Protein AF-A0A7L2RVW2-F1 (afdb_monomer_lite)

Structure (mmCIF, N/CA/C/O backbone):
data_AF-A0A7L2RVW2-F1
#
_entry.id   AF-A0A7L2RVW2-F1
#
loop_
_atom_site.group_PDB
_atom_site.id
_atom_site.type_symbol
_atom_site.label_atom_id
_atom_site.label_alt_id
_atom_site.label_comp_id
_atom_site.label_asym_id
_atom_site.label_entity_id
_atom_site.label_seq_id
_atom_site.pdbx_PDB_ins_code
_atom_site.Cartn_x
_atom_site.Cartn_y
_atom_site.Cartn_z
_atom_site.occupancy
_atom_site.B_iso_or_equiv
_atom_site.auth_seq_id
_atom_site.auth_comp_id
_atom_site.auth_asym_id
_atom_site.auth_atom_id
_atom_site.pdbx_PDB_model_num
ATOM 1 N N . ARG A 1 1 ? -61.746 4.902 66.515 1.00 64.12 1 ARG A N 1
ATOM 2 C CA . ARG A 1 1 ? -60.357 5.327 66.184 1.00 64.12 1 ARG A CA 1
ATOM 3 C C . ARG A 1 1 ? -59.707 4.367 65.180 1.00 64.12 1 ARG A C 1
ATOM 5 O O . ARG A 1 1 ? -58.988 4.841 64.300 1.00 64.12 1 ARG A O 1
ATOM 12 N N . THR A 1 2 ? -59.975 3.059 65.271 1.00 83.25 2 THR A N 1
ATOM 13 C CA . THR A 1 2 ? -59.562 2.037 64.283 1.00 83.25 2 THR A CA 1
ATOM 14 C C . THR A 1 2 ? -60.171 2.263 62.886 1.00 83.25 2 THR A C 1
ATOM 16 O O . THR A 1 2 ? -61.023 3.135 62.701 1.00 83.25 2 THR A O 1
ATOM 19 N N . ALA A 1 3 ? -59.771 1.459 61.892 1.00 78.94 3 ALA A N 1
ATOM 20 C CA . ALA A 1 3 ? -60.447 1.412 60.590 1.00 78.94 3 ALA A CA 1
ATOM 21 C C . ALA A 1 3 ? -61.901 0.904 60.697 1.00 78.94 3 ALA A C 1
ATOM 23 O O . ALA A 1 3 ? -62.787 1.470 60.061 1.00 78.94 3 ALA A O 1
ATOM 24 N N . VAL A 1 4 ? -62.162 -0.086 61.561 1.00 80.25 4 VAL A N 1
ATOM 25 C CA . VAL A 1 4 ? -63.505 -0.650 61.800 1.00 80.25 4 VAL A CA 1
ATOM 26 C C . VAL A 1 4 ? -64.449 0.409 62.373 1.00 80.25 4 VAL A C 1
ATOM 28 O O . VAL A 1 4 ? -65.538 0.619 61.840 1.00 80.25 4 VAL A O 1
ATOM 31 N N . GLY A 1 5 ? -64.008 1.154 63.390 1.00 82.25 5 GLY A N 1
ATOM 32 C CA . GLY A 1 5 ? -64.782 2.258 63.962 1.00 82.25 5 GLY A CA 1
ATOM 33 C C . GLY A 1 5 ? -65.029 3.405 62.974 1.00 82.25 5 GLY A C 1
ATOM 34 O O . GLY A 1 5 ? -66.088 4.025 63.024 1.00 82.25 5 GLY A O 1
ATOM 35 N N . ARG A 1 6 ? -64.108 3.664 62.027 1.00 84.06 6 ARG A N 1
ATOM 36 C CA . ARG A 1 6 ? -64.352 4.616 60.921 1.00 84.06 6 ARG A CA 1
ATOM 37 C C . ARG A 1 6 ? -65.442 4.113 59.969 1.00 84.06 6 ARG A C 1
ATOM 39 O O . ARG A 1 6 ? -66.328 4.890 59.628 1.00 84.06 6 ARG A O 1
ATOM 46 N N . GLY A 1 7 ? -65.415 2.833 59.591 1.00 85.00 7 GLY A N 1
ATOM 47 C CA . GLY A 1 7 ? -66.454 2.219 58.754 1.00 85.00 7 GLY A CA 1
ATOM 48 C C . GLY A 1 7 ? -67.837 2.237 59.416 1.00 85.00 7 GLY A C 1
ATOM 49 O O . GLY A 1 7 ? -68.817 2.631 58.790 1.00 85.00 7 GLY A O 1
ATOM 50 N N . ARG A 1 8 ? -67.911 1.907 60.712 1.00 84.94 8 ARG A N 1
ATOM 51 C CA . ARG A 1 8 ? -69.149 1.979 61.510 1.00 84.94 8 ARG A CA 1
ATOM 52 C C . ARG A 1 8 ? -69.694 3.405 61.623 1.00 84.94 8 ARG A C 1
ATOM 54 O O . ARG A 1 8 ? -70.875 3.617 61.371 1.00 84.94 8 ARG A O 1
ATOM 61 N N . ALA A 1 9 ? -68.838 4.384 61.931 1.00 84.44 9 ALA A N 1
ATOM 62 C CA . ALA A 1 9 ? -69.230 5.795 61.989 1.00 84.44 9 ALA A CA 1
ATOM 63 C C . ALA A 1 9 ? -69.764 6.303 60.638 1.00 84.44 9 ALA A C 1
ATOM 65 O O . ALA A 1 9 ? -70.773 7.004 60.597 1.00 84.44 9 ALA A O 1
ATOM 66 N N . TRP A 1 10 ? -69.119 5.917 59.531 1.00 89.19 10 TRP A N 1
ATOM 67 C CA . TRP A 1 10 ? -69.588 6.234 58.182 1.00 89.19 10 TRP A CA 1
ATOM 68 C C . TRP A 1 10 ? -70.951 5.598 57.881 1.00 89.19 10 TRP A C 1
ATOM 70 O O . TRP A 1 10 ? -71.837 6.284 57.382 1.00 89.19 10 TRP A O 1
ATOM 80 N N . LEU A 1 11 ? -71.158 4.327 58.242 1.00 86.69 11 LEU A N 1
ATOM 81 C CA . LEU A 1 11 ? -72.423 3.627 58.007 1.00 86.69 11 LEU A CA 1
ATOM 82 C C . LEU A 1 11 ? -73.577 4.216 58.838 1.00 86.69 11 LEU A C 1
ATOM 84 O O . LEU A 1 11 ? -74.667 4.411 58.304 1.00 86.69 11 LEU A O 1
ATOM 88 N N . TYR A 1 12 ? -73.334 4.587 60.100 1.00 86.12 12 TYR A N 1
ATOM 89 C CA . TYR A 1 12 ? -74.302 5.335 60.915 1.00 86.12 12 TYR A CA 1
ATOM 90 C C . TYR A 1 12 ? -74.660 6.682 60.263 1.00 86.12 12 TYR A C 1
ATOM 92 O O . TYR A 1 12 ? -75.841 6.984 60.099 1.00 86.12 12 TYR A O 1
ATOM 100 N N . LEU A 1 13 ? -73.669 7.464 59.815 1.00 84.94 13 LEU A N 1
ATOM 101 C CA . LEU A 1 13 ? -73.908 8.730 59.108 1.00 84.94 13 LEU A CA 1
ATOM 102 C C . LEU A 1 13 ? -74.688 8.535 57.796 1.00 84.94 13 LEU A C 1
ATOM 104 O O . LEU A 1 13 ? -75.601 9.308 57.512 1.00 84.94 13 LEU A O 1
ATOM 108 N N . ALA A 1 14 ? -74.374 7.501 57.014 1.00 88.38 14 ALA A N 1
ATOM 109 C CA . ALA A 1 14 ? -75.044 7.196 55.751 1.00 88.38 14 ALA A CA 1
ATOM 110 C C . ALA A 1 14 ? -76.509 6.749 55.937 1.00 88.38 14 ALA A C 1
ATOM 112 O O . ALA A 1 14 ? -77.355 7.058 55.091 1.00 88.38 14 ALA A O 1
ATOM 113 N N . LEU A 1 15 ? -76.821 6.075 57.053 1.00 87.00 15 LEU A N 1
ATOM 114 C CA . LEU A 1 15 ? -78.192 5.756 57.469 1.00 87.00 15 LEU A CA 1
ATOM 115 C C . LEU A 1 15 ? -78.949 7.006 57.938 1.00 87.00 15 LEU A C 1
ATOM 117 O O . LEU A 1 15 ? -80.047 7.251 57.448 1.00 87.00 15 LEU A O 1
ATOM 121 N N . MET A 1 16 ? -78.354 7.843 58.800 1.00 86.00 16 MET A N 1
ATOM 122 C CA . MET A 1 16 ? -78.957 9.125 59.217 1.00 86.00 16 MET A CA 1
ATOM 123 C C . MET A 1 16 ? -79.269 10.033 58.018 1.00 86.00 16 MET A C 1
ATOM 125 O O . MET A 1 16 ? -80.305 10.691 57.977 1.00 86.00 16 MET A O 1
ATOM 129 N N . GLN A 1 17 ? -78.380 10.053 57.022 1.00 87.19 17 GLN A N 1
ATOM 130 C CA . GLN A 1 17 ? -78.541 10.829 55.791 1.00 87.19 17 GLN A CA 1
ATOM 131 C C . GLN A 1 17 ? -79.502 10.189 54.777 1.00 87.19 17 GLN A C 1
ATOM 133 O O . GLN A 1 17 ? -79.814 10.839 53.781 1.00 87.19 17 GLN A O 1
ATOM 138 N N . LYS A 1 18 ? -79.961 8.947 55.010 1.00 89.44 18 LYS A N 1
ATOM 139 C CA . LYS A 1 18 ? -80.842 8.169 54.115 1.00 89.44 18 LYS A CA 1
ATOM 140 C C . LYS A 1 18 ? -80.267 8.040 52.696 1.00 89.44 18 LYS A C 1
ATOM 142 O O . LYS A 1 18 ? -80.968 8.205 51.701 1.00 89.44 18 LYS A O 1
ATOM 147 N N . LYS A 1 19 ? -78.950 7.792 52.633 1.00 88.81 19 LYS A N 1
ATOM 148 C CA . LYS A 1 19 ? -78.130 7.731 51.404 1.00 88.81 19 LYS A CA 1
ATOM 149 C C . LYS A 1 19 ? -77.191 6.527 51.326 1.00 88.81 19 LYS A C 1
ATOM 151 O O . LYS A 1 19 ? -76.395 6.436 50.395 1.00 88.81 19 LYS A O 1
ATOM 156 N N . LEU A 1 20 ? -77.275 5.579 52.263 1.00 89.44 20 LEU A N 1
ATOM 157 C CA . LEU A 1 20 ? -76.443 4.367 52.250 1.00 89.44 20 LEU A CA 1
ATOM 158 C C . LEU A 1 20 ? -76.551 3.598 50.918 1.00 89.44 20 LEU A C 1
ATOM 160 O O . LEU A 1 20 ? -75.528 3.188 50.372 1.00 89.44 20 LEU A O 1
ATOM 164 N N . ALA A 1 21 ? -77.765 3.469 50.371 1.00 90.62 21 ALA A N 1
ATOM 165 C CA . ALA A 1 21 ? -77.993 2.848 49.067 1.00 90.62 21 ALA A CA 1
ATOM 166 C C . ALA A 1 21 ? -77.344 3.641 47.915 1.00 90.62 21 ALA A C 1
ATOM 168 O O . ALA A 1 21 ? -76.687 3.042 47.070 1.00 90.62 21 ALA A O 1
ATOM 169 N N . ASP A 1 22 ? -77.459 4.975 47.908 1.00 91.31 22 ASP A N 1
ATOM 170 C CA . ASP A 1 22 ? -76.866 5.835 46.873 1.00 91.31 22 ASP A CA 1
ATOM 171 C C . ASP A 1 22 ? -75.332 5.764 46.884 1.00 91.31 22 ASP A C 1
ATOM 173 O O . ASP A 1 22 ? -74.705 5.647 45.832 1.00 91.31 22 ASP A O 1
ATOM 177 N N . TYR A 1 23 ? -74.713 5.797 48.069 1.00 92.25 23 TYR A N 1
ATOM 178 C CA . TYR A 1 23 ? -73.259 5.692 48.195 1.00 92.25 23 TYR A CA 1
ATOM 179 C C . TYR A 1 23 ? -72.737 4.320 47.760 1.00 92.25 23 TYR A C 1
ATOM 181 O O . TYR A 1 23 ? -71.725 4.249 47.062 1.00 92.25 23 TYR A O 1
ATOM 189 N N . LEU A 1 24 ? -73.427 3.236 48.132 1.00 88.62 24 LEU A N 1
ATOM 190 C CA . LEU A 1 24 ? -73.041 1.892 47.703 1.00 88.62 24 LEU A CA 1
ATOM 191 C C . LEU A 1 24 ? -73.292 1.687 46.201 1.00 88.62 24 LEU A C 1
ATOM 193 O O . LEU A 1 24 ? -72.487 1.038 45.538 1.00 88.62 24 LEU A O 1
ATOM 197 N N . LYS A 1 25 ? -74.336 2.310 45.635 1.00 90.19 25 LYS A N 1
ATOM 198 C CA . LYS A 1 25 ? -74.560 2.338 44.187 1.00 90.19 25 LYS A CA 1
ATOM 199 C C . LYS A 1 25 ? -73.401 3.009 43.452 1.00 90.19 25 LYS A C 1
ATOM 201 O O . LYS A 1 25 ? -72.847 2.403 42.547 1.00 90.19 25 LYS A O 1
ATOM 206 N N . VAL A 1 26 ? -72.996 4.212 43.866 1.00 90.62 26 VAL A N 1
ATOM 207 C CA . VAL A 1 26 ? -71.869 4.926 43.238 1.00 90.62 26 VAL A CA 1
ATOM 208 C C . VAL A 1 26 ? -70.580 4.100 43.304 1.00 90.62 26 VAL A C 1
ATOM 210 O O . VAL A 1 26 ? -69.806 4.121 42.350 1.00 90.62 26 VAL A O 1
ATOM 213 N N . LEU A 1 27 ? -70.364 3.332 44.377 1.00 87.94 27 LEU A N 1
ATOM 214 C CA . LEU A 1 27 ? -69.233 2.407 44.478 1.00 87.94 27 LEU A CA 1
ATOM 215 C C . LEU A 1 27 ? -69.324 1.262 43.446 1.00 87.94 27 LEU A C 1
ATOM 217 O O . LEU A 1 27 ? -68.341 0.986 42.762 1.00 87.94 27 LEU A O 1
ATOM 221 N N . LEU A 1 28 ? -70.498 0.639 43.290 1.00 88.12 28 LEU A N 1
ATOM 222 C CA . LEU A 1 28 ? -70.736 -0.418 42.296 1.00 88.12 28 LEU A CA 1
ATOM 223 C C . LEU A 1 28 ? -70.712 0.083 40.846 1.00 88.12 28 LEU A C 1
ATOM 225 O O . LEU A 1 28 ? -70.261 -0.645 39.969 1.00 88.12 28 LEU A O 1
ATOM 229 N N . ASP A 1 29 ? -71.139 1.319 40.579 1.00 89.62 29 ASP A N 1
ATOM 230 C CA . ASP A 1 29 ? -71.052 1.934 39.248 1.00 89.62 29 ASP A CA 1
ATOM 231 C C . ASP A 1 29 ? -69.572 2.107 38.803 1.00 89.62 29 ASP A C 1
ATOM 233 O O . ASP A 1 29 ? -69.281 2.200 37.610 1.00 89.62 29 ASP A O 1
ATOM 237 N N . HIS A 1 30 ? -68.615 2.080 39.745 1.00 89.38 30 HIS A N 1
ATOM 238 C CA . HIS A 1 30 ? -67.169 2.197 39.506 1.00 89.38 30 HIS A CA 1
ATOM 239 C C . HIS A 1 30 ? -66.415 0.866 39.729 1.00 89.38 30 HIS A C 1
ATOM 241 O O . HIS A 1 30 ? -65.343 0.857 40.337 1.00 89.38 30 HIS A O 1
ATOM 247 N N . LYS A 1 31 ? -66.921 -0.265 39.196 1.00 83.56 31 LYS A N 1
ATOM 248 C CA . LYS A 1 31 ? -66.307 -1.613 39.353 1.00 83.56 31 LYS A CA 1
ATOM 249 C C . LYS A 1 31 ? -64.793 -1.684 39.079 1.00 83.56 31 LYS A C 1
ATOM 251 O O . LYS A 1 31 ? -64.114 -2.491 39.700 1.00 83.56 31 LYS A O 1
ATOM 256 N N . HIS A 1 32 ? -64.245 -0.817 38.222 1.00 85.12 32 HIS A N 1
ATOM 257 C CA . HIS A 1 32 ? -62.803 -0.747 37.938 1.00 85.12 32 HIS A CA 1
ATOM 258 C C . HIS A 1 32 ? -61.928 -0.337 39.142 1.00 85.12 32 HIS A C 1
ATOM 260 O O . HIS A 1 32 ? -60.737 -0.629 39.146 1.00 85.12 32 HIS A O 1
ATOM 266 N N . LEU A 1 33 ? -62.499 0.328 40.155 1.00 87.00 33 LEU A N 1
ATOM 267 C CA . LEU A 1 33 ? -61.831 0.608 41.434 1.00 87.00 33 LEU A CA 1
ATOM 268 C C . LEU A 1 33 ? -61.990 -0.555 42.425 1.00 87.00 33 LEU A C 1
ATOM 270 O O . LEU A 1 33 ? -61.142 -0.751 43.288 1.00 87.00 33 LEU A O 1
ATOM 274 N N . LEU A 1 34 ? -63.071 -1.333 42.310 1.00 84.62 34 LEU A N 1
ATOM 275 C CA . LEU A 1 34 ? -63.299 -2.519 43.138 1.00 84.62 34 LEU A CA 1
ATOM 276 C C . LEU A 1 34 ? -62.408 -3.693 42.706 1.00 84.62 34 LEU A C 1
ATOM 278 O O . LEU A 1 34 ? -61.917 -4.409 43.572 1.00 84.62 34 LEU A O 1
ATOM 282 N N . SER A 1 35 ? -62.115 -3.840 41.410 1.00 85.38 35 SER A N 1
ATOM 283 C CA . SER A 1 35 ? -61.239 -4.894 40.865 1.00 85.38 35 SER A CA 1
ATOM 284 C C . SER A 1 35 ? -59.764 -4.823 41.296 1.00 85.38 35 SER A C 1
ATOM 286 O O . SER A 1 35 ? -59.001 -5.725 40.974 1.00 85.38 35 SER A O 1
ATOM 288 N N . GLU A 1 36 ? -59.338 -3.774 42.008 1.00 87.88 36 GLU A N 1
ATOM 289 C CA . GLU A 1 36 ? -58.020 -3.727 42.671 1.00 87.88 36 GLU A CA 1
ATOM 290 C C . GLU A 1 36 ? -58.037 -4.437 44.046 1.00 87.88 36 GLU A C 1
ATOM 292 O O . GLU A 1 36 ? -56.993 -4.837 44.555 1.00 87.88 36 GLU A O 1
ATOM 297 N N . PHE A 1 37 ? -59.224 -4.633 44.639 1.00 86.25 37 PHE A N 1
ATOM 298 C CA . PHE A 1 37 ? -59.414 -5.154 46.003 1.00 86.25 37 PHE A CA 1
ATOM 299 C C . PHE A 1 37 ? -60.326 -6.391 46.091 1.00 86.25 37 PHE A C 1
ATOM 301 O O . PHE A 1 37 ? -60.398 -7.014 47.152 1.00 86.25 37 PHE A O 1
ATOM 308 N N . TYR A 1 38 ? -61.029 -6.742 45.011 1.00 88.06 38 TYR A N 1
ATOM 309 C CA . TYR A 1 38 ? -61.977 -7.853 44.935 1.00 88.06 38 TYR A CA 1
ATOM 310 C C . TYR A 1 38 ? -61.726 -8.717 43.695 1.00 88.06 38 TYR A C 1
ATOM 312 O O . TYR A 1 38 ? -61.562 -8.198 42.591 1.00 88.06 38 TYR A O 1
ATOM 320 N N . GLU A 1 39 ? -61.766 -10.036 43.889 1.00 88.31 39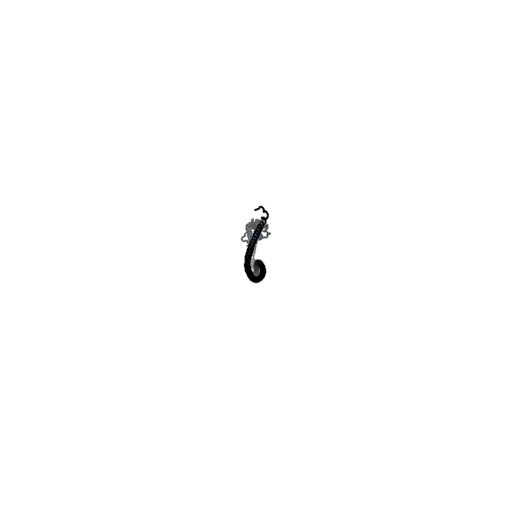 GLU A N 1
ATOM 321 C CA . GLU A 1 39 ? -61.754 -11.031 42.809 1.00 88.31 39 GLU A CA 1
ATOM 322 C C . GLU A 1 39 ? -62.990 -10.900 41.893 1.00 88.31 39 GLU A C 1
ATOM 324 O O . GLU A 1 39 ? -64.033 -10.419 42.354 1.00 88.31 39 GLU A O 1
ATOM 329 N N . PRO A 1 40 ? -62.929 -11.359 40.625 1.00 84.56 40 PRO A N 1
ATOM 330 C CA . PRO A 1 40 ? -64.050 -11.269 39.684 1.00 84.56 40 PRO A CA 1
ATOM 331 C C . PRO A 1 40 ? -65.348 -11.900 40.203 1.00 84.56 40 PRO A C 1
ATOM 333 O O . PRO A 1 40 ? -66.399 -11.277 40.103 1.00 84.56 40 PRO A O 1
ATOM 336 N N . ASP A 1 41 ? -65.256 -13.074 40.835 1.00 87.00 41 ASP A N 1
ATOM 337 C CA . ASP A 1 41 ? -66.402 -13.845 41.345 1.00 87.00 41 ASP A CA 1
ATOM 338 C C . ASP A 1 41 ? -66.957 -13.304 42.688 1.00 87.00 41 ASP A C 1
ATOM 340 O O . ASP A 1 41 ? -67.738 -13.967 43.374 1.00 87.00 41 ASP A O 1
ATOM 344 N N . ALA A 1 42 ? -66.516 -12.123 43.139 1.00 88.75 42 ALA A N 1
ATOM 345 C CA . ALA A 1 42 ? -66.935 -11.558 44.418 1.00 88.75 42 ALA A CA 1
ATOM 346 C C . ALA A 1 42 ? -68.343 -10.935 44.360 1.00 88.75 42 ALA A C 1
ATOM 348 O O . ALA A 1 42 ? -68.723 -10.280 43.392 1.00 88.75 42 ALA A O 1
ATOM 349 N N . LEU A 1 43 ? -69.066 -10.998 45.484 1.00 86.25 43 LEU A N 1
ATOM 350 C CA . LEU A 1 43 ? -70.413 -10.432 45.687 1.00 86.25 43 LEU A CA 1
ATOM 351 C C . LEU A 1 43 ? -70.588 -8.969 45.213 1.00 86.25 43 LEU A C 1
ATOM 353 O O . LEU A 1 43 ? -71.669 -8.572 44.786 1.00 86.25 43 LEU A O 1
ATOM 357 N N . MET A 1 44 ? -69.529 -8.156 45.302 1.00 84.81 44 MET A N 1
ATOM 358 C CA . MET A 1 44 ? -69.515 -6.744 44.880 1.00 84.81 44 MET A CA 1
ATOM 359 C C . MET A 1 44 ? -69.180 -6.546 43.389 1.00 84.81 44 MET A C 1
ATOM 361 O O . MET A 1 44 ? -69.390 -5.462 42.848 1.00 84.81 44 MET A O 1
ATOM 365 N N . MET A 1 45 ? -68.647 -7.572 42.728 1.00 84.50 45 MET A N 1
ATOM 366 C CA . MET A 1 45 ? -68.281 -7.571 41.310 1.00 84.50 45 MET A CA 1
ATOM 367 C C . MET A 1 45 ? -69.367 -8.209 40.437 1.00 84.50 45 MET A C 1
ATOM 369 O O . MET A 1 45 ? -69.536 -7.787 39.294 1.00 84.50 45 MET A O 1
ATOM 373 N N . GLU A 1 46 ? -70.166 -9.115 40.995 1.00 87.00 46 GLU A N 1
ATOM 374 C CA . GLU A 1 46 ? -71.303 -9.772 40.341 1.00 87.00 46 GLU A CA 1
ATOM 375 C C . GLU A 1 46 ? -72.598 -8.928 40.283 1.00 87.00 46 GLU A C 1
ATOM 377 O O . GLU A 1 46 ? -72.636 -7.761 40.700 1.00 87.00 46 GLU A O 1
ATOM 382 N N . GLU A 1 47 ? -73.673 -9.488 39.710 1.00 83.88 47 GLU A N 1
ATOM 383 C CA . GLU A 1 47 ? -75.006 -8.852 39.686 1.00 83.88 47 GLU A CA 1
ATOM 384 C C . GLU A 1 47 ? -75.666 -8.773 41.079 1.00 83.88 47 GLU A C 1
ATOM 386 O O . GLU A 1 47 ? -76.439 -7.850 41.351 1.00 83.88 47 GLU A O 1
ATOM 391 N N . GLU A 1 48 ? -75.322 -9.680 42.000 1.00 87.31 48 GLU A N 1
ATOM 392 C CA . GLU A 1 48 ? -75.886 -9.733 43.360 1.00 87.31 48 GLU A CA 1
ATOM 393 C C . GLU A 1 48 ? -75.664 -8.435 44.160 1.00 87.31 48 GLU A C 1
ATOM 395 O O . GLU A 1 48 ? -76.548 -8.001 44.906 1.00 87.31 48 GLU A O 1
ATOM 400 N N . GLY A 1 49 ? -74.541 -7.739 43.950 1.00 84.81 49 GLY A N 1
ATOM 401 C CA . GLY A 1 49 ? -74.282 -6.432 44.562 1.00 84.81 49 GLY A CA 1
ATOM 402 C C . GLY A 1 49 ? -75.341 -5.380 44.202 1.00 84.81 49 GLY A C 1
ATOM 403 O O . GLY A 1 49 ? -75.755 -4.591 45.058 1.00 84.81 49 GLY A O 1
ATOM 404 N N . ALA A 1 50 ? -75.851 -5.394 42.965 1.00 85.75 50 ALA A N 1
ATOM 405 C CA . ALA A 1 50 ? -76.917 -4.485 42.540 1.00 85.75 50 ALA A CA 1
ATOM 406 C C . ALA A 1 50 ? -78.260 -4.823 43.215 1.00 85.75 50 ALA A C 1
ATOM 408 O O . ALA A 1 50 ? -79.022 -3.916 43.562 1.00 85.75 50 ALA A O 1
ATOM 409 N N . VAL A 1 51 ? -78.522 -6.109 43.479 1.00 89.19 51 VAL A N 1
ATOM 410 C CA . VAL A 1 51 ? -79.686 -6.562 44.262 1.00 89.19 51 VAL A CA 1
ATOM 411 C C . VAL A 1 51 ? -79.587 -6.067 45.709 1.00 89.19 51 VAL A C 1
ATOM 413 O O . VAL A 1 51 ? -80.565 -5.541 46.241 1.00 89.19 51 VAL A O 1
ATOM 416 N N . ILE A 1 52 ? -78.402 -6.143 46.327 1.00 89.50 52 ILE A N 1
ATOM 417 C CA . ILE A 1 52 ? -78.152 -5.616 47.680 1.00 89.50 52 ILE A CA 1
ATOM 418 C C . ILE A 1 52 ? -78.413 -4.105 47.741 1.00 89.50 52 ILE A C 1
ATOM 420 O O . ILE A 1 52 ? -79.119 -3.646 48.640 1.00 89.50 52 ILE A O 1
ATOM 424 N N . VAL A 1 53 ? -77.925 -3.328 46.767 1.00 89.12 53 VAL A N 1
ATOM 425 C CA . VAL A 1 53 ? -78.244 -1.891 46.662 1.00 89.12 53 VAL A CA 1
ATOM 426 C C . VAL A 1 53 ? -79.752 -1.657 46.548 1.00 89.12 53 VAL A C 1
ATOM 428 O O . VAL A 1 53 ? -80.278 -0.794 47.251 1.00 89.12 53 VAL A O 1
ATOM 431 N N . GLY A 1 54 ? -80.460 -2.445 45.733 1.00 88.50 54 GLY A N 1
ATOM 432 C CA . GLY A 1 54 ? -81.919 -2.373 45.604 1.00 88.50 54 GLY A CA 1
ATOM 433 C C . GLY A 1 54 ? -82.662 -2.615 46.924 1.00 88.50 54 GLY A C 1
ATOM 434 O O . GLY A 1 54 ? -83.592 -1.878 47.247 1.00 88.50 54 GLY A O 1
ATOM 435 N N . LEU A 1 55 ? -82.218 -3.588 47.725 1.00 89.50 55 LEU A N 1
ATOM 436 C CA . LEU A 1 55 ? -82.775 -3.863 49.056 1.00 89.50 55 LEU A CA 1
ATOM 437 C C . LEU A 1 55 ? -82.489 -2.727 50.055 1.00 89.50 55 LEU A C 1
ATOM 439 O O . LEU A 1 55 ? -83.369 -2.351 50.832 1.00 89.50 55 LEU A O 1
ATOM 443 N N . LEU A 1 56 ? -81.288 -2.137 50.014 1.00 88.94 56 LEU A N 1
ATOM 444 C CA . LEU A 1 56 ? -80.892 -1.044 50.911 1.00 88.94 56 LEU A CA 1
ATOM 445 C C . LEU A 1 56 ? -81.726 0.235 50.724 1.00 88.94 56 LEU A C 1
ATOM 447 O O . LEU A 1 56 ? -81.854 1.000 51.679 1.00 88.94 56 LEU A O 1
ATOM 451 N N . VAL A 1 57 ? -82.349 0.454 49.557 1.00 87.88 57 VAL A N 1
ATOM 452 C CA . VAL A 1 57 ? -83.285 1.580 49.339 1.00 87.88 57 VAL A CA 1
ATOM 453 C C . VAL A 1 57 ? -84.449 1.546 50.341 1.00 87.88 57 VAL A C 1
ATOM 455 O O . VAL A 1 57 ? -84.911 2.600 50.779 1.00 87.88 57 VAL A O 1
ATOM 458 N N . GLY A 1 58 ? -84.884 0.358 50.779 1.00 85.44 58 GLY A N 1
ATOM 459 C CA . GLY A 1 58 ? -85.945 0.209 51.782 1.00 85.44 58 GLY A CA 1
ATOM 460 C C . GLY A 1 58 ? -85.608 0.830 53.145 1.00 85.44 58 GLY A C 1
ATOM 461 O O . GLY A 1 58 ? -86.508 1.276 53.856 1.00 85.44 58 GLY A O 1
ATOM 462 N N . LEU A 1 59 ? -84.319 0.940 53.494 1.00 85.31 59 LEU A N 1
ATOM 463 C CA . LEU A 1 59 ? -83.880 1.545 54.757 1.00 85.31 59 LEU A CA 1
ATOM 464 C C . LEU A 1 59 ? -84.094 3.065 54.797 1.00 85.31 59 LEU A C 1
ATOM 466 O O . LEU A 1 59 ? -84.197 3.626 55.885 1.00 85.31 59 LEU A O 1
ATOM 470 N N . ASN A 1 60 ? -84.242 3.731 53.646 1.00 83.38 60 ASN A N 1
ATOM 471 C CA . ASN A 1 60 ? -84.473 5.179 53.577 1.00 83.38 60 ASN A CA 1
ATOM 472 C C . ASN A 1 60 ? -85.824 5.609 54.192 1.00 83.38 60 ASN A C 1
ATOM 474 O O . ASN A 1 60 ? -86.033 6.793 54.454 1.00 83.38 60 ASN A O 1
ATOM 478 N N . VAL A 1 61 ? -86.739 4.666 54.449 1.00 85.19 61 VAL A N 1
ATOM 479 C CA . VAL A 1 61 ? -88.011 4.916 55.152 1.00 85.19 61 VAL A CA 1
ATOM 480 C C . VAL A 1 61 ? -87.813 5.035 56.676 1.00 85.19 61 VAL A C 1
ATOM 482 O O . VAL A 1 61 ? -88.628 5.656 57.356 1.00 85.19 61 VAL A O 1
ATOM 485 N N . ILE A 1 62 ? -86.727 4.483 57.228 1.00 82.69 62 ILE A N 1
ATOM 486 C CA . ILE A 1 62 ? -86.466 4.423 58.674 1.00 82.69 62 ILE A CA 1
ATOM 487 C C . ILE A 1 62 ? -85.824 5.732 59.161 1.00 82.69 62 ILE A C 1
ATOM 489 O O . ILE A 1 62 ? -84.861 6.222 58.574 1.00 82.69 62 ILE A O 1
ATOM 493 N N . ASP A 1 63 ? -86.323 6.299 60.265 1.00 78.94 63 ASP A N 1
ATOM 494 C CA . ASP A 1 63 ? -85.764 7.512 60.880 1.00 78.94 63 ASP A CA 1
ATOM 495 C C . ASP A 1 63 ? -84.747 7.175 61.988 1.00 78.94 63 ASP A C 1
ATOM 497 O O . ASP A 1 63 ? -85.060 7.110 63.178 1.00 78.94 63 ASP A O 1
ATOM 501 N N . ALA A 1 64 ? -83.512 6.882 61.575 1.00 77.44 64 ALA A N 1
ATOM 502 C CA . ALA A 1 64 ? -82.449 6.387 62.449 1.00 77.44 64 ALA A CA 1
ATOM 503 C C . ALA A 1 64 ? -81.763 7.507 63.261 1.00 77.44 64 ALA A C 1
ATOM 505 O O . ALA A 1 64 ? -80.710 8.010 62.876 1.00 77.44 64 ALA A O 1
ATOM 506 N N . ASN A 1 65 ? -82.315 7.873 64.420 1.00 70.81 65 ASN A N 1
ATOM 507 C CA . ASN A 1 65 ? -81.722 8.872 65.325 1.00 70.81 65 ASN A CA 1
ATOM 508 C C . ASN A 1 65 ? -80.612 8.278 66.226 1.00 70.81 65 ASN A C 1
ATOM 510 O O . ASN A 1 65 ? -80.764 8.154 67.438 1.00 70.81 65 ASN A O 1
ATOM 514 N N . LEU A 1 66 ? -79.489 7.890 65.608 1.00 73.31 66 LEU A N 1
ATOM 515 C CA . LEU A 1 66 ? -78.308 7.297 66.256 1.00 73.31 66 LEU A CA 1
ATOM 516 C C . LEU A 1 66 ? -77.375 8.363 66.874 1.00 73.31 66 LEU A C 1
ATOM 518 O O . LEU A 1 66 ? -76.883 9.262 66.188 1.00 73.31 66 LEU A O 1
ATOM 522 N N . CYS A 1 67 ? -77.082 8.253 68.172 1.00 66.12 67 CYS A N 1
ATOM 523 C CA . CYS A 1 67 ? -76.341 9.263 68.936 1.00 66.12 67 CYS A CA 1
ATOM 524 C C . CYS A 1 67 ? -74.810 9.082 68.886 1.00 66.12 67 CYS A C 1
ATOM 526 O O . CYS A 1 67 ? -74.181 8.707 69.869 1.00 66.12 67 CYS A O 1
ATOM 528 N N . LEU A 1 68 ? -74.182 9.493 67.780 1.00 63.00 68 LEU A N 1
ATOM 529 C CA . LEU A 1 68 ? -72.720 9.453 67.543 1.00 63.00 68 LEU A CA 1
ATOM 530 C C . LEU A 1 68 ? -71.813 10.166 68.585 1.00 63.00 68 LEU A C 1
ATOM 532 O O . LEU A 1 68 ? -70.591 10.182 68.426 1.00 63.00 68 LEU A O 1
ATOM 536 N N . LYS A 1 69 ? -72.360 10.808 69.625 1.00 55.94 69 LYS A N 1
ATOM 537 C CA . LYS A 1 69 ? -71.616 11.664 70.564 1.00 55.94 69 LYS A CA 1
ATOM 538 C C . LYS A 1 69 ? -71.378 10.974 71.911 1.00 55.94 69 LYS A C 1
ATOM 540 O O . LYS A 1 69 ? -72.089 11.233 72.876 1.00 55.94 69 LYS A O 1
ATOM 545 N N . GLY A 1 70 ? -70.315 10.174 71.976 1.00 60.97 70 GLY A N 1
ATOM 546 C CA . GLY A 1 70 ? -69.820 9.551 73.214 1.00 60.97 70 GLY A CA 1
ATOM 547 C C . GLY A 1 70 ? -69.785 8.022 73.197 1.00 60.97 70 GLY A C 1
ATOM 548 O O . GLY A 1 70 ? -69.234 7.433 74.120 1.00 60.97 70 GLY A O 1
ATOM 549 N N . GLU A 1 71 ? -70.325 7.385 72.157 1.00 64.12 71 GLU A N 1
ATOM 550 C CA . GLU A 1 71 ? -70.251 5.932 71.972 1.00 64.12 71 GLU A CA 1
ATOM 551 C C . GLU A 1 71 ? -68.851 5.479 71.524 1.00 64.12 71 GLU A C 1
ATOM 553 O O . GLU A 1 71 ? -68.238 6.083 70.637 1.00 64.12 71 GLU A O 1
ATOM 558 N N . ASP A 1 72 ? -68.361 4.376 72.095 1.00 66.81 72 ASP A N 1
ATOM 559 C CA . ASP A 1 72 ? -67.169 3.696 71.590 1.00 66.81 72 ASP A CA 1
ATOM 560 C C . ASP A 1 72 ? -67.524 2.772 70.417 1.00 66.81 72 ASP A C 1
ATOM 562 O O . ASP A 1 72 ? -67.948 1.631 70.582 1.00 66.81 72 ASP A O 1
ATOM 566 N N . LEU A 1 73 ? -67.306 3.273 69.203 1.00 67.69 73 LEU A N 1
ATOM 567 C CA . LEU A 1 73 ? -67.548 2.528 67.968 1.00 67.69 73 LEU A CA 1
ATOM 568 C C . LEU A 1 73 ? -66.455 1.488 67.645 1.00 67.69 73 LEU A C 1
ATOM 570 O O . LEU A 1 73 ? -66.600 0.775 66.647 1.00 67.69 73 LEU A O 1
ATOM 574 N N . ASP A 1 74 ? -65.364 1.390 68.422 1.00 65.88 74 ASP A N 1
ATOM 575 C CA . ASP A 1 74 ? -64.322 0.369 68.220 1.00 65.88 74 ASP A CA 1
ATOM 576 C C . ASP A 1 74 ? -64.648 -0.977 68.927 1.00 65.88 74 ASP A C 1
ATOM 578 O O . ASP A 1 74 ? -64.144 -2.008 68.480 1.00 65.88 74 ASP A O 1
ATOM 582 N N . SER A 1 75 ? -65.516 -1.019 69.953 1.00 69.62 75 SER A N 1
ATOM 583 C CA . SER A 1 75 ? -65.888 -2.244 70.706 1.00 69.62 75 SER A CA 1
ATOM 584 C C . SER A 1 75 ? -67.208 -2.903 70.240 1.00 69.62 75 SER A C 1
ATOM 586 O O . SER A 1 75 ? -67.705 -2.608 69.152 1.00 69.62 75 SER A O 1
ATOM 588 N N . GLN A 1 76 ? -67.746 -3.894 70.965 1.00 55.50 76 GLN A N 1
ATOM 589 C CA . GLN A 1 76 ? -68.945 -4.653 70.562 1.00 55.50 76 GLN A CA 1
ATOM 590 C C . GLN A 1 76 ? -70.192 -4.199 71.338 1.00 55.50 76 GLN A C 1
ATOM 592 O O . GLN A 1 76 ? -70.122 -3.946 72.537 1.00 55.50 76 GLN A O 1
ATOM 597 N N . VAL A 1 77 ? -71.330 -4.098 70.641 1.00 60.09 77 VAL A N 1
ATOM 598 C CA . VAL A 1 77 ? -72.594 -3.565 71.184 1.00 60.09 77 VAL A CA 1
ATOM 599 C C . VAL A 1 77 ? -73.082 -4.402 72.374 1.00 60.09 77 VAL A C 1
ATOM 601 O O . VAL A 1 77 ? -73.120 -5.630 72.298 1.00 60.09 77 VAL A O 1
ATOM 604 N N . GLY A 1 78 ? -73.444 -3.724 73.467 1.00 60.31 78 GLY A N 1
ATOM 605 C CA . GLY A 1 78 ? -73.864 -4.349 74.722 1.00 60.31 78 GLY A CA 1
ATOM 606 C C . GLY A 1 78 ? -75.266 -4.969 74.693 1.00 60.31 78 GLY A C 1
ATOM 607 O O . GLY A 1 78 ? -76.102 -4.642 73.852 1.00 60.31 78 GLY A O 1
ATOM 608 N N . VAL A 1 79 ? -75.523 -5.860 75.653 1.00 59.06 79 VAL A N 1
ATOM 609 C CA . VAL A 1 79 ? -76.828 -6.507 75.866 1.00 59.06 79 VAL A CA 1
ATOM 610 C C . VAL A 1 79 ? -77.757 -5.572 76.650 1.00 59.06 79 VAL A C 1
ATOM 612 O O . VAL A 1 79 ? -77.330 -4.940 77.614 1.00 59.06 79 VAL A O 1
ATOM 615 N N . ILE A 1 80 ? -79.029 -5.499 76.251 1.00 67.50 80 ILE A N 1
ATOM 616 C CA . ILE A 1 80 ? -80.068 -4.716 76.937 1.00 67.50 80 ILE A CA 1
ATOM 617 C C . ILE A 1 80 ? -80.688 -5.576 78.047 1.00 67.50 80 ILE A C 1
ATOM 619 O O . ILE A 1 80 ? -81.225 -6.648 77.765 1.00 67.50 80 ILE A O 1
ATOM 623 N N . ASP A 1 81 ? -80.633 -5.099 79.291 1.00 54.59 81 ASP A N 1
ATOM 624 C CA . ASP A 1 81 ? -81.280 -5.735 80.445 1.00 54.59 81 ASP A CA 1
ATOM 625 C C . ASP A 1 81 ? -82.686 -5.157 80.692 1.00 54.59 81 ASP A C 1
ATOM 627 O O . ASP A 1 81 ? -82.893 -3.944 80.663 1.00 54.59 81 ASP A O 1
ATOM 631 N N . PHE A 1 82 ? -83.647 -6.041 80.971 1.00 57.03 82 PHE A N 1
ATOM 632 C CA . PHE A 1 82 ? -85.040 -5.710 81.289 1.00 57.03 82 PHE A CA 1
ATOM 633 C C . PHE A 1 82 ? -85.408 -5.997 82.760 1.00 57.03 82 PHE A C 1
ATOM 635 O O . PHE A 1 82 ? -86.551 -5.784 83.165 1.00 57.03 82 PHE A O 1
ATOM 642 N N . SER A 1 83 ? -84.455 -6.435 83.589 1.00 65.62 83 SER A N 1
ATOM 643 C CA . SER A 1 83 ? -84.682 -6.807 84.998 1.00 65.62 83 SER A CA 1
ATOM 644 C C . SER A 1 83 ? -85.163 -5.645 85.880 1.00 65.62 83 SER A C 1
ATOM 646 O O . SER A 1 83 ? -85.783 -5.866 86.918 1.00 65.62 83 SER A O 1
ATOM 648 N N . LEU A 1 84 ? -84.937 -4.396 85.456 1.00 57.59 84 LEU A N 1
ATOM 649 C CA . LEU A 1 84 ? -85.346 -3.170 86.158 1.00 57.59 84 LEU A CA 1
ATOM 650 C C . LEU A 1 84 ? -86.871 -2.940 86.253 1.00 57.59 84 LEU A C 1
ATOM 652 O O . LEU A 1 84 ? -87.290 -1.982 86.903 1.00 57.59 84 LEU A O 1
ATOM 656 N N . TYR A 1 85 ? -87.701 -3.792 85.641 1.00 59.81 85 TYR A N 1
ATOM 657 C CA . TYR A 1 85 ? -89.152 -3.593 85.515 1.00 59.81 85 TYR A CA 1
ATOM 658 C C . TYR A 1 85 ? -90.037 -4.533 86.392 1.00 59.81 85 TYR A C 1
ATOM 660 O O . TYR A 1 85 ? -91.226 -4.659 86.108 1.00 59.81 85 TYR A O 1
ATOM 668 N N . LEU A 1 86 ? -89.511 -5.189 87.451 1.00 56.78 86 LEU A N 1
ATOM 669 C CA . LEU A 1 86 ? -90.222 -6.195 88.300 1.00 56.78 86 LEU A CA 1
ATOM 670 C C . LEU A 1 86 ? -89.865 -6.100 89.827 1.00 56.78 86 LEU A C 1
ATOM 672 O O . LEU A 1 86 ? -88.693 -5.872 90.128 1.00 56.78 86 LEU A O 1
ATOM 676 N N . LYS A 1 87 ? -90.812 -6.256 90.802 1.00 49.53 87 LYS A N 1
ATOM 677 C CA . LYS A 1 87 ? -90.563 -6.153 92.292 1.00 49.53 87 LYS A CA 1
ATOM 678 C C . LYS A 1 87 ? -91.744 -6.524 93.265 1.00 49.53 87 LYS A C 1
ATOM 680 O O . LYS A 1 87 ? -92.866 -6.252 92.870 1.00 49.53 87 LYS A O 1
ATOM 685 N N . ASP A 1 88 ? -91.490 -6.995 94.525 1.00 46.75 88 ASP A N 1
ATOM 686 C CA . ASP A 1 88 ? -92.460 -7.296 95.663 1.00 46.75 88 ASP A CA 1
ATOM 687 C C . ASP A 1 88 ? -91.813 -7.400 97.125 1.00 46.75 88 ASP A C 1
ATOM 689 O O . ASP A 1 88 ? -90.583 -7.315 97.193 1.00 46.75 88 ASP A O 1
ATOM 693 N N . THR A 1 89 ? -92.555 -7.540 98.285 1.00 50.44 89 THR A N 1
ATOM 694 C CA . THR A 1 89 ? -92.088 -7.385 99.750 1.00 50.44 89 THR A CA 1
ATOM 695 C C . THR A 1 89 ? -92.932 -7.987 100.983 1.00 50.44 89 THR A C 1
ATOM 697 O O . THR A 1 89 ? -94.122 -8.202 100.780 1.00 50.44 89 THR A O 1
ATOM 700 N N . GLN A 1 90 ? -92.376 -8.158 102.255 1.00 47.72 90 GLN A N 1
ATOM 701 C CA . GLN A 1 90 ? -92.950 -8.019 103.702 1.00 47.72 90 GLN A CA 1
ATOM 702 C C . GLN A 1 90 ? -92.671 -9.048 104.927 1.00 47.72 90 GLN A C 1
ATOM 704 O O . GLN A 1 90 ? -92.129 -10.123 104.679 1.00 47.72 90 GLN A O 1
ATOM 709 N N . ASP A 1 91 ? -93.013 -8.706 106.235 1.00 49.97 91 ASP A N 1
ATOM 710 C CA . ASP A 1 91 ? -92.505 -9.139 107.639 1.00 49.97 91 ASP A CA 1
ATOM 711 C C . ASP A 1 91 ? -93.617 -9.265 108.816 1.00 49.97 91 ASP A C 1
ATOM 713 O O . ASP A 1 91 ? -94.770 -9.112 108.428 1.00 49.97 91 ASP A O 1
ATOM 717 N N . SER A 1 92 ? -93.589 -9.433 110.209 1.00 50.25 92 SER A N 1
ATOM 718 C CA . SER A 1 92 ? -92.785 -9.741 111.511 1.00 50.25 92 SER A CA 1
ATOM 719 C C . SER A 1 92 ? -93.741 -9.718 112.829 1.00 50.25 92 SER A C 1
ATOM 721 O O . SER A 1 92 ? -94.905 -9.429 112.569 1.00 50.25 92 SER A O 1
ATOM 723 N N . ASP A 1 93 ? -93.573 -9.901 114.206 1.00 49.66 93 ASP A N 1
ATOM 724 C CA . ASP A 1 93 ? -92.683 -10.437 115.352 1.00 49.66 93 ASP A CA 1
ATOM 725 C C . ASP A 1 93 ? -93.369 -10.430 116.841 1.00 49.66 93 ASP A C 1
ATOM 727 O O . ASP A 1 93 ? -94.401 -9.774 116.982 1.00 49.66 93 ASP A O 1
ATOM 731 N N . GLY A 1 94 ? -92.843 -11.076 117.955 1.00 48.88 94 GLY A N 1
ATOM 732 C CA . GLY A 1 94 ? -93.116 -10.874 119.468 1.00 48.88 94 GLY A CA 1
ATOM 733 C C . GLY A 1 94 ? -93.483 -12.111 120.421 1.00 48.88 94 GLY A C 1
ATOM 734 O O . GLY A 1 94 ? -93.769 -13.152 119.843 1.00 48.88 94 GLY A O 1
ATOM 735 N N . LYS A 1 95 ? -93.642 -12.205 121.807 1.00 45.81 95 LYS A N 1
ATOM 736 C CA . LYS A 1 95 ? -93.220 -11.668 123.203 1.00 45.81 95 LYS A CA 1
ATOM 737 C C . LYS A 1 95 ? -94.048 -12.391 124.384 1.00 45.81 95 LYS A C 1
ATOM 739 O O . LYS A 1 95 ? -94.997 -13.043 123.968 1.00 45.81 95 LYS A O 1
ATOM 744 N N . GLN A 1 96 ? -93.980 -12.412 125.772 1.00 39.91 96 GLN A N 1
ATOM 745 C CA . GLN A 1 96 ? -93.202 -12.121 127.075 1.00 39.91 96 GLN A CA 1
ATOM 746 C C . GLN A 1 96 ? -93.943 -12.847 128.321 1.00 39.91 96 GLN A C 1
ATOM 748 O O . GLN A 1 96 ? -94.868 -13.572 127.967 1.00 39.91 96 GLN A O 1
ATOM 753 N N . ASP A 1 97 ? -93.801 -12.866 129.702 1.00 37.34 97 ASP A N 1
ATOM 754 C CA . ASP A 1 97 ? -93.109 -12.314 130.966 1.00 37.34 97 ASP A CA 1
ATOM 755 C C . ASP A 1 97 ? -93.410 -13.280 132.236 1.00 37.34 97 ASP A C 1
ATOM 757 O O . ASP A 1 97 ? -94.020 -14.306 131.940 1.00 37.34 97 ASP A O 1
ATOM 761 N N . GLY A 1 98 ? -93.179 -13.227 133.607 1.00 37.97 98 GLY A N 1
ATOM 762 C CA . GLY A 1 98 ? -92.598 -12.411 134.765 1.00 37.97 98 GLY A CA 1
ATOM 763 C C . GLY A 1 98 ? -92.948 -12.974 136.248 1.00 37.97 98 GLY A C 1
ATOM 764 O O . GLY A 1 98 ? -93.690 -13.957 136.307 1.00 37.97 98 GLY A O 1
ATOM 765 N N . GLY A 1 99 ? -92.522 -12.442 137.461 1.00 54.72 99 GLY A N 1
ATOM 766 C CA . GLY A 1 99 ? -93.136 -12.770 138.840 1.00 54.72 99 GLY A CA 1
ATOM 767 C C . GLY A 1 99 ? -92.408 -12.735 140.268 1.00 54.72 99 GLY A C 1
ATOM 768 O O . GLY A 1 99 ? -92.241 -11.668 140.846 1.00 54.72 99 GLY A O 1
ATOM 769 N N . ILE A 1 100 ? -92.118 -13.876 140.953 1.00 50.72 100 ILE A N 1
ATOM 770 C CA . ILE A 1 100 ? -91.157 -14.053 142.114 1.00 50.72 100 ILE A CA 1
ATOM 771 C C . ILE A 1 100 ? -90.039 -15.079 141.809 1.00 50.72 100 ILE A C 1
ATOM 773 O O . ILE A 1 100 ? -89.053 -15.173 142.543 1.00 50.72 100 ILE A O 1
ATOM 777 N N . THR A 1 101 ? -90.137 -15.773 140.667 1.00 55.75 101 THR A N 1
ATOM 778 C CA . THR A 1 101 ? -89.713 -15.148 139.390 1.00 55.75 101 THR A CA 1
ATOM 779 C C . THR A 1 101 ? -89.157 -13.704 139.627 1.00 55.75 101 THR A C 1
ATOM 781 O O . THR A 1 101 ? -88.236 -13.657 140.408 1.00 55.75 101 THR A O 1
ATOM 784 N N . ALA A 1 102 ? -89.565 -12.535 139.111 1.00 57.19 102 ALA A N 1
ATOM 785 C CA . ALA A 1 102 ? -88.979 -11.164 139.353 1.00 57.19 102 ALA A CA 1
ATOM 786 C C . ALA A 1 102 ? -87.588 -10.957 140.038 1.00 57.19 102 ALA A C 1
ATOM 788 O O . ALA A 1 102 ? -86.737 -10.338 139.420 1.00 57.19 102 ALA A O 1
ATOM 789 N N . VAL A 1 103 ? -87.312 -11.390 141.284 1.00 58.59 103 VAL A N 1
ATOM 790 C CA . VAL A 1 103 ? -85.943 -11.445 141.866 1.00 58.59 103 VAL A CA 1
ATOM 791 C C . VAL A 1 103 ? -85.157 -12.685 141.409 1.00 58.59 103 VAL A C 1
ATOM 793 O O . VAL A 1 103 ? -83.997 -12.561 141.025 1.00 58.59 103 VAL A O 1
ATOM 796 N N . LEU A 1 104 ? -85.779 -13.868 141.376 1.00 61.00 104 LEU A N 1
ATOM 797 C CA . LEU A 1 104 ? -85.309 -14.989 140.559 1.00 61.00 104 LEU A CA 1
ATOM 798 C C . LEU A 1 104 ? -85.304 -14.647 139.062 1.00 61.00 104 LEU A C 1
ATOM 800 O O . LEU A 1 104 ? -84.414 -15.150 138.400 1.00 61.00 104 LEU A O 1
ATOM 804 N N . ASP A 1 105 ? -86.178 -13.774 138.540 1.00 65.12 105 ASP A N 1
ATOM 805 C CA . ASP A 1 105 ? -86.094 -13.282 137.149 1.00 65.12 105 ASP A CA 1
ATOM 806 C C . ASP A 1 105 ? -85.035 -12.205 136.998 1.00 65.12 105 ASP A C 1
ATOM 808 O O . ASP A 1 105 ? -84.530 -12.046 135.910 1.00 65.12 105 ASP A O 1
ATOM 812 N N . GLN A 1 106 ? -84.666 -11.455 138.035 1.00 75.06 106 GLN A N 1
ATOM 813 C CA . GLN A 1 106 ? -83.564 -10.496 137.963 1.00 75.06 106 GLN A CA 1
ATOM 814 C C . GLN A 1 106 ? -82.232 -11.243 138.040 1.00 75.06 106 GLN A C 1
ATOM 816 O O . GLN A 1 106 ? -81.311 -10.939 137.290 1.00 75.06 106 GLN A O 1
ATOM 821 N N . LYS A 1 107 ? -82.156 -12.284 138.880 1.00 78.38 107 LYS A N 1
ATOM 822 C CA . LYS A 1 107 ? -81.068 -13.264 138.880 1.00 78.38 107 LYS A CA 1
ATOM 823 C C . LYS A 1 107 ? -81.008 -14.003 137.541 1.00 78.38 107 LYS A C 1
ATOM 825 O O . LYS A 1 107 ? -79.951 -14.012 136.928 1.00 78.38 107 LYS A O 1
ATOM 830 N N . HIS A 1 108 ? -82.122 -14.556 137.065 1.00 79.25 108 HIS A N 1
ATOM 831 C CA . HIS A 1 108 ? -82.209 -15.283 135.800 1.00 79.25 108 HIS A CA 1
ATOM 832 C C . HIS A 1 108 ? -81.995 -14.350 134.610 1.00 79.25 108 HIS A C 1
ATOM 834 O O . HIS A 1 108 ? -81.303 -14.750 133.701 1.00 79.25 108 HIS A O 1
ATOM 840 N N . TYR A 1 109 ? -82.445 -13.095 134.629 1.00 85.25 109 TYR A N 1
ATOM 841 C CA . TYR A 1 109 ? -82.125 -12.077 133.621 1.00 85.25 109 TYR A CA 1
ATOM 842 C C . TYR A 1 109 ? -80.641 -11.733 133.645 1.00 85.25 109 TYR A C 1
ATOM 844 O O . TYR A 1 109 ? -80.063 -11.571 132.586 1.00 85.25 109 TYR A O 1
ATOM 852 N N . VAL A 1 110 ? -79.981 -11.666 134.806 1.00 84.06 110 VAL A N 1
ATOM 853 C CA . VAL A 1 110 ? -78.519 -11.482 134.875 1.00 84.06 110 VAL A CA 1
ATOM 854 C C . VAL A 1 110 ? -77.767 -12.745 134.437 1.00 84.06 110 VAL A C 1
ATOM 856 O O . VAL A 1 110 ? -76.741 -12.633 133.775 1.00 84.06 110 VAL A O 1
ATOM 859 N N . GLU A 1 111 ? -78.262 -13.945 134.739 1.00 83.44 111 GLU A N 1
ATOM 860 C CA . GLU A 1 111 ? -77.698 -15.219 134.267 1.00 83.44 111 GLU A CA 1
ATOM 861 C C . GLU A 1 111 ? -77.922 -15.428 132.764 1.00 83.44 111 GLU A C 1
ATOM 863 O O . GLU A 1 111 ? -77.019 -15.888 132.079 1.00 83.44 111 GLU A O 1
ATOM 868 N N . GLU A 1 112 ? -79.077 -15.029 132.238 1.00 85.06 112 GLU A N 1
ATOM 869 C CA . GLU A 1 112 ? -79.497 -15.135 130.839 1.00 85.06 112 GLU A CA 1
ATOM 870 C C . GLU A 1 112 ? -78.895 -14.006 129.996 1.00 85.06 112 GLU A C 1
ATOM 872 O O . GLU A 1 112 ? -78.499 -14.239 128.861 1.00 85.06 112 GLU A O 1
ATOM 877 N N . LEU A 1 113 ? -78.702 -12.812 130.563 1.00 87.12 113 LEU A N 1
ATOM 878 C CA . LEU A 1 113 ? -77.878 -11.749 129.988 1.00 87.12 113 LEU A CA 1
ATOM 879 C C . LEU A 1 113 ? -76.405 -12.158 129.992 1.00 87.12 113 LEU A C 1
ATOM 881 O O . LEU A 1 113 ? -75.741 -11.950 128.986 1.00 87.12 113 LEU A O 1
ATOM 885 N N . ASN A 1 114 ? -75.893 -12.802 131.048 1.00 84.88 114 ASN A N 1
ATOM 886 C CA . ASN A 1 114 ? -74.558 -13.410 131.019 1.00 84.88 114 ASN A CA 1
ATOM 887 C C . ASN A 1 114 ? -74.481 -14.572 130.019 1.00 84.88 114 ASN A C 1
ATOM 889 O O . ASN A 1 114 ? -73.443 -14.735 129.381 1.00 84.88 114 ASN A O 1
ATOM 893 N N . ARG A 1 115 ? -75.555 -15.349 129.822 1.00 89.88 115 ARG A N 1
ATOM 894 C CA . ARG A 1 115 ? -75.634 -16.412 128.810 1.00 89.88 115 ARG A CA 1
ATOM 895 C C . ARG A 1 115 ? -75.614 -15.821 127.405 1.00 89.88 115 ARG A C 1
ATOM 897 O O . ARG A 1 115 ? -74.799 -16.244 126.597 1.00 89.88 115 ARG A O 1
ATOM 904 N N . HIS A 1 116 ? -76.422 -14.798 127.137 1.00 88.06 116 HIS A N 1
ATOM 905 C CA . HIS A 1 116 ? -76.432 -14.054 125.879 1.00 88.06 116 HIS A CA 1
ATOM 906 C C . HIS A 1 116 ? -75.115 -13.317 125.627 1.00 88.06 116 HIS A C 1
ATOM 908 O O . HIS A 1 116 ? -74.627 -13.357 124.503 1.00 88.06 116 HIS A O 1
ATOM 914 N N . LEU A 1 117 ? -74.502 -12.697 126.639 1.00 90.12 117 LEU A N 1
ATOM 915 C CA . LEU A 1 117 ? -73.167 -12.103 126.538 1.00 90.12 117 LEU A CA 1
ATOM 916 C C . LEU A 1 117 ? -72.110 -13.173 126.258 1.00 90.12 117 LEU A C 1
ATOM 918 O O . LEU A 1 117 ? -71.275 -12.961 125.391 1.00 90.12 117 LEU A O 1
ATOM 922 N N . SER A 1 118 ? -72.171 -14.337 126.909 1.00 91.25 118 SER A N 1
ATOM 923 C CA . SER A 1 118 ? -71.247 -15.452 126.655 1.00 91.25 118 SER A CA 1
ATOM 924 C C . SER A 1 118 ? -71.428 -16.040 125.254 1.00 91.25 118 SER A C 1
ATOM 926 O O . SER A 1 118 ? -70.437 -16.303 124.581 1.00 91.25 118 SER A O 1
ATOM 928 N N . CYS A 1 119 ? -72.668 -16.178 124.774 1.00 90.31 119 CYS A N 1
ATOM 929 C CA . CYS A 1 119 ? -72.958 -16.535 123.385 1.00 90.31 119 CYS A CA 1
ATOM 930 C C . CYS A 1 119 ? -72.431 -15.466 122.419 1.00 90.31 119 CYS A C 1
ATOM 932 O O . CYS A 1 119 ? -71.700 -15.800 121.501 1.00 90.31 119 CYS A O 1
ATOM 934 N N . THR A 1 120 ? -72.695 -14.181 122.672 1.00 91.12 120 THR A N 1
ATOM 935 C CA . THR A 1 120 ? -72.225 -13.069 121.825 1.00 91.12 120 THR A CA 1
ATOM 936 C C . THR A 1 120 ? -70.697 -12.994 121.791 1.00 91.12 120 THR A C 1
ATOM 938 O O . THR A 1 120 ? -70.118 -12.769 120.735 1.00 91.12 120 THR A O 1
ATOM 941 N N . VAL A 1 121 ? -70.022 -13.219 122.922 1.00 92.69 121 VAL A N 1
ATOM 942 C CA . VAL A 1 121 ? -68.556 -13.303 123.006 1.00 92.69 121 VAL A CA 1
ATOM 943 C C . VAL A 1 121 ? -68.038 -14.532 122.259 1.00 92.69 121 VAL A C 1
ATOM 945 O O . VAL A 1 121 ? -67.056 -14.406 121.536 1.00 92.69 121 VAL A O 1
ATOM 948 N N . ALA A 1 122 ? -68.701 -15.688 122.356 1.00 92.62 122 ALA A N 1
ATOM 949 C CA . ALA A 1 122 ? -68.339 -16.878 121.586 1.00 92.62 122 ALA A CA 1
ATOM 950 C C . ALA A 1 122 ? -68.557 -16.687 120.073 1.00 92.62 122 ALA A C 1
ATOM 952 O O . ALA A 1 122 ? -67.701 -17.074 119.285 1.00 92.62 122 ALA A O 1
ATOM 953 N N . ASP A 1 123 ? -69.644 -16.039 119.653 1.00 92.50 123 ASP A N 1
ATOM 954 C CA . ASP A 1 123 ? -69.940 -15.727 118.251 1.00 92.50 123 ASP A CA 1
ATOM 955 C C . ASP A 1 123 ? -68.962 -14.688 117.684 1.00 92.50 123 ASP A C 1
ATOM 957 O O . ASP A 1 123 ? -68.484 -14.829 116.556 1.00 92.50 123 ASP A O 1
ATOM 961 N N . LEU A 1 124 ? -68.599 -13.674 118.476 1.00 94.06 124 LEU A N 1
ATOM 962 C CA . LEU A 1 124 ? -67.545 -12.720 118.130 1.00 94.06 124 LEU A CA 1
ATOM 963 C C . LEU A 1 124 ? -66.173 -13.398 118.057 1.00 94.06 124 LEU A C 1
ATOM 965 O O . LEU A 1 124 ? -65.444 -13.136 117.105 1.00 94.06 124 LEU A O 1
ATOM 969 N N . GLN A 1 125 ? -65.843 -14.302 118.985 1.00 94.12 125 GLN A N 1
ATOM 970 C CA . GLN A 1 125 ? -64.600 -15.075 118.946 1.00 94.12 125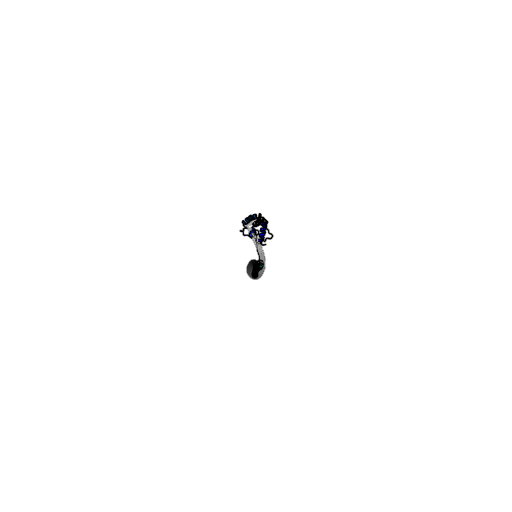 GLN A CA 1
ATOM 971 C C . GLN A 1 125 ? -64.556 -15.974 117.707 1.00 94.12 125 GLN A C 1
ATOM 973 O O . GLN A 1 125 ? -63.616 -15.872 116.931 1.00 94.12 125 GLN A O 1
ATOM 978 N N . ASN A 1 126 ? -65.610 -16.752 117.436 1.00 94.38 126 ASN A N 1
ATOM 979 C CA . ASN A 1 126 ? -65.752 -17.551 116.214 1.00 94.38 126 ASN A CA 1
ATOM 980 C C . ASN A 1 126 ? -65.581 -16.696 114.946 1.00 94.38 126 ASN A C 1
ATOM 982 O O . ASN A 1 126 ? -64.974 -17.138 113.969 1.00 94.38 126 ASN A O 1
ATOM 986 N N . LYS A 1 127 ? -66.095 -15.459 114.949 1.00 95.62 127 LYS A N 1
ATOM 987 C CA . LYS A 1 127 ? -65.960 -14.519 113.831 1.00 95.62 127 LYS A CA 1
ATOM 988 C C . LYS A 1 127 ? -64.541 -13.955 113.699 1.00 95.62 127 LYS A C 1
ATOM 990 O O . LYS A 1 127 ? -64.077 -13.827 112.570 1.00 95.62 127 LYS A O 1
ATOM 995 N N . ILE A 1 128 ? -63.850 -13.669 114.804 1.00 96.12 128 ILE A N 1
ATOM 996 C CA . ILE A 1 128 ? -62.425 -13.293 114.827 1.00 96.12 128 ILE A CA 1
ATOM 997 C C . ILE A 1 128 ? -61.584 -14.451 114.280 1.00 96.12 128 ILE A C 1
ATOM 999 O O . ILE A 1 128 ? -60.908 -14.282 113.271 1.00 96.12 128 ILE A O 1
ATOM 1003 N N . ASP A 1 129 ? -61.743 -15.649 114.840 1.00 94.94 129 ASP A N 1
ATOM 1004 C CA . ASP A 1 129 ? -61.128 -16.902 114.396 1.00 94.94 129 ASP A CA 1
ATOM 1005 C C . ASP A 1 129 ? -61.304 -17.169 112.892 1.00 94.94 129 ASP A C 1
ATOM 1007 O O . ASP A 1 129 ? -60.396 -17.679 112.233 1.00 94.94 129 ASP A O 1
ATOM 1011 N N . CYS A 1 130 ? -62.487 -16.884 112.339 1.00 94.81 130 CYS A N 1
ATOM 1012 C CA . CYS A 1 130 ? -62.749 -17.021 110.907 1.00 94.81 130 CYS A CA 1
ATOM 1013 C C . CYS A 1 130 ? -62.065 -15.919 110.090 1.00 94.81 130 CYS A C 1
ATOM 1015 O O . CYS A 1 130 ? -61.470 -16.221 109.055 1.00 94.81 130 CYS A O 1
ATOM 1017 N N . LEU A 1 131 ? -62.114 -14.665 110.552 1.00 94.62 131 LEU A N 1
ATOM 1018 C CA . LEU A 1 131 ? -61.464 -13.534 109.889 1.00 94.62 131 LEU A CA 1
ATOM 1019 C C . LEU A 1 131 ? -59.941 -13.707 109.845 1.00 94.62 131 LEU A C 1
ATOM 1021 O O . LEU A 1 131 ? -59.350 -13.525 108.783 1.00 94.62 131 LEU A O 1
ATOM 1025 N N . GLU A 1 132 ? -59.315 -14.143 110.938 1.00 95.50 132 GLU A N 1
ATOM 1026 C CA . GLU A 1 132 ? -57.886 -14.470 111.005 1.00 95.50 132 GLU A CA 1
ATOM 1027 C C . GLU A 1 132 ? -57.509 -15.570 110.003 1.00 95.50 132 GLU A C 1
ATOM 1029 O O . GLU A 1 132 ? -56.579 -15.395 109.214 1.00 95.50 132 GLU A O 1
ATOM 1034 N N . LYS A 1 133 ? -58.291 -16.659 109.940 1.00 96.25 133 LYS A N 1
ATOM 1035 C CA . LYS A 1 133 ? -58.093 -17.745 108.960 1.00 96.25 133 LYS A CA 1
ATOM 1036 C C . LYS A 1 133 ? -58.256 -17.264 107.512 1.00 96.25 133 LYS A C 1
ATOM 1038 O O . LYS A 1 133 ? -57.517 -17.723 106.643 1.00 96.25 133 LYS A O 1
ATOM 1043 N N . THR A 1 134 ? -59.175 -16.335 107.227 1.00 95.25 134 THR A N 1
ATOM 1044 C CA . THR A 1 134 ? -59.273 -15.722 105.887 1.00 95.25 134 THR A CA 1
ATOM 1045 C C . THR A 1 134 ? -58.134 -14.746 105.593 1.00 95.25 134 THR A C 1
ATOM 1047 O O . THR A 1 134 ? -57.657 -14.708 104.465 1.00 95.25 134 THR A O 1
ATOM 1050 N N . ASN A 1 135 ? -57.646 -14.007 106.591 1.00 95.56 135 ASN A N 1
ATOM 1051 C CA . ASN A 1 135 ? -56.542 -13.060 106.438 1.00 95.56 135 ASN A CA 1
ATOM 1052 C C . ASN A 1 135 ? -55.213 -13.787 106.165 1.00 95.56 135 ASN A C 1
ATOM 1054 O O . ASN A 1 135 ? -54.483 -13.377 105.270 1.00 95.56 135 ASN A O 1
ATOM 1058 N N . SER A 1 136 ? -54.944 -14.915 106.843 1.00 96.50 136 SER A N 1
ATOM 1059 C CA . SER A 1 136 ? -53.790 -15.788 106.539 1.00 96.50 136 SER A CA 1
ATOM 1060 C C . SER A 1 136 ? -53.806 -16.241 105.078 1.00 96.50 136 SER A C 1
ATOM 1062 O O . SER A 1 136 ? -52.839 -16.029 104.354 1.00 96.50 136 SER A O 1
ATOM 1064 N N . LYS A 1 137 ? -54.948 -16.758 104.602 1.00 96.38 137 LYS A N 1
ATOM 1065 C CA . LYS A 1 137 ? -55.102 -17.185 103.202 1.00 96.38 137 LYS A CA 1
ATOM 1066 C C . LYS A 1 137 ? -54.903 -16.045 102.208 1.00 96.38 137 LYS A C 1
ATOM 1068 O O . LYS A 1 137 ? -54.214 -16.232 101.216 1.00 96.38 137 LYS A O 1
ATOM 1073 N N . LEU A 1 138 ? -55.454 -14.862 102.479 1.00 95.75 138 LEU A N 1
ATOM 1074 C CA . LEU A 1 138 ? -55.258 -13.693 101.617 1.00 95.75 138 LEU A CA 1
ATOM 1075 C C . LEU A 1 138 ? -53.797 -13.214 101.607 1.00 95.75 138 LEU A C 1
ATOM 1077 O O . LEU A 1 138 ? -53.336 -12.719 100.583 1.00 95.75 138 LEU A O 1
ATOM 1081 N N . GLN A 1 139 ? -53.049 -13.386 102.702 1.00 95.81 139 GLN A N 1
ATOM 1082 C CA . GLN A 1 139 ? -51.606 -13.115 102.744 1.00 95.81 139 GLN A CA 1
ATOM 1083 C C . GLN A 1 139 ? -50.802 -14.162 101.956 1.00 95.81 139 GLN A C 1
ATOM 1085 O O . GLN A 1 139 ? -49.900 -13.789 101.209 1.00 95.81 139 GLN A O 1
ATOM 1090 N N . GLU A 1 140 ? -51.156 -15.446 102.058 1.00 95.94 140 GLU A N 1
ATOM 1091 C CA . GLU A 1 140 ? -50.568 -16.539 101.267 1.00 95.94 140 GLU A CA 1
ATOM 1092 C C . GLU A 1 140 ? -50.835 -16.358 99.758 1.00 95.94 140 GLU A C 1
ATOM 1094 O O . GLU A 1 140 ? -49.913 -16.450 98.946 1.00 95.94 140 GLU A O 1
ATOM 1099 N N . GLU A 1 141 ? -52.071 -16.025 99.374 1.00 96.19 141 GLU A N 1
ATOM 1100 C CA . GLU A 1 141 ? -52.461 -15.728 97.989 1.00 96.19 141 GLU A CA 1
ATOM 1101 C C . GLU A 1 141 ? -51.761 -14.469 97.450 1.00 96.19 141 GLU A C 1
ATOM 1103 O O . GLU A 1 141 ? -51.292 -14.470 96.310 1.00 96.19 141 GLU A O 1
ATOM 1108 N N . LEU A 1 142 ? -51.626 -13.414 98.264 1.00 95.94 142 LEU A N 1
ATOM 1109 C CA . LEU A 1 142 ? -50.909 -12.189 97.894 1.00 95.94 142 LEU A CA 1
ATOM 1110 C C . LEU A 1 142 ? -49.402 -12.430 97.718 1.00 95.94 142 LEU A C 1
ATOM 1112 O O . LEU A 1 142 ? -48.809 -11.892 96.780 1.00 95.94 142 LEU A O 1
ATOM 1116 N N . ALA A 1 143 ? -48.784 -13.251 98.572 1.00 96.69 143 ALA A N 1
ATOM 1117 C CA . ALA A 1 143 ? -47.387 -13.653 98.427 1.00 96.69 143 ALA A CA 1
ATOM 1118 C C . ALA A 1 143 ? -47.181 -14.450 97.128 1.00 96.69 143 ALA A C 1
ATOM 1120 O O . ALA A 1 143 ? -46.393 -14.042 96.276 1.00 96.69 143 ALA A O 1
ATOM 1121 N N . ALA A 1 144 ? -47.982 -15.498 96.904 1.00 97.00 144 ALA A N 1
ATOM 1122 C CA . ALA A 1 144 ? -47.911 -16.312 95.691 1.00 97.00 144 ALA A CA 1
ATOM 1123 C C . ALA A 1 144 ? -48.199 -15.510 94.404 1.00 97.00 144 ALA A C 1
ATOM 1125 O O . ALA A 1 144 ? -47.616 -15.785 93.354 1.00 97.00 144 ALA A O 1
ATOM 1126 N N . ALA A 1 145 ? -49.074 -14.500 94.461 1.00 96.00 145 ALA A N 1
ATOM 1127 C CA . ALA A 1 145 ? -49.290 -13.566 93.358 1.00 96.00 145 ALA A CA 1
ATOM 1128 C C . ALA A 1 145 ? -48.075 -12.650 93.124 1.00 96.00 145 ALA A C 1
ATOM 1130 O O . ALA A 1 145 ? -47.722 -12.393 91.973 1.00 96.00 145 ALA A O 1
ATOM 1131 N N . THR A 1 146 ? -47.416 -12.192 94.191 1.00 96.38 146 THR A N 1
ATOM 1132 C CA . THR A 1 146 ? -46.218 -11.337 94.124 1.00 96.38 146 THR A CA 1
ATOM 1133 C C . THR A 1 146 ? -45.034 -12.085 93.511 1.00 96.38 146 THR A C 1
ATOM 1135 O O . THR A 1 146 ? -44.428 -11.579 92.565 1.00 96.38 146 THR A O 1
ATOM 1138 N N . ASP A 1 147 ? -44.767 -13.316 93.953 1.00 96.88 147 ASP A N 1
ATOM 1139 C CA . ASP A 1 147 ? -43.714 -14.173 93.388 1.00 96.88 147 ASP A CA 1
ATOM 1140 C C . ASP A 1 147 ? -43.940 -14.412 91.887 1.00 96.88 147 ASP A C 1
ATOM 1142 O O . ASP A 1 147 ? -43.028 -14.283 91.068 1.00 96.88 147 ASP A O 1
ATOM 1146 N N . ARG A 1 148 ? -45.196 -14.677 91.501 1.00 97.31 148 ARG A N 1
ATOM 1147 C CA . ARG A 1 148 ? -45.600 -14.904 90.106 1.00 97.31 148 ARG A CA 1
ATOM 1148 C C . ARG A 1 148 ? -45.462 -13.652 89.236 1.00 97.31 148 ARG A C 1
ATOM 1150 O O . ARG A 1 148 ? -45.120 -13.771 88.061 1.00 97.31 148 ARG A O 1
ATOM 1157 N N . ILE A 1 149 ? -45.696 -12.463 89.796 1.00 96.62 149 ILE A N 1
ATOM 1158 C CA . ILE A 1 149 ? -45.405 -11.182 89.132 1.00 96.62 149 ILE A CA 1
ATOM 1159 C C . ILE A 1 149 ? -43.892 -11.019 88.939 1.00 96.62 149 ILE A C 1
ATOM 1161 O O . ILE A 1 149 ? -43.479 -10.623 87.851 1.00 96.62 149 ILE A O 1
ATOM 1165 N N . GLY A 1 150 ? -43.076 -11.374 89.936 1.00 96.88 150 GLY A N 1
ATOM 1166 C CA . GLY A 1 150 ? -41.614 -11.383 89.828 1.00 96.88 150 GLY A CA 1
ATOM 1167 C C . GLY A 1 150 ? -41.121 -12.269 88.681 1.00 96.88 150 GLY A C 1
ATOM 1168 O O . GLY A 1 150 ? -40.442 -11.781 87.778 1.00 96.88 150 GLY A O 1
ATOM 1169 N N . SER A 1 151 ? -41.555 -13.534 88.636 1.00 97.06 151 SER A N 1
ATOM 1170 C CA . SER A 1 151 ? -41.191 -14.466 87.554 1.00 97.06 151 SER A CA 1
ATOM 1171 C C . SER A 1 151 ? -41.577 -13.946 86.161 1.00 97.06 151 SER A C 1
ATOM 1173 O O . SER A 1 151 ? -40.786 -14.039 85.225 1.00 97.06 151 SER A O 1
ATOM 1175 N N . LEU A 1 152 ? -42.768 -13.352 86.015 1.00 95.88 152 LEU A N 1
ATOM 1176 C CA . LEU A 1 152 ? -43.228 -12.779 84.742 1.00 95.88 152 LEU A CA 1
ATOM 1177 C C . LEU A 1 152 ? -42.467 -11.501 84.346 1.00 95.88 152 LEU A C 1
ATOM 1179 O O . LEU A 1 152 ? -42.326 -11.215 83.156 1.00 95.88 152 LEU A O 1
ATOM 1183 N N . GLN A 1 153 ? -41.965 -10.725 85.311 1.00 96.06 153 GLN A N 1
ATOM 1184 C CA . GLN A 1 153 ? -41.094 -9.577 85.040 1.00 96.06 153 GLN A CA 1
ATOM 1185 C C . GLN A 1 153 ? -39.707 -10.029 84.566 1.00 96.06 153 GLN A C 1
ATOM 1187 O O . GLN A 1 153 ? -39.200 -9.479 83.585 1.00 96.06 153 GLN A O 1
ATOM 1192 N N . GLU A 1 154 ? -39.131 -11.060 85.190 1.00 96.75 154 GLU A N 1
ATOM 1193 C CA . GLU A 1 154 ? -37.870 -11.671 84.752 1.00 96.75 154 GLU A CA 1
ATOM 1194 C C . GLU A 1 154 ? -37.990 -12.276 83.346 1.00 96.75 154 GLU A C 1
ATOM 1196 O O . GLU A 1 154 ? -37.161 -11.980 82.483 1.00 96.75 154 GLU A O 1
ATOM 1201 N N . GLU A 1 155 ? -39.045 -13.050 83.071 1.00 96.31 155 GLU A N 1
ATOM 1202 C CA . GLU A 1 155 ? -39.312 -13.612 81.740 1.00 96.31 155 GLU A CA 1
ATOM 1203 C C . GLU A 1 155 ? -39.471 -12.504 80.686 1.00 96.31 155 GLU A C 1
ATOM 1205 O O . GLU A 1 155 ? -38.840 -12.551 79.628 1.00 96.31 155 GLU A O 1
ATOM 1210 N N . GLN A 1 156 ? -40.233 -11.444 80.984 1.00 95.88 156 GLN A N 1
ATOM 1211 C CA . GLN A 1 156 ? -40.370 -10.302 80.077 1.00 95.88 156 GLN A CA 1
ATOM 1212 C C . GLN A 1 156 ? -39.026 -9.594 79.827 1.00 95.88 156 GLN A C 1
ATOM 1214 O O . GLN A 1 156 ? -38.772 -9.136 78.710 1.00 95.88 156 GLN A O 1
ATOM 1219 N N . GLN A 1 157 ? -38.158 -9.488 80.836 1.00 95.81 157 GLN A N 1
ATOM 1220 C CA . GLN A 1 157 ? -36.833 -8.888 80.688 1.00 95.81 157 GLN A CA 1
ATOM 1221 C C . GLN A 1 157 ? -35.900 -9.765 79.838 1.00 95.81 157 GLN A C 1
ATOM 1223 O O . GLN A 1 157 ? -35.219 -9.237 78.957 1.00 95.81 157 GLN A O 1
ATOM 1228 N N . GLN A 1 158 ? -35.923 -11.087 80.026 1.00 96.50 158 GLN A N 1
ATOM 1229 C CA . GLN A 1 158 ? -35.183 -12.038 79.190 1.00 96.50 158 GLN A CA 1
ATOM 1230 C C . GLN A 1 158 ? -35.674 -12.010 77.735 1.00 96.50 158 GLN A C 1
ATOM 1232 O O . GLN A 1 158 ? -34.863 -11.914 76.815 1.00 96.50 158 GLN A O 1
ATOM 1237 N N . LEU A 1 159 ? -36.992 -12.008 77.507 1.00 95.62 159 LEU A N 1
ATOM 1238 C CA . LEU A 1 159 ? -37.576 -11.907 76.166 1.00 95.62 159 LEU A CA 1
ATOM 1239 C C . LEU A 1 159 ? -37.222 -10.581 75.480 1.00 95.62 159 LEU A C 1
ATOM 1241 O O . LEU A 1 159 ? -36.927 -10.579 74.285 1.00 95.62 159 LEU A O 1
ATOM 1245 N N . LYS A 1 160 ? -37.186 -9.457 76.209 1.00 96.38 160 LYS A N 1
ATOM 1246 C CA . LYS A 1 160 ? -36.697 -8.172 75.676 1.00 96.38 160 LYS A CA 1
ATOM 1247 C C . LYS A 1 160 ? -35.232 -8.264 75.242 1.00 96.38 160 LYS A C 1
ATOM 1249 O O . LYS A 1 160 ? -34.920 -7.900 74.114 1.00 96.38 160 LYS A O 1
ATOM 1254 N N . GLN A 1 161 ? -34.358 -8.811 76.090 1.00 96.12 161 GLN A N 1
ATOM 1255 C CA . GLN A 1 161 ? -32.936 -8.997 75.770 1.00 96.12 161 GLN A CA 1
ATOM 1256 C C . GLN A 1 161 ? -32.724 -9.920 74.559 1.00 96.12 161 GLN A C 1
ATOM 1258 O O . GLN A 1 161 ? -31.909 -9.611 73.694 1.00 96.12 161 GLN A O 1
ATOM 1263 N N . GLN A 1 162 ? -33.482 -11.016 74.450 1.00 96.06 162 GLN A N 1
ATOM 1264 C CA . GLN A 1 162 ? -33.416 -11.908 73.288 1.00 96.06 162 GLN A CA 1
ATOM 1265 C C . GLN A 1 162 ? -33.893 -11.227 71.999 1.00 96.06 162 GLN A C 1
ATOM 1267 O O . GLN A 1 162 ? -33.240 -11.375 70.970 1.00 96.06 162 GLN A O 1
ATOM 1272 N N . ASN A 1 163 ? -34.986 -10.455 72.040 1.00 94.81 163 ASN A N 1
ATOM 1273 C CA . ASN A 1 163 ? -35.464 -9.711 70.869 1.00 94.81 163 ASN A CA 1
ATOM 1274 C C . ASN A 1 163 ? -34.459 -8.642 70.412 1.00 94.81 163 ASN A C 1
ATOM 1276 O O . ASN A 1 163 ? -34.226 -8.514 69.213 1.00 94.81 163 ASN A O 1
ATOM 1280 N N . GLU A 1 164 ? -33.817 -7.930 71.342 1.00 96.19 164 GLU A N 1
ATOM 1281 C CA . GLU A 1 164 ? -32.762 -6.958 71.022 1.00 96.19 164 GLU A CA 1
ATOM 1282 C C . GLU A 1 164 ? -31.564 -7.638 70.335 1.00 96.19 164 GLU A C 1
ATOM 1284 O O . GLU A 1 164 ? -31.119 -7.206 69.275 1.00 96.19 164 GLU A O 1
ATOM 1289 N N . LEU A 1 165 ? -31.109 -8.776 70.870 1.00 96.69 165 LEU A N 1
ATOM 1290 C CA . LEU A 1 165 ? -29.978 -9.542 70.333 1.00 96.69 165 LEU A CA 1
ATOM 1291 C C . LEU A 1 165 ? -30.309 -10.181 68.966 1.00 96.69 165 LEU A C 1
ATOM 1293 O O . LEU A 1 165 ? -29.455 -10.253 68.079 1.00 96.69 165 LEU A O 1
ATOM 1297 N N . ILE A 1 166 ? -31.565 -10.592 68.746 1.00 95.81 166 ILE A N 1
ATOM 1298 C CA . ILE A 1 166 ? -32.071 -11.012 67.429 1.00 95.81 166 ILE A CA 1
ATOM 1299 C C . ILE A 1 166 ? -32.090 -9.826 66.453 1.00 95.81 166 ILE A C 1
ATOM 1301 O O . ILE A 1 166 ? -31.642 -9.987 65.314 1.00 95.81 166 ILE A O 1
ATOM 1305 N N . ARG A 1 167 ? -32.545 -8.639 66.886 1.00 95.69 167 ARG A N 1
ATOM 1306 C CA . ARG A 1 167 ? -32.563 -7.416 66.068 1.00 95.69 167 ARG A CA 1
ATOM 1307 C C . ARG A 1 167 ? -31.150 -7.034 65.631 1.00 95.69 167 ARG A C 1
ATOM 1309 O O . ARG A 1 167 ? -30.903 -6.990 64.428 1.00 95.69 167 ARG A O 1
ATOM 1316 N N . GLU A 1 168 ? -30.213 -6.883 66.567 1.00 95.69 168 GLU A N 1
ATOM 1317 C CA . GLU A 1 168 ? -28.799 -6.588 66.280 1.00 95.69 168 GLU A CA 1
ATOM 1318 C C . GLU A 1 168 ? -28.173 -7.613 65.323 1.00 95.69 168 GLU A C 1
ATOM 1320 O O . GLU A 1 168 ? -27.481 -7.247 64.370 1.00 95.69 168 GLU A O 1
ATOM 1325 N N . ARG A 1 169 ? -28.441 -8.911 65.531 1.00 95.81 169 ARG A N 1
ATOM 1326 C CA . ARG A 1 169 ? -27.953 -9.973 64.641 1.00 95.81 169 ARG A CA 1
ATOM 1327 C C . ARG A 1 169 ? -28.554 -9.868 63.237 1.00 95.81 169 ARG A C 1
ATOM 1329 O O . ARG A 1 169 ? -27.837 -10.114 62.268 1.00 95.81 169 ARG A O 1
ATOM 1336 N N . SER A 1 170 ? -29.832 -9.509 63.118 1.00 93.06 170 SER A N 1
ATOM 1337 C CA . SER A 1 170 ? -30.494 -9.322 61.823 1.00 93.06 170 SER A CA 1
ATOM 1338 C C . SER A 1 170 ? -29.960 -8.095 61.078 1.00 93.06 170 SER A C 1
ATOM 1340 O O . SER A 1 170 ? -29.587 -8.215 59.915 1.00 93.06 170 SER A O 1
ATOM 1342 N N . GLU A 1 171 ? -29.800 -6.958 61.759 1.00 94.69 171 GLU A N 1
ATOM 1343 C CA . GLU A 1 171 ? -29.263 -5.717 61.188 1.00 94.69 171 GLU A CA 1
ATOM 1344 C C . GLU A 1 171 ? -27.815 -5.904 60.730 1.00 94.69 171 GLU A C 1
ATOM 1346 O O . GLU A 1 171 ? -27.467 -5.545 59.606 1.00 94.69 171 GLU A O 1
ATOM 1351 N N . LYS A 1 172 ? -26.987 -6.574 61.543 1.00 95.38 172 LYS A N 1
ATOM 1352 C CA . LYS A 1 172 ? -25.613 -6.921 61.167 1.00 95.38 172 LYS A CA 1
ATOM 1353 C C . LYS A 1 172 ? -25.551 -7.899 59.990 1.00 95.38 172 LYS A C 1
ATOM 1355 O O . LYS A 1 172 ? -24.656 -7.781 59.161 1.00 95.38 172 LYS A O 1
ATOM 1360 N N . SER A 1 173 ? -26.491 -8.842 59.889 1.00 94.62 173 SER A N 1
ATOM 1361 C CA . SER A 1 173 ? -26.580 -9.745 58.734 1.00 94.62 173 SER A CA 1
ATOM 1362 C C . SER A 1 173 ? -26.985 -9.005 57.457 1.00 94.62 173 SER A C 1
ATOM 1364 O O . SER A 1 173 ? -26.429 -9.285 56.400 1.00 94.62 173 SER A O 1
ATOM 1366 N N . VAL A 1 174 ? -27.928 -8.060 57.550 1.00 95.00 174 VAL A N 1
ATOM 1367 C CA . VAL A 1 174 ? -28.366 -7.235 56.414 1.00 95.00 174 VAL A CA 1
ATOM 1368 C C . VAL A 1 174 ? -27.229 -6.337 55.931 1.00 95.00 174 VAL A C 1
ATOM 1370 O O . VAL A 1 174 ? -26.957 -6.310 54.732 1.00 95.00 174 VAL A O 1
ATOM 1373 N N . GLU A 1 175 ? -26.524 -5.656 56.838 1.00 95.12 175 GLU A N 1
ATOM 1374 C CA . GLU A 1 175 ? -25.430 -4.759 56.451 1.00 95.12 175 GLU A CA 1
ATOM 1375 C C . GLU A 1 175 ? -24.271 -5.525 55.790 1.00 95.12 175 GLU A C 1
ATOM 1377 O O . GLU A 1 175 ? -23.790 -5.078 54.754 1.00 95.12 175 GLU A O 1
ATOM 1382 N N . VAL A 1 176 ? -23.915 -6.727 56.270 1.00 95.31 176 VAL A N 1
ATOM 1383 C CA . VAL A 1 176 ? -22.934 -7.599 55.587 1.00 95.31 176 VAL A CA 1
ATOM 1384 C C . VAL A 1 176 ? -23.392 -7.950 54.167 1.00 95.31 176 VAL A C 1
ATOM 1386 O O . VAL A 1 176 ? -22.658 -7.691 53.220 1.00 95.31 176 VAL A O 1
ATOM 1389 N N . THR A 1 177 ? -24.633 -8.419 53.969 1.00 92.62 177 THR A N 1
ATOM 1390 C CA . THR A 1 177 ? -25.128 -8.725 52.606 1.00 92.62 177 THR A CA 1
ATOM 1391 C C . THR A 1 177 ? -25.181 -7.499 51.682 1.00 92.62 177 THR A C 1
ATOM 1393 O O . THR A 1 177 ? -25.106 -7.627 50.460 1.00 92.62 177 THR A O 1
ATOM 1396 N N . LYS A 1 178 ? -25.290 -6.295 52.254 1.00 94.50 178 LYS A N 1
ATOM 1397 C CA . LYS A 1 178 ? -25.282 -5.003 51.555 1.00 94.50 178 LYS A CA 1
ATOM 1398 C C . LYS A 1 178 ? -23.864 -4.518 51.228 1.00 94.50 178 LYS A C 1
ATOM 1400 O O . LYS A 1 178 ? -23.681 -3.849 50.211 1.00 94.50 178 LYS A O 1
ATOM 1405 N N . GLU A 1 179 ? -22.863 -4.876 52.028 1.00 94.12 179 GLU A N 1
ATOM 1406 C CA . GLU A 1 179 ? -21.449 -4.712 51.677 1.00 94.12 179 GLU A CA 1
ATOM 1407 C C . GLU A 1 179 ? -21.026 -5.721 50.595 1.00 94.12 179 GLU A C 1
ATOM 1409 O O . GLU A 1 179 ? -20.458 -5.304 49.585 1.00 94.12 179 GLU A O 1
ATOM 1414 N N . ASP A 1 180 ? -21.392 -7.001 50.731 1.00 94.06 180 ASP A N 1
ATOM 1415 C CA . ASP A 1 180 ? -21.096 -8.058 49.750 1.00 94.06 180 ASP A CA 1
ATOM 1416 C C . ASP A 1 180 ? -21.667 -7.719 48.361 1.00 94.06 180 ASP A C 1
ATOM 1418 O O . ASP A 1 180 ? -20.924 -7.613 47.384 1.00 94.06 180 ASP A O 1
ATOM 1422 N N . THR A 1 181 ? -22.975 -7.446 48.269 1.00 93.69 181 THR A N 1
ATOM 1423 C CA . THR A 1 181 ? -23.630 -7.091 46.991 1.00 93.69 181 THR A CA 1
ATOM 1424 C C . THR A 1 181 ? -23.097 -5.792 46.382 1.00 93.69 181 THR A C 1
ATOM 1426 O O . THR A 1 181 ? -23.089 -5.639 45.159 1.00 93.69 181 THR A O 1
ATOM 1429 N N . LYS A 1 182 ? -22.593 -4.855 47.197 1.00 96.00 182 LYS A N 1
ATOM 1430 C CA . LYS A 1 182 ? -21.886 -3.668 46.699 1.00 96.00 182 LYS A CA 1
ATOM 1431 C C . LYS A 1 182 ? -20.528 -4.040 46.094 1.00 96.00 182 LYS A C 1
ATOM 1433 O O . LYS A 1 182 ? -20.202 -3.537 45.021 1.00 96.00 182 LYS A O 1
ATOM 1438 N N . VAL A 1 183 ? -19.756 -4.912 46.746 1.00 95.69 183 VAL A N 1
ATOM 1439 C CA . VAL A 1 183 ? -18.462 -5.398 46.236 1.00 95.69 183 VAL A CA 1
ATOM 1440 C C . VAL A 1 183 ? -18.648 -6.183 44.934 1.00 95.69 183 VAL A C 1
ATOM 1442 O O . VAL A 1 183 ? -17.914 -5.932 43.978 1.00 95.69 183 VAL A O 1
ATOM 1445 N N . GLU A 1 184 ? -19.654 -7.055 44.836 1.00 94.75 184 GLU A N 1
ATOM 1446 C CA . GLU A 1 184 ? -20.018 -7.738 43.584 1.00 94.75 184 GLU A CA 1
ATOM 1447 C C . GLU A 1 184 ? -20.350 -6.740 42.464 1.00 94.75 184 GLU A C 1
ATOM 1449 O O . GLU A 1 184 ? -19.826 -6.843 41.352 1.00 94.75 184 GLU A O 1
ATOM 1454 N N . LEU A 1 185 ? -21.182 -5.738 42.758 1.00 95.75 185 LEU A N 1
ATOM 1455 C CA . LEU A 1 185 ? -21.649 -4.750 41.787 1.00 95.75 185 LEU A CA 1
ATOM 1456 C C . LEU A 1 185 ? -20.519 -3.817 41.314 1.00 95.75 185 LEU A C 1
ATOM 1458 O O . LEU A 1 185 ? -20.428 -3.518 40.121 1.00 95.75 185 LEU A O 1
ATOM 1462 N N . ASP A 1 186 ? -19.628 -3.382 42.207 1.00 95.19 186 ASP A N 1
ATOM 1463 C CA . ASP A 1 186 ? -18.455 -2.578 41.843 1.00 95.19 186 ASP A CA 1
ATOM 1464 C C . ASP A 1 186 ? -17.391 -3.416 41.100 1.00 95.19 186 ASP A C 1
ATOM 1466 O O . ASP A 1 186 ? -16.789 -2.923 40.142 1.00 95.19 186 ASP A O 1
ATOM 1470 N N . THR A 1 187 ? -17.240 -4.705 41.427 1.00 95.00 187 THR A N 1
ATOM 1471 C CA . THR A 1 187 ? -16.410 -5.652 40.652 1.00 95.00 187 THR A CA 1
ATOM 1472 C C . THR A 1 187 ? -16.974 -5.860 39.242 1.00 95.00 187 THR A C 1
ATOM 1474 O O . THR A 1 187 ? -16.228 -5.818 38.261 1.00 95.00 187 THR A O 1
ATOM 1477 N N . TYR A 1 188 ? -18.297 -6.011 39.107 1.00 95.12 188 TYR A N 1
ATOM 1478 C CA . TYR A 1 188 ? -18.971 -6.111 37.812 1.00 95.12 188 TYR A CA 1
ATOM 1479 C C . TYR A 1 188 ? -18.760 -4.847 36.966 1.00 95.12 188 TYR A C 1
ATOM 1481 O O . TYR A 1 188 ? -18.408 -4.960 35.792 1.00 95.12 188 TYR A O 1
ATOM 1489 N N . LYS A 1 189 ? -18.891 -3.645 37.553 1.00 96.12 189 LYS A N 1
ATOM 1490 C CA . LYS A 1 189 ? -18.584 -2.375 36.863 1.00 96.12 189 LYS A CA 1
ATOM 1491 C C . LYS A 1 189 ? -17.149 -2.335 36.342 1.00 96.12 189 LYS A C 1
ATOM 1493 O O . LYS A 1 189 ? -16.955 -1.992 35.182 1.00 96.12 189 LYS A O 1
ATOM 1498 N N . GLN A 1 190 ? -16.159 -2.681 37.169 1.00 95.31 190 GLN A N 1
ATOM 1499 C CA . GLN A 1 190 ? -14.746 -2.647 36.768 1.00 95.31 190 GLN A CA 1
ATOM 1500 C C . GLN A 1 190 ? -14.449 -3.655 35.652 1.00 95.31 190 GLN A C 1
ATOM 1502 O O . GLN A 1 190 ? -13.812 -3.305 34.660 1.00 95.31 190 GLN A O 1
ATOM 1507 N N . SER A 1 191 ? -14.967 -4.882 35.767 1.00 94.19 191 SER A N 1
ATOM 1508 C CA . SER A 1 191 ? -14.840 -5.907 34.724 1.00 94.19 191 SER A CA 1
ATOM 1509 C C . SER A 1 191 ? -15.500 -5.468 33.411 1.00 94.19 191 SER A C 1
ATOM 1511 O O . SER A 1 191 ? -14.911 -5.618 32.339 1.00 94.19 191 SER A O 1
ATOM 1513 N N . ARG A 1 192 ? -16.688 -4.855 33.493 1.00 95.19 192 ARG A N 1
ATOM 1514 C CA . ARG A 1 192 ? -17.407 -4.301 32.343 1.00 95.19 192 ARG A CA 1
ATOM 1515 C C . ARG A 1 192 ? -16.636 -3.157 31.683 1.00 95.19 192 ARG A C 1
ATOM 1517 O O . ARG A 1 192 ? -16.453 -3.187 30.471 1.00 95.19 192 ARG A O 1
ATOM 1524 N N . GLN A 1 193 ? -16.141 -2.203 32.471 1.00 94.62 193 GLN A N 1
ATOM 1525 C CA . GLN A 1 193 ? -15.357 -1.071 31.981 1.00 94.62 193 GLN A CA 1
ATOM 1526 C C . GLN A 1 193 ? -14.071 -1.538 31.288 1.00 94.62 193 GLN A C 1
ATOM 1528 O O . GLN A 1 193 ? -13.822 -1.125 30.162 1.00 94.62 193 GLN A O 1
ATOM 1533 N N . GLY A 1 194 ? -13.298 -2.443 31.899 1.00 95.38 194 GLY A N 1
ATOM 1534 C CA . GLY A 1 194 ? -12.075 -2.976 31.287 1.00 95.38 194 GLY A CA 1
ATOM 1535 C C . GLY A 1 194 ? -12.333 -3.741 29.980 1.00 95.38 194 GLY A C 1
ATOM 1536 O O . GLY A 1 194 ? -11.505 -3.718 29.070 1.00 95.38 194 GLY A O 1
ATOM 1537 N N . LEU A 1 195 ? -13.502 -4.378 29.845 1.00 95.12 195 LEU A N 1
ATOM 1538 C CA . LEU A 1 195 ? -13.931 -5.014 28.599 1.00 95.12 195 LEU A CA 1
ATOM 1539 C C . LEU A 1 195 ? -14.341 -3.983 27.532 1.00 95.12 195 LEU A C 1
ATOM 1541 O O . LEU A 1 195 ? -13.952 -4.119 26.373 1.00 95.12 195 LEU A O 1
ATOM 1545 N N . ASP A 1 196 ? -15.094 -2.945 27.904 1.00 95.94 196 ASP A N 1
ATOM 1546 C CA . ASP A 1 196 ? -15.493 -1.869 26.988 1.00 95.94 196 ASP A CA 1
ATOM 1547 C C . ASP A 1 196 ? -14.265 -1.014 26.552 1.00 95.94 196 ASP A C 1
ATOM 1549 O O . ASP A 1 196 ? -14.176 -0.597 25.394 1.00 95.94 196 ASP A O 1
ATOM 1553 N N . GLU A 1 197 ? -13.258 -0.840 27.421 1.00 96.38 197 GLU A N 1
ATOM 1554 C CA . GLU A 1 197 ? -11.938 -0.262 27.102 1.00 96.38 197 GLU A CA 1
ATOM 1555 C C . GLU A 1 197 ? -11.144 -1.151 26.129 1.00 96.38 197 GLU A C 1
ATOM 1557 O O . GLU A 1 197 ? -10.670 -0.661 25.101 1.00 96.38 197 GLU A O 1
ATOM 1562 N N . MET A 1 198 ? -11.077 -2.467 26.373 1.00 96.50 198 MET A N 1
ATOM 1563 C CA . MET A 1 198 ? -10.452 -3.427 25.453 1.00 96.50 198 MET A CA 1
ATOM 1564 C C . MET A 1 198 ? -11.105 -3.395 24.063 1.00 96.50 198 MET A C 1
ATOM 1566 O O . MET A 1 198 ? -10.401 -3.353 23.052 1.00 96.50 198 MET A O 1
ATOM 1570 N N . TYR A 1 199 ? -12.441 -3.362 23.985 1.00 96.19 199 TYR A N 1
ATOM 1571 C CA . TYR A 1 199 ? -13.150 -3.217 22.709 1.00 96.19 199 TYR A CA 1
ATOM 1572 C C . TYR A 1 199 ? -12.840 -1.882 22.019 1.00 96.19 199 TYR A C 1
ATOM 1574 O O . TYR A 1 199 ? -12.673 -1.860 20.799 1.00 96.19 199 TYR A O 1
ATOM 1582 N N . SER A 1 200 ? -12.728 -0.785 22.774 1.00 97.31 200 SER A N 1
ATOM 1583 C CA . SER A 1 200 ? -12.353 0.535 22.251 1.00 97.31 200 SER A CA 1
ATOM 1584 C C . SER A 1 200 ? -10.965 0.517 21.603 1.00 97.31 200 SER A C 1
ATOM 1586 O O . SER A 1 200 ? -10.807 0.981 20.471 1.00 97.31 200 SER A O 1
ATOM 1588 N N . ASP A 1 201 ? -9.968 -0.074 22.264 1.00 97.44 201 ASP A N 1
ATOM 1589 C CA . ASP A 1 201 ? -8.594 -0.123 21.754 1.00 97.44 201 ASP A CA 1
ATOM 1590 C C . ASP A 1 201 ? -8.422 -1.106 20.589 1.00 97.44 201 ASP A C 1
ATOM 1592 O O . ASP A 1 201 ? -7.799 -0.749 19.586 1.00 97.44 201 ASP A O 1
ATOM 1596 N N . VAL A 1 202 ? -9.061 -2.280 20.632 1.00 97.38 202 VAL A N 1
ATOM 1597 C CA . VAL A 1 202 ? -9.113 -3.201 19.478 1.00 97.38 202 VAL A CA 1
ATOM 1598 C C . VAL A 1 202 ? -9.794 -2.536 18.274 1.00 97.38 202 VAL A C 1
ATOM 1600 O O . VAL A 1 202 ? -9.354 -2.707 17.135 1.00 97.38 202 VAL A O 1
ATOM 1603 N N . TRP A 1 203 ? -10.834 -1.723 18.491 1.00 97.50 203 TRP A N 1
ATOM 1604 C CA . TRP A 1 203 ? -11.507 -0.989 17.415 1.00 97.50 203 TRP A CA 1
ATOM 1605 C C . TRP A 1 203 ? -10.648 0.150 16.841 1.00 97.50 203 TRP A C 1
ATOM 1607 O O . TRP A 1 203 ? -10.645 0.347 15.622 1.00 97.50 203 TRP A O 1
ATOM 1617 N N . LYS A 1 204 ? -9.871 0.862 17.676 1.00 97.94 204 LYS A N 1
ATOM 1618 C CA . LYS A 1 204 ? -8.858 1.834 17.216 1.00 97.94 204 LYS A CA 1
ATOM 1619 C C . LYS A 1 204 ? -7.794 1.148 16.360 1.00 97.94 204 LYS A C 1
ATOM 1621 O O . LYS A 1 204 ? -7.592 1.570 15.224 1.00 97.94 204 LYS A O 1
ATOM 1626 N N . GLN A 1 205 ? -7.189 0.066 16.857 1.00 97.12 205 GLN A N 1
ATOM 1627 C CA . GLN A 1 205 ? -6.173 -0.708 16.133 1.00 97.12 205 GLN A CA 1
ATOM 1628 C C . GLN A 1 205 ? -6.707 -1.208 14.785 1.00 97.12 205 GLN A C 1
ATOM 1630 O O . GLN A 1 205 ? -6.084 -0.978 13.754 1.00 97.12 205 GLN A O 1
ATOM 1635 N N . LEU A 1 206 ? -7.913 -1.789 14.754 1.00 97.44 206 LEU A N 1
ATOM 1636 C CA . LEU A 1 206 ? -8.561 -2.238 13.516 1.00 97.44 206 LEU A CA 1
ATOM 1637 C C . LEU A 1 206 ? -8.817 -1.094 12.518 1.00 97.44 206 LEU A C 1
ATOM 1639 O O . LEU A 1 206 ? -8.803 -1.315 11.305 1.00 97.44 206 LEU A O 1
ATOM 1643 N N . LYS A 1 207 ? -9.089 0.122 13.001 1.00 97.94 207 LYS A N 1
ATOM 1644 C CA . LYS A 1 207 ? -9.286 1.313 12.162 1.00 97.94 207 LYS A CA 1
ATOM 1645 C C . LYS A 1 207 ? -7.960 1.856 11.620 1.00 97.94 207 LYS A C 1
ATOM 1647 O O . LYS A 1 207 ? -7.925 2.309 10.478 1.00 97.94 207 LYS A O 1
ATOM 1652 N N . GLU A 1 208 ? -6.897 1.796 12.414 1.00 97.81 208 GLU A N 1
ATOM 1653 C CA . GLU A 1 208 ? -5.549 2.228 12.039 1.00 97.81 208 GLU A CA 1
ATOM 1654 C C . GLU A 1 208 ? -4.894 1.252 11.052 1.00 97.81 208 GLU A C 1
ATOM 1656 O O . GLU A 1 208 ? -4.456 1.681 9.989 1.00 97.81 208 GLU A O 1
ATOM 1661 N N . GLU A 1 209 ? -4.982 -0.059 11.293 1.00 97.31 209 GLU A N 1
ATOM 1662 C CA . GLU A 1 209 ? -4.604 -1.109 10.331 1.00 97.31 209 GLU A CA 1
ATOM 1663 C C . GLU A 1 209 ? -5.324 -0.944 8.987 1.00 97.31 209 GLU A C 1
ATOM 1665 O O . GLU A 1 209 ? -4.694 -0.909 7.932 1.00 97.31 209 GLU A O 1
ATOM 1670 N N . LYS A 1 210 ? -6.651 -0.741 8.995 1.00 97.88 210 LYS A N 1
ATOM 1671 C CA . LYS A 1 210 ? -7.418 -0.481 7.761 1.00 97.88 210 LYS A CA 1
ATOM 1672 C C . LYS A 1 210 ? -6.966 0.779 7.021 1.00 97.88 210 LYS A C 1
ATOM 1674 O O . LYS A 1 210 ? -7.080 0.818 5.798 1.00 97.88 210 LYS A O 1
ATOM 1679 N N . LYS A 1 211 ? -6.472 1.797 7.734 1.00 98.31 211 LYS A N 1
ATOM 1680 C CA . LYS A 1 211 ? -5.902 3.005 7.129 1.00 98.31 211 LYS A CA 1
ATOM 1681 C C . LYS A 1 211 ? -4.539 2.695 6.506 1.00 98.31 211 LYS A C 1
ATOM 1683 O O . LYS A 1 211 ? -4.366 2.944 5.318 1.00 98.31 211 LYS A O 1
ATOM 1688 N N . ILE A 1 212 ? -3.620 2.110 7.276 1.00 98.12 212 ILE A N 1
ATOM 1689 C CA . ILE A 1 212 ? -2.256 1.772 6.841 1.00 98.12 212 ILE A CA 1
ATOM 1690 C C . ILE A 1 212 ? -2.296 0.831 5.633 1.00 98.12 212 ILE A C 1
ATOM 1692 O O . ILE A 1 212 ? -1.624 1.083 4.637 1.00 98.12 212 ILE A O 1
ATOM 1696 N N . ARG A 1 213 ? -3.150 -0.199 5.661 1.00 98.44 213 ARG A N 1
ATOM 1697 C CA . ARG A 1 213 ? -3.343 -1.122 4.535 1.00 98.44 213 ARG A CA 1
ATOM 1698 C C . ARG A 1 213 ? -3.801 -0.400 3.265 1.00 98.44 213 ARG A C 1
ATOM 1700 O O . ARG A 1 213 ? -3.287 -0.694 2.196 1.00 98.44 213 ARG A O 1
ATOM 1707 N N . LEU A 1 214 ? -4.718 0.563 3.377 1.00 98.44 214 LEU A N 1
ATOM 1708 C CA . LEU A 1 214 ? -5.230 1.336 2.239 1.00 98.44 214 LEU A CA 1
ATOM 1709 C C . LEU A 1 214 ? -4.237 2.406 1.742 1.00 98.44 214 LEU A C 1
ATOM 1711 O O . LEU A 1 214 ? -4.295 2.815 0.583 1.00 98.44 214 LEU A O 1
ATOM 1715 N N . GLU A 1 215 ? -3.315 2.858 2.593 1.00 98.25 215 GLU A N 1
ATOM 1716 C CA . GLU A 1 215 ? -2.167 3.687 2.200 1.00 98.25 215 GLU A CA 1
ATOM 1717 C C . GLU A 1 215 ? -1.106 2.836 1.466 1.00 98.25 215 GLU A C 1
ATOM 1719 O O . GLU A 1 215 ? -0.630 3.245 0.408 1.00 98.25 215 GLU A O 1
ATOM 1724 N N . LEU A 1 216 ? -0.830 1.611 1.935 1.00 98.06 216 LEU A N 1
ATOM 1725 C CA . LEU A 1 216 ? 0.046 0.636 1.266 1.00 98.06 216 LEU A CA 1
ATOM 1726 C C . LEU A 1 216 ? -0.514 0.131 -0.074 1.00 98.06 216 LEU A C 1
ATOM 1728 O O . LEU A 1 216 ? 0.248 -0.033 -1.022 1.00 98.06 216 LEU A O 1
ATOM 1732 N N . GLU A 1 217 ? -1.827 -0.093 -0.177 1.00 98.12 217 GLU A N 1
ATOM 1733 C CA . GLU A 1 217 ? -2.493 -0.494 -1.427 1.00 98.12 217 GLU A CA 1
ATOM 1734 C C . GLU A 1 217 ? -2.293 0.567 -2.527 1.00 98.12 217 GLU A C 1
ATOM 1736 O O . GLU A 1 217 ? -1.951 0.220 -3.655 1.00 98.12 217 GLU A O 1
ATOM 1741 N N . LYS A 1 218 ? -2.386 1.859 -2.183 1.00 98.25 218 LYS A N 1
ATOM 1742 C CA . LYS A 1 218 ? -2.135 2.975 -3.115 1.00 98.25 218 LYS A CA 1
ATOM 1743 C C . LYS A 1 218 ? -0.668 3.127 -3.507 1.00 98.25 218 LYS A C 1
ATOM 1745 O O . LYS A 1 218 ? -0.377 3.394 -4.669 1.00 98.25 218 LYS A O 1
ATOM 1750 N N . GLU A 1 219 ? 0.253 2.979 -2.555 1.00 98.19 219 GLU A N 1
ATOM 1751 C CA . GLU A 1 219 ? 1.687 3.016 -2.862 1.00 98.19 219 GLU A CA 1
ATOM 1752 C C . GLU A 1 219 ? 2.065 1.849 -3.786 1.00 98.19 219 GLU A C 1
ATOM 1754 O O . GLU A 1 219 ? 2.802 2.037 -4.748 1.00 98.19 219 GLU A O 1
ATOM 1759 N N . LEU A 1 220 ? 1.491 0.659 -3.579 1.00 98.12 220 LEU A N 1
ATOM 1760 C CA . LEU A 1 220 ? 1.696 -0.484 -4.469 1.00 98.12 220 LEU A CA 1
ATOM 1761 C C . LEU A 1 220 ? 1.161 -0.224 -5.889 1.00 98.12 220 LEU A C 1
ATOM 1763 O O . LEU A 1 220 ? 1.853 -0.538 -6.857 1.00 98.12 220 LEU A O 1
ATOM 1767 N N . GLU A 1 221 ? -0.023 0.380 -6.033 1.00 98.19 221 GLU A N 1
ATOM 1768 C CA . GLU A 1 221 ? -0.557 0.813 -7.336 1.00 98.19 221 GLU A CA 1
ATOM 1769 C C . GLU A 1 221 ? 0.373 1.827 -8.032 1.00 98.19 221 GLU A C 1
ATOM 1771 O O . GLU A 1 221 ? 0.661 1.682 -9.224 1.00 98.19 221 GLU A O 1
ATOM 1776 N N . LEU A 1 222 ? 0.909 2.804 -7.290 1.00 98.19 222 LEU A N 1
ATOM 1777 C CA . LEU A 1 222 ? 1.861 3.793 -7.806 1.00 98.19 222 LEU A CA 1
ATOM 1778 C C . LEU A 1 222 ? 3.179 3.143 -8.261 1.00 98.19 222 LEU A C 1
ATOM 1780 O O . LEU A 1 222 ? 3.650 3.417 -9.365 1.00 98.19 222 LEU A O 1
ATOM 1784 N N . GLN A 1 223 ? 3.744 2.238 -7.456 1.00 98.19 223 GLN A N 1
ATOM 1785 C CA . GLN A 1 223 ? 4.966 1.495 -7.789 1.00 98.19 223 GLN A CA 1
ATOM 1786 C C . GLN A 1 223 ? 4.779 0.594 -9.020 1.00 98.19 223 GLN A C 1
ATOM 1788 O O . GLN A 1 223 ? 5.684 0.488 -9.850 1.00 98.19 223 GLN A O 1
ATOM 1793 N N . ILE A 1 224 ? 3.600 -0.020 -9.190 1.00 98.25 224 ILE A N 1
ATOM 1794 C CA . ILE A 1 224 ? 3.251 -0.769 -10.407 1.00 98.25 224 ILE A CA 1
ATOM 1795 C C . ILE A 1 224 ? 3.234 0.172 -11.621 1.00 98.25 224 ILE A C 1
ATOM 1797 O O . ILE A 1 224 ? 3.868 -0.141 -12.632 1.00 98.25 224 ILE A O 1
ATOM 1801 N N . GLY A 1 225 ? 2.587 1.338 -11.508 1.00 98.31 225 GLY A N 1
ATOM 1802 C CA . GLY A 1 225 ? 2.576 2.379 -12.542 1.00 98.31 225 GLY A CA 1
ATOM 1803 C C . GLY A 1 225 ? 3.987 2.797 -12.966 1.00 98.31 225 GLY A C 1
ATOM 1804 O O . GLY A 1 225 ? 4.368 2.594 -14.122 1.00 98.31 225 GLY A O 1
ATOM 1805 N N . MET A 1 226 ? 4.799 3.267 -12.012 1.00 97.94 226 MET A N 1
ATOM 1806 C CA . MET A 1 226 ? 6.190 3.687 -12.239 1.00 97.94 226 MET A CA 1
ATOM 1807 C C . MET A 1 226 ? 7.045 2.571 -12.855 1.00 97.94 226 MET A C 1
ATOM 1809 O O . MET A 1 226 ? 7.850 2.829 -13.752 1.00 97.94 226 MET A O 1
ATOM 1813 N N . LYS A 1 227 ? 6.854 1.312 -12.433 1.00 98.31 227 LYS A N 1
ATOM 1814 C CA . LYS A 1 227 ? 7.535 0.163 -13.043 1.00 98.31 227 LYS A CA 1
ATOM 1815 C C . LYS A 1 227 ? 7.122 -0.041 -14.502 1.00 98.31 227 LYS A C 1
ATOM 1817 O O . LYS A 1 227 ? 7.995 -0.275 -15.335 1.00 98.31 227 LYS A O 1
ATOM 1822 N N . THR A 1 228 ? 5.835 0.068 -14.839 1.00 98.19 228 THR A N 1
ATOM 1823 C CA . THR A 1 228 ? 5.396 -0.068 -16.241 1.00 98.19 228 THR A CA 1
ATOM 1824 C C . THR A 1 228 ? 5.905 1.064 -17.132 1.00 98.19 228 THR A C 1
ATOM 1826 O O . THR A 1 228 ? 6.332 0.796 -18.254 1.00 98.19 228 THR A O 1
ATOM 1829 N N . GLU A 1 229 ? 5.964 2.299 -16.628 1.00 97.88 229 GLU A N 1
ATOM 1830 C CA . GLU A 1 229 ? 6.559 3.428 -17.352 1.00 97.88 229 GLU A CA 1
ATOM 1831 C C . GLU A 1 229 ? 8.064 3.222 -17.577 1.00 97.88 229 GLU A C 1
ATOM 1833 O O . GLU A 1 229 ? 8.554 3.402 -18.694 1.00 97.88 229 GLU A O 1
ATOM 1838 N N . MET A 1 230 ? 8.790 2.754 -16.556 1.00 97.88 230 MET A N 1
ATOM 1839 C CA . MET A 1 230 ? 10.212 2.416 -16.656 1.00 97.88 230 MET A CA 1
ATOM 1840 C C . MET A 1 230 ? 10.472 1.281 -17.661 1.00 97.88 230 MET A C 1
ATOM 1842 O O . MET A 1 230 ? 11.405 1.372 -18.456 1.00 97.88 230 MET A O 1
ATOM 1846 N N . GLU A 1 231 ? 9.640 0.235 -17.685 1.00 98.06 231 GLU A N 1
ATOM 1847 C CA . GLU A 1 231 ? 9.743 -0.847 -18.674 1.00 98.06 231 GLU A CA 1
ATOM 1848 C C . GLU A 1 231 ? 9.469 -0.372 -20.111 1.00 98.06 231 GLU A C 1
ATOM 1850 O O . GLU A 1 231 ? 10.060 -0.907 -21.051 1.00 98.06 231 GLU A O 1
ATOM 1855 N N . ILE A 1 232 ? 8.589 0.616 -20.307 1.00 98.12 232 ILE A N 1
ATOM 1856 C CA . ILE A 1 232 ? 8.342 1.233 -21.620 1.00 98.12 232 ILE A CA 1
ATOM 1857 C C . ILE A 1 232 ? 9.533 2.112 -22.025 1.00 98.12 232 ILE A C 1
ATOM 1859 O O . ILE A 1 232 ? 10.028 1.989 -23.146 1.00 98.12 232 ILE A O 1
ATOM 1863 N N . ALA A 1 233 ? 10.039 2.948 -21.114 1.00 98.19 233 ALA A N 1
ATOM 1864 C CA . ALA A 1 233 ? 11.203 3.799 -21.354 1.00 98.19 233 ALA A CA 1
ATOM 1865 C C . ALA A 1 233 ? 12.462 2.976 -21.686 1.00 98.19 233 ALA A C 1
ATOM 1867 O O . ALA A 1 233 ? 13.186 3.309 -22.625 1.00 98.19 233 ALA A O 1
ATOM 1868 N N . MET A 1 234 ? 12.681 1.861 -20.981 1.00 98.06 234 MET A N 1
ATOM 1869 C CA . MET A 1 234 ? 13.766 0.917 -21.259 1.00 98.06 234 MET A CA 1
ATOM 1870 C C . MET A 1 234 ? 13.659 0.335 -22.675 1.00 98.06 234 MET A C 1
ATOM 1872 O O . MET A 1 234 ? 14.616 0.439 -23.435 1.00 98.06 234 MET A O 1
ATOM 1876 N N . LYS A 1 235 ? 12.484 -0.167 -23.082 1.00 98.25 235 LYS A N 1
ATOM 1877 C CA . LYS A 1 235 ? 12.258 -0.712 -24.438 1.00 98.25 235 LYS A CA 1
ATOM 1878 C C . LYS A 1 235 ? 12.448 0.335 -25.545 1.00 98.25 235 LYS A C 1
ATOM 1880 O O . LYS A 1 235 ? 12.902 0.004 -26.639 1.00 98.25 235 LYS A O 1
ATOM 1885 N N . LEU A 1 236 ? 12.129 1.605 -25.278 1.00 98.12 236 LEU A N 1
ATOM 1886 C CA . LEU A 1 236 ? 12.377 2.707 -26.216 1.00 98.12 236 LEU A CA 1
ATOM 1887 C C . LEU A 1 236 ? 13.875 3.032 -26.349 1.00 98.12 236 LEU A C 1
ATOM 1889 O O . LEU A 1 236 ? 14.346 3.234 -27.467 1.00 98.12 236 LEU A O 1
ATOM 1893 N N . LEU A 1 237 ? 14.629 3.027 -25.245 1.00 98.19 237 LEU A N 1
ATOM 1894 C CA . LEU A 1 237 ? 16.089 3.204 -25.252 1.00 98.19 237 LEU A CA 1
ATOM 1895 C C . LEU A 1 237 ? 16.816 2.014 -25.896 1.00 98.19 237 LEU A C 1
ATOM 1897 O O . LEU A 1 237 ? 17.769 2.210 -26.648 1.00 98.19 237 LEU A O 1
ATOM 1901 N N . GLU A 1 238 ? 16.347 0.787 -25.662 1.00 98.12 238 GLU A N 1
ATOM 1902 C CA . GLU A 1 238 ? 16.823 -0.411 -26.358 1.00 98.12 238 GLU A CA 1
ATOM 1903 C C . GLU A 1 238 ? 16.609 -0.278 -27.870 1.00 98.12 238 GLU A C 1
ATOM 1905 O O . GLU A 1 238 ? 17.546 -0.503 -28.637 1.00 98.12 238 GLU A O 1
ATOM 1910 N N . LYS A 1 239 ? 15.417 0.143 -28.312 1.00 98.31 239 LYS A N 1
ATOM 1911 C CA . LYS A 1 239 ? 15.105 0.354 -29.734 1.00 98.31 239 LYS A CA 1
ATOM 1912 C C . LYS A 1 239 ? 16.000 1.420 -30.378 1.00 98.31 239 LYS A C 1
ATOM 1914 O O . LYS A 1 239 ? 16.602 1.148 -31.412 1.00 98.31 239 LYS A O 1
ATOM 1919 N N . ASP A 1 240 ? 16.134 2.591 -29.755 1.00 98.44 240 ASP A N 1
ATOM 1920 C CA . ASP A 1 240 ? 17.030 3.669 -30.206 1.00 98.44 240 ASP A CA 1
ATOM 1921 C C . ASP A 1 240 ? 18.499 3.206 -30.282 1.00 98.44 240 ASP A C 1
ATOM 1923 O O . ASP A 1 240 ? 19.213 3.539 -31.230 1.00 98.44 240 ASP A O 1
ATOM 1927 N N . THR A 1 241 ? 18.937 2.365 -29.340 1.00 97.94 241 THR A N 1
ATOM 1928 C CA . THR A 1 241 ? 20.284 1.775 -29.347 1.00 97.94 241 THR A CA 1
ATOM 1929 C C . THR A 1 241 ? 20.481 0.806 -30.519 1.00 97.94 241 THR A C 1
ATOM 1931 O O . THR A 1 241 ? 21.533 0.846 -31.158 1.00 97.94 241 THR A O 1
ATOM 1934 N N . HIS A 1 242 ? 19.485 -0.025 -30.852 1.00 98.31 242 HIS A N 1
ATOM 1935 C CA . HIS A 1 242 ? 19.544 -0.908 -32.024 1.00 98.31 242 HIS A CA 1
ATOM 1936 C C . HIS A 1 242 ? 19.539 -0.107 -33.338 1.00 98.31 242 HIS A C 1
ATOM 1938 O O . HIS A 1 242 ? 20.401 -0.331 -34.182 1.00 98.31 242 HIS A O 1
ATOM 1944 N N . GLU A 1 243 ? 18.666 0.896 -33.483 1.00 98.06 243 GLU A N 1
ATOM 1945 C CA . GLU A 1 243 ? 18.624 1.762 -34.677 1.00 98.06 243 GLU A CA 1
ATOM 1946 C C . GLU A 1 243 ? 19.951 2.528 -34.879 1.00 98.06 243 GLU A C 1
ATOM 1948 O O . GLU A 1 243 ? 20.466 2.646 -35.998 1.00 98.06 243 GLU A O 1
ATOM 1953 N N . LYS A 1 244 ? 20.579 2.989 -33.789 1.00 98.19 244 LYS A N 1
ATOM 1954 C CA . LYS A 1 244 ? 21.933 3.569 -33.819 1.00 98.19 244 LYS A CA 1
ATOM 1955 C C . LYS A 1 244 ? 23.002 2.544 -34.193 1.00 98.19 244 LYS A C 1
ATOM 1957 O O . LYS A 1 244 ? 23.899 2.872 -34.965 1.00 98.19 244 LYS A O 1
ATOM 1962 N N . GLN A 1 245 ? 22.916 1.313 -33.698 1.00 98.19 245 GLN A N 1
ATOM 1963 C CA . GLN A 1 245 ? 23.859 0.253 -34.054 1.00 98.19 245 GLN A CA 1
ATOM 1964 C C . GLN A 1 245 ? 23.752 -0.130 -35.541 1.00 98.19 245 GLN A C 1
ATOM 1966 O O . GLN A 1 245 ? 24.783 -0.262 -36.201 1.00 98.19 245 GLN A O 1
ATOM 1971 N N . ASP A 1 246 ? 22.541 -0.223 -36.093 1.00 98.31 246 ASP A N 1
ATOM 1972 C CA . ASP A 1 246 ? 22.307 -0.525 -37.511 1.00 98.31 246 ASP A CA 1
ATOM 1973 C C . ASP A 1 246 ? 22.837 0.589 -38.428 1.00 98.31 246 ASP A C 1
ATOM 1975 O O . ASP A 1 246 ? 23.527 0.315 -39.414 1.00 98.31 246 ASP A O 1
ATOM 1979 N N . THR A 1 247 ? 22.610 1.862 -38.079 1.00 97.88 247 THR A N 1
ATOM 1980 C CA . THR A 1 247 ? 23.207 2.989 -38.826 1.00 97.88 247 THR A CA 1
ATOM 1981 C C . THR A 1 247 ? 24.736 3.008 -38.733 1.00 97.88 247 THR A C 1
ATOM 1983 O O . THR A 1 247 ? 25.403 3.309 -39.724 1.00 97.88 247 THR A O 1
ATOM 1986 N N . LEU A 1 248 ? 25.320 2.611 -37.598 1.00 98.31 248 LEU A N 1
ATOM 1987 C CA . LEU A 1 248 ? 26.771 2.466 -37.428 1.00 98.31 248 LEU A CA 1
ATOM 1988 C C . LEU A 1 248 ? 27.330 1.330 -38.312 1.00 98.31 248 LEU A C 1
ATOM 1990 O O . LEU A 1 248 ? 28.375 1.498 -38.944 1.00 98.31 248 LEU A O 1
ATOM 1994 N N . VAL A 1 249 ? 26.625 0.199 -38.422 1.00 98.31 249 VAL A N 1
ATOM 1995 C CA . VAL A 1 249 ? 26.972 -0.896 -39.347 1.00 98.31 249 VAL A CA 1
ATOM 1996 C C . VAL A 1 249 ? 26.899 -0.430 -40.806 1.00 98.31 249 VAL A C 1
ATOM 1998 O O . VAL A 1 249 ? 27.853 -0.648 -41.554 1.00 98.31 249 VAL A O 1
ATOM 2001 N N . ALA A 1 250 ? 25.843 0.286 -41.200 1.00 97.94 250 ALA A N 1
ATOM 2002 C CA . ALA A 1 250 ? 25.712 0.837 -42.551 1.00 97.94 250 ALA A CA 1
ATOM 2003 C C . ALA A 1 250 ? 26.832 1.843 -42.895 1.00 97.94 250 ALA A C 1
ATOM 2005 O O . ALA A 1 250 ? 27.400 1.792 -43.986 1.00 97.94 250 ALA A O 1
ATOM 2006 N N . LEU A 1 251 ? 27.213 2.714 -41.953 1.00 97.81 251 LEU A N 1
ATOM 2007 C CA . LEU A 1 251 ? 28.327 3.655 -42.129 1.00 97.81 251 LEU A CA 1
ATOM 2008 C C . LEU A 1 251 ? 29.692 2.950 -42.216 1.00 97.81 251 LEU A C 1
ATOM 2010 O O . LEU A 1 251 ? 30.560 3.394 -42.968 1.00 97.81 251 LEU A O 1
ATOM 2014 N N . ARG A 1 252 ? 29.893 1.834 -41.498 1.00 98.12 252 ARG A N 1
ATOM 2015 C CA . ARG A 1 252 ? 31.097 0.993 -41.649 1.00 98.12 252 ARG A CA 1
ATOM 2016 C C . ARG A 1 252 ? 31.163 0.347 -43.031 1.00 98.12 252 ARG A C 1
ATOM 2018 O O . ARG A 1 252 ? 32.211 0.417 -43.664 1.00 98.12 252 ARG A O 1
ATOM 2025 N N . GLN A 1 253 ? 30.050 -0.201 -43.517 1.00 98.00 253 GLN A N 1
ATOM 2026 C CA . GLN A 1 253 ? 29.953 -0.777 -44.861 1.00 98.00 253 GLN A CA 1
ATOM 2027 C C . GLN A 1 253 ? 30.297 0.264 -45.943 1.00 98.00 253 GLN A C 1
ATOM 2029 O O . GLN A 1 253 ? 31.156 0.018 -46.787 1.00 98.00 253 GLN A O 1
ATOM 2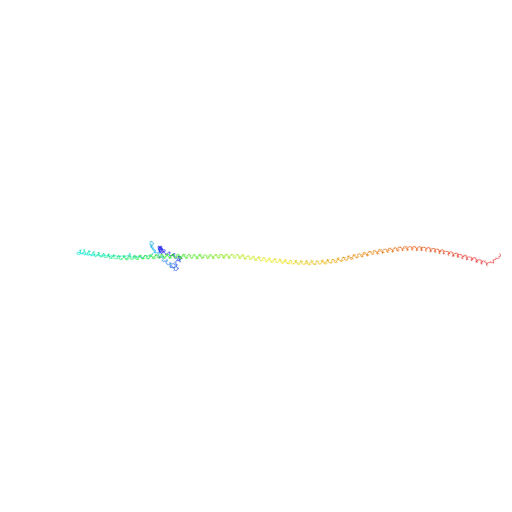034 N N . GLN A 1 254 ? 29.725 1.472 -45.858 1.00 97.88 254 GLN A N 1
ATOM 2035 C CA . GLN A 1 254 ? 30.058 2.581 -46.764 1.00 97.88 254 GLN A CA 1
ATOM 2036 C C . GLN A 1 254 ? 31.540 2.989 -46.689 1.00 97.88 254 GLN A C 1
ATOM 2038 O O . GLN A 1 254 ? 32.153 3.292 -47.713 1.00 97.88 254 GLN A O 1
ATOM 2043 N N . LEU A 1 255 ? 32.149 2.979 -45.497 1.00 98.00 255 LEU A N 1
ATOM 2044 C CA . LEU A 1 255 ? 33.573 3.281 -45.329 1.00 98.00 255 LEU A CA 1
ATOM 2045 C C . LEU A 1 255 ? 34.474 2.212 -45.973 1.00 98.00 255 LEU A C 1
ATOM 2047 O O . LEU A 1 255 ? 35.501 2.555 -46.563 1.00 98.00 255 LEU A O 1
ATOM 2051 N N . GLU A 1 256 ? 34.099 0.933 -45.897 1.00 97.69 256 GLU A N 1
ATOM 2052 C CA . GLU A 1 256 ? 34.814 -0.155 -46.575 1.00 97.69 256 GLU A CA 1
ATOM 2053 C C . GLU A 1 256 ? 34.656 -0.092 -48.100 1.00 97.69 256 GLU A C 1
ATOM 2055 O O . GLU A 1 256 ? 35.643 -0.263 -48.819 1.00 97.69 256 GLU A O 1
ATOM 2060 N N . GLU A 1 257 ? 33.474 0.262 -48.606 1.00 98.06 257 GLU A N 1
ATOM 2061 C CA . GLU A 1 257 ? 33.235 0.504 -50.036 1.00 98.06 257 GLU A CA 1
ATOM 2062 C C . GLU A 1 257 ? 34.066 1.683 -50.565 1.00 98.06 257 GLU A C 1
ATOM 2064 O O . GLU A 1 257 ? 34.768 1.545 -51.569 1.00 98.06 257 GLU A O 1
ATOM 2069 N N . VAL A 1 258 ? 34.088 2.818 -49.856 1.00 97.69 258 VAL A N 1
ATOM 2070 C CA . VAL A 1 258 ? 34.944 3.971 -50.197 1.00 97.69 258 VAL A CA 1
ATOM 2071 C C . VAL A 1 258 ? 36.429 3.592 -50.152 1.00 97.69 258 VAL A C 1
ATOM 2073 O O . VAL A 1 258 ? 37.196 3.988 -51.032 1.00 97.69 258 VAL A O 1
ATOM 2076 N N . LYS A 1 259 ? 36.856 2.778 -49.179 1.00 97.81 259 LYS A N 1
ATOM 2077 C CA . LYS A 1 259 ? 38.232 2.261 -49.101 1.00 97.81 259 LYS A CA 1
ATOM 2078 C C . LYS A 1 259 ? 38.570 1.352 -50.290 1.00 97.81 259 LYS A C 1
ATOM 2080 O O . LYS A 1 259 ? 39.657 1.485 -50.853 1.00 97.81 259 LYS A O 1
ATOM 2085 N N . ALA A 1 260 ? 37.655 0.477 -50.706 1.00 97.75 260 ALA A N 1
ATOM 2086 C CA . ALA A 1 260 ? 37.827 -0.384 -51.875 1.00 97.75 260 ALA A CA 1
ATOM 2087 C C . ALA A 1 260 ? 37.896 0.426 -53.184 1.00 97.75 260 ALA A C 1
ATOM 2089 O O . ALA A 1 260 ? 38.773 0.177 -54.015 1.00 97.75 260 ALA A O 1
ATOM 2090 N N . ILE A 1 261 ? 37.039 1.442 -53.341 1.00 97.31 261 ILE A N 1
ATOM 2091 C CA . ILE A 1 261 ? 37.073 2.382 -54.472 1.00 97.31 261 ILE A CA 1
ATOM 2092 C C . ILE A 1 261 ? 38.406 3.138 -54.503 1.00 97.31 261 ILE A C 1
ATOM 2094 O O . ILE A 1 261 ? 39.047 3.187 -55.552 1.00 97.31 261 ILE A O 1
ATOM 2098 N N . ASN A 1 262 ? 38.872 3.664 -53.367 1.00 96.81 262 ASN A N 1
ATOM 2099 C CA . ASN A 1 262 ? 40.147 4.380 -53.279 1.00 96.81 262 ASN A CA 1
ATOM 2100 C C . ASN A 1 262 ? 41.344 3.491 -53.656 1.00 96.81 262 ASN A C 1
ATOM 2102 O O . ASN A 1 262 ? 42.209 3.930 -54.412 1.00 96.81 262 ASN A O 1
ATOM 2106 N N . LEU A 1 263 ? 41.374 2.229 -53.211 1.00 97.00 263 LEU A N 1
ATOM 2107 C CA . LEU A 1 263 ? 42.403 1.263 -53.621 1.00 97.00 263 LEU A CA 1
ATOM 2108 C C . LEU A 1 263 ? 42.329 0.946 -55.125 1.00 97.00 263 LEU A C 1
ATOM 2110 O O . LEU A 1 263 ? 43.354 0.936 -55.806 1.00 97.00 263 LEU A O 1
ATOM 2114 N N . GLN A 1 264 ? 41.127 0.750 -55.679 1.00 97.31 264 GLN A N 1
ATOM 2115 C CA . GLN A 1 264 ? 40.958 0.514 -57.117 1.00 97.31 264 GLN A CA 1
ATOM 2116 C C . GLN A 1 264 ? 41.397 1.730 -57.954 1.00 97.31 264 GLN A C 1
ATOM 2118 O O . GLN A 1 264 ? 42.026 1.566 -59.000 1.00 97.31 264 GLN A O 1
ATOM 2123 N N . MET A 1 265 ? 41.087 2.947 -57.500 1.00 96.44 265 MET A N 1
ATOM 2124 C CA . MET A 1 265 ? 41.496 4.193 -58.152 1.00 96.44 265 MET A CA 1
ATOM 2125 C C . MET A 1 265 ? 43.006 4.422 -58.054 1.00 96.44 265 MET A C 1
ATOM 2127 O O . MET A 1 265 ? 43.613 4.803 -59.052 1.00 96.44 265 MET A O 1
ATOM 2131 N N . PHE A 1 266 ? 43.628 4.106 -56.914 1.00 97.31 266 PHE A N 1
ATOM 2132 C CA . PHE A 1 266 ? 45.084 4.133 -56.759 1.00 97.31 266 PHE A CA 1
ATOM 2133 C C . PHE A 1 266 ? 45.770 3.193 -57.761 1.00 97.31 266 PHE A C 1
ATOM 2135 O O . PHE A 1 266 ? 46.624 3.637 -58.525 1.00 97.31 266 PHE A O 1
ATOM 2142 N N . HIS A 1 267 ? 45.338 1.930 -57.858 1.00 96.75 267 HIS A N 1
ATOM 2143 C CA . HIS A 1 267 ? 45.893 0.986 -58.836 1.00 96.75 267 HIS A CA 1
ATOM 2144 C C . HIS A 1 267 ? 45.640 1.406 -60.295 1.00 96.75 267 HIS A C 1
ATOM 2146 O O . HIS A 1 267 ? 46.521 1.253 -61.139 1.00 96.75 267 HIS A O 1
ATOM 2152 N N . LYS A 1 268 ? 44.472 1.983 -60.616 1.00 97.25 268 LYS A N 1
ATOM 2153 C CA . LYS A 1 268 ? 44.211 2.564 -61.947 1.00 97.25 268 LYS A CA 1
ATOM 2154 C C . LYS A 1 268 ? 45.162 3.725 -62.258 1.00 97.25 268 LYS A C 1
ATOM 2156 O O . LYS A 1 268 ? 45.687 3.779 -63.367 1.00 97.25 268 LYS A O 1
ATOM 2161 N N . SER A 1 269 ? 45.409 4.610 -61.290 1.00 95.81 269 SER A N 1
ATOM 2162 C CA . SER A 1 269 ? 46.347 5.730 -61.427 1.00 95.81 269 SER A CA 1
ATOM 2163 C C . SER A 1 269 ? 47.781 5.235 -61.627 1.00 95.81 269 SER A C 1
ATOM 2165 O O . SER A 1 269 ? 48.436 5.653 -62.572 1.00 95.81 269 SER A O 1
ATOM 2167 N N . GLN A 1 270 ? 48.231 4.279 -60.811 1.00 96.06 270 GLN A N 1
ATOM 2168 C CA . GLN A 1 270 ? 49.558 3.662 -60.900 1.00 96.06 270 GLN A CA 1
ATOM 2169 C C . GLN A 1 270 ? 49.787 2.958 -62.251 1.00 96.06 270 GLN A C 1
ATOM 2171 O O . GLN A 1 270 ? 50.850 3.087 -62.857 1.00 96.06 270 GLN A O 1
ATOM 2176 N N . ASN A 1 271 ? 48.775 2.258 -62.774 1.00 95.75 271 ASN A N 1
ATOM 2177 C CA . ASN A 1 271 ? 48.840 1.637 -64.100 1.00 95.75 271 ASN A CA 1
ATOM 2178 C C . ASN A 1 271 ? 48.894 2.684 -65.229 1.00 95.75 271 ASN A C 1
ATOM 2180 O O . ASN A 1 271 ? 49.613 2.496 -66.212 1.00 95.75 271 ASN A O 1
ATOM 2184 N N . ALA A 1 272 ? 48.156 3.792 -65.096 1.00 95.19 272 ALA A N 1
ATOM 2185 C CA . ALA A 1 272 ? 48.198 4.898 -66.051 1.00 95.19 272 ALA A CA 1
ATOM 2186 C C . ALA A 1 272 ? 49.550 5.634 -66.021 1.00 95.19 272 ALA A C 1
ATOM 2188 O O . ALA A 1 272 ? 50.085 5.953 -67.078 1.00 95.19 272 ALA A O 1
ATOM 2189 N N . GLU A 1 273 ? 50.126 5.838 -64.835 1.00 96.25 273 GLU A N 1
ATOM 2190 C CA . GLU A 1 273 ? 51.454 6.419 -64.617 1.00 96.25 273 GLU A CA 1
ATOM 2191 C C . GLU A 1 273 ? 52.562 5.537 -65.211 1.00 96.25 273 GLU A C 1
ATOM 2193 O O . GLU A 1 273 ? 53.386 6.026 -65.978 1.00 96.25 273 GLU A O 1
ATOM 2198 N N . CYS A 1 274 ? 52.522 4.220 -64.980 1.00 95.75 274 CYS A N 1
ATOM 2199 C CA . CYS A 1 274 ? 53.451 3.274 -65.604 1.00 95.75 274 CYS A CA 1
ATOM 2200 C C . CYS A 1 274 ? 53.333 3.276 -67.143 1.00 95.75 274 CYS A C 1
ATOM 2202 O O . CYS A 1 274 ? 54.342 3.311 -67.848 1.00 95.75 274 CYS A O 1
ATOM 2204 N N . SER A 1 275 ? 52.110 3.316 -67.687 1.00 95.62 275 SER A N 1
ATOM 2205 C CA . SER A 1 275 ? 51.893 3.424 -69.139 1.00 95.62 275 SER A CA 1
ATOM 2206 C C . SER A 1 275 ? 52.341 4.778 -69.709 1.00 95.62 275 SER A C 1
ATOM 2208 O O . SER A 1 275 ? 52.811 4.843 -70.847 1.00 95.62 275 SER A O 1
ATOM 2210 N N . LEU A 1 276 ? 52.231 5.861 -68.933 1.00 95.69 276 LEU A N 1
ATOM 2211 C CA . LEU A 1 276 ? 52.757 7.176 -69.295 1.00 95.69 276 LEU A CA 1
ATOM 2212 C C . LEU A 1 276 ? 54.290 7.161 -69.311 1.00 95.69 276 LEU A C 1
ATOM 2214 O O . LEU A 1 276 ? 54.873 7.606 -70.293 1.00 95.69 276 LEU A O 1
ATOM 2218 N N . GLN A 1 277 ? 54.934 6.585 -68.292 1.00 95.56 277 GLN A N 1
ATOM 2219 C CA . GLN A 1 277 ? 56.389 6.433 -68.231 1.00 95.56 277 GLN A CA 1
ATOM 2220 C C . GLN A 1 277 ? 56.920 5.650 -69.443 1.00 95.56 277 GLN A C 1
ATOM 2222 O O . GLN A 1 277 ? 57.806 6.142 -70.138 1.00 95.56 277 GLN A O 1
ATOM 2227 N N . GLN A 1 278 ? 56.318 4.501 -69.771 1.00 94.88 278 GLN A N 1
ATOM 2228 C CA . GLN A 1 278 ? 56.668 3.714 -70.965 1.00 94.88 278 GLN A CA 1
ATOM 2229 C C . GLN A 1 278 ? 56.542 4.525 -72.267 1.00 94.88 278 GLN A C 1
ATOM 2231 O O . GLN A 1 278 ? 57.361 4.384 -73.176 1.00 94.88 278 GLN A O 1
ATOM 2236 N N . LYS A 1 279 ? 55.528 5.397 -72.373 1.00 94.88 279 LYS A N 1
ATOM 2237 C CA . LYS A 1 279 ? 55.371 6.300 -73.524 1.00 94.88 279 LYS A CA 1
ATOM 2238 C C . LYS A 1 279 ? 56.434 7.394 -73.546 1.00 94.88 279 LYS A C 1
ATOM 2240 O O . LYS A 1 279 ? 56.945 7.676 -74.623 1.00 94.88 279 LYS A O 1
ATOM 2245 N N . THR A 1 280 ? 56.795 7.971 -72.403 1.00 96.00 280 THR A N 1
ATOM 2246 C CA . THR A 1 280 ? 57.880 8.958 -72.294 1.00 96.00 280 THR A CA 1
ATOM 2247 C C . THR A 1 280 ? 59.226 8.345 -72.685 1.00 96.00 280 THR A C 1
ATOM 2249 O O . THR A 1 280 ? 59.937 8.913 -73.507 1.00 96.00 280 THR A O 1
ATOM 2252 N N . GLU A 1 281 ? 59.544 7.144 -72.195 1.00 95.25 281 GLU A N 1
ATOM 2253 C CA . GLU A 1 281 ? 60.752 6.394 -72.571 1.00 95.25 281 GLU A CA 1
ATOM 2254 C C . GLU A 1 281 ? 60.788 6.082 -74.079 1.00 95.25 281 GLU A C 1
ATOM 2256 O O . GLU A 1 281 ? 61.819 6.254 -74.737 1.00 95.25 281 GLU A O 1
ATOM 2261 N N . ALA A 1 282 ? 59.648 5.692 -74.662 1.00 94.56 282 ALA A N 1
ATOM 2262 C CA . ALA A 1 282 ? 59.522 5.492 -76.104 1.00 94.56 282 ALA A CA 1
ATOM 2263 C C . ALA A 1 282 ? 59.692 6.802 -76.897 1.00 94.56 282 ALA A C 1
ATOM 2265 O O . ALA A 1 282 ? 60.393 6.802 -77.909 1.00 94.56 282 ALA A O 1
ATOM 2266 N N . ILE A 1 283 ? 59.106 7.914 -76.434 1.00 94.38 283 ILE A N 1
ATOM 2267 C CA . ILE A 1 283 ? 59.274 9.247 -77.033 1.00 94.38 283 ILE A CA 1
ATOM 2268 C C . ILE A 1 283 ? 60.751 9.634 -77.026 1.00 94.38 283 ILE A C 1
ATOM 2270 O O . ILE A 1 283 ? 61.286 9.889 -78.098 1.00 94.38 283 ILE A O 1
ATOM 2274 N N . SER A 1 284 ? 61.452 9.555 -75.893 1.00 95.12 284 SER A N 1
ATOM 2275 C CA . SER A 1 284 ? 62.882 9.887 -75.838 1.00 95.12 284 SER A CA 1
ATOM 2276 C C . SER A 1 284 ? 63.760 8.949 -76.680 1.00 95.12 284 SER A C 1
ATOM 2278 O O . SER A 1 284 ? 64.764 9.389 -77.243 1.00 95.12 284 SER A O 1
ATOM 2280 N N . SER A 1 285 ? 63.364 7.684 -76.878 1.00 96.06 285 SER A N 1
ATOM 2281 C CA . SER A 1 285 ? 64.008 6.802 -77.868 1.00 96.06 285 SER A CA 1
ATOM 2282 C C . SER A 1 285 ? 63.787 7.275 -79.312 1.00 96.06 285 SER A C 1
ATOM 2284 O O . SER A 1 285 ? 64.709 7.210 -80.130 1.00 96.06 285 SER A O 1
ATOM 2286 N N . PHE A 1 286 ? 62.586 7.756 -79.650 1.00 92.94 286 PHE A N 1
ATOM 2287 C CA . PHE A 1 286 ? 62.292 8.321 -80.970 1.00 92.94 286 PHE A CA 1
ATOM 2288 C C . PHE A 1 286 ? 62.930 9.700 -81.180 1.00 92.94 286 PHE A C 1
ATOM 2290 O O . PHE A 1 286 ? 63.406 9.963 -82.280 1.00 92.94 286 PHE A O 1
ATOM 2297 N N . GLU A 1 287 ? 63.019 10.548 -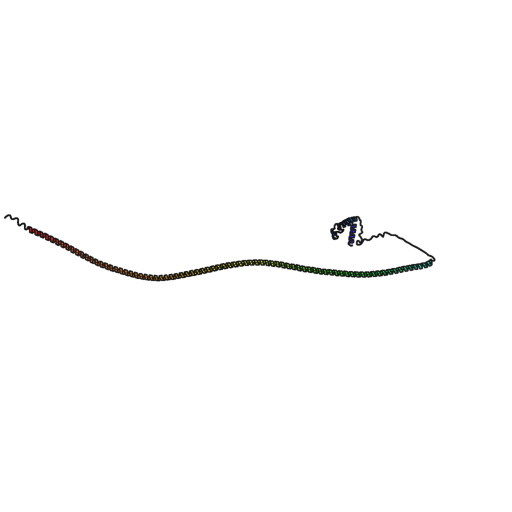80.155 1.00 93.69 287 GLU A N 1
ATOM 2298 C CA . GLU A 1 287 ? 63.758 11.818 -80.184 1.00 93.69 287 GLU A CA 1
ATOM 2299 C C . GLU A 1 287 ? 65.249 11.565 -80.431 1.00 93.69 287 GLU A C 1
ATOM 2301 O O . GLU A 1 287 ? 65.829 12.171 -81.330 1.00 93.69 287 GLU A O 1
ATOM 2306 N N . GLY A 1 288 ? 65.854 10.600 -79.724 1.00 93.25 288 GLY A N 1
ATOM 2307 C CA . GLY A 1 288 ? 67.229 10.153 -79.966 1.00 93.25 288 GLY A CA 1
ATOM 2308 C C . GLY A 1 288 ? 67.458 9.734 -81.421 1.00 93.25 288 GLY A C 1
ATOM 2309 O O . GLY A 1 288 ? 68.296 10.319 -82.106 1.00 93.25 288 GLY A O 1
ATOM 2310 N N . LYS A 1 289 ? 66.637 8.809 -81.937 1.00 94.19 289 LYS A N 1
ATOM 2311 C CA . LYS A 1 289 ? 66.681 8.369 -83.347 1.00 94.19 289 LYS A CA 1
ATOM 2312 C C . LYS A 1 289 ? 66.431 9.507 -84.340 1.00 94.19 289 LYS A C 1
ATOM 2314 O O . LYS A 1 289 ? 67.021 9.520 -85.415 1.00 94.19 289 LYS A O 1
ATOM 2319 N N . THR A 1 290 ? 65.573 10.468 -84.000 1.00 92.31 290 THR A N 1
ATOM 2320 C CA . THR A 1 290 ? 65.288 11.637 -84.847 1.00 92.31 290 THR A CA 1
ATOM 2321 C C . THR A 1 290 ? 66.487 12.579 -84.896 1.00 92.31 290 THR A C 1
ATOM 2323 O O . THR A 1 290 ? 66.820 13.073 -85.968 1.00 92.31 290 THR A O 1
ATOM 2326 N N . ASN A 1 291 ? 67.193 12.770 -83.780 1.00 93.62 291 ASN A N 1
ATOM 2327 C CA . ASN A 1 291 ? 68.424 13.559 -83.718 1.00 93.62 291 ASN A CA 1
ATOM 2328 C C . ASN A 1 291 ? 69.591 12.869 -84.453 1.00 93.62 291 ASN A C 1
ATOM 2330 O O . ASN A 1 291 ? 70.320 13.525 -85.198 1.00 93.62 291 AS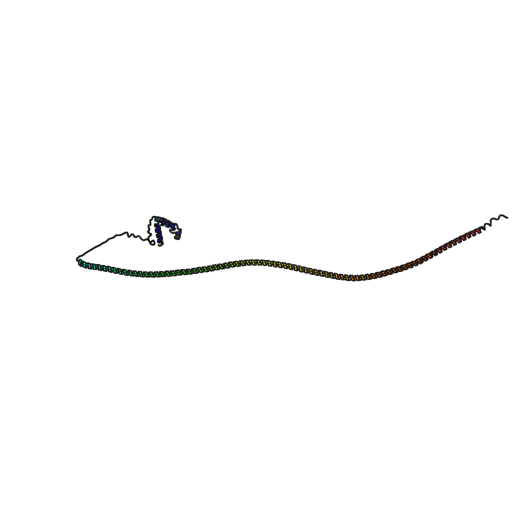N A O 1
ATOM 2334 N N . GLU A 1 292 ? 69.733 11.545 -84.326 1.00 93.69 292 GLU A N 1
ATOM 2335 C CA . GLU A 1 292 ? 70.672 10.741 -85.127 1.00 93.69 292 GLU A CA 1
ATOM 2336 C C . GLU A 1 292 ? 70.367 10.854 -86.630 1.00 93.69 292 GLU A C 1
ATOM 2338 O O . GLU A 1 292 ? 71.260 11.137 -87.433 1.00 93.69 292 GLU A O 1
ATOM 2343 N N . MET A 1 293 ? 69.095 10.701 -87.013 1.00 91.75 293 MET A N 1
ATOM 2344 C CA . MET A 1 293 ? 68.635 10.828 -88.396 1.00 91.75 293 MET A CA 1
ATOM 2345 C C . MET A 1 293 ? 68.829 12.248 -88.938 1.00 91.75 293 MET A C 1
ATOM 2347 O O . MET A 1 293 ? 69.259 12.396 -90.076 1.00 91.75 293 MET A O 1
ATOM 2351 N N . MET A 1 294 ? 68.588 13.289 -88.136 1.00 92.81 294 MET A N 1
ATOM 2352 C CA . MET A 1 294 ? 68.826 14.689 -88.505 1.00 92.81 294 MET A CA 1
ATOM 2353 C C . MET A 1 294 ? 70.321 14.972 -88.715 1.00 92.81 294 MET A C 1
ATOM 2355 O O . MET A 1 294 ? 70.695 15.633 -89.681 1.00 92.81 294 MET A O 1
ATOM 2359 N N . SER A 1 295 ? 71.188 14.420 -87.860 1.00 93.38 295 SER A N 1
ATOM 2360 C CA . SER A 1 295 ? 72.647 14.494 -88.017 1.00 93.38 295 SER A CA 1
ATOM 2361 C C . SER A 1 295 ? 73.116 13.789 -89.300 1.00 93.38 295 SER A C 1
ATOM 2363 O O . SER A 1 295 ? 73.886 14.349 -90.085 1.00 93.38 295 SER A O 1
ATOM 2365 N N . SER A 1 296 ? 72.584 12.592 -89.573 1.00 92.69 296 SER A N 1
ATOM 2366 C CA . SER A 1 296 ? 72.857 11.835 -90.801 1.00 92.69 296 SER A CA 1
ATOM 2367 C C . SER A 1 296 ? 72.348 12.556 -92.057 1.00 92.69 296 SER A C 1
ATOM 2369 O O . SER A 1 296 ? 73.080 12.676 -93.040 1.00 92.69 296 SER A O 1
ATOM 2371 N N . MET A 1 297 ? 71.132 13.108 -92.010 1.00 91.00 297 MET A N 1
ATOM 2372 C CA . MET A 1 297 ? 70.536 13.905 -93.083 1.00 91.00 297 MET A CA 1
ATOM 2373 C C . MET A 1 297 ? 71.384 15.141 -93.382 1.00 91.00 297 MET A C 1
ATOM 2375 O O . MET A 1 297 ? 71.746 15.349 -94.536 1.00 91.00 297 MET A O 1
ATOM 2379 N N . LYS A 1 298 ? 71.805 15.893 -92.359 1.00 92.69 298 LYS A N 1
ATOM 2380 C CA . LYS A 1 298 ? 72.700 17.045 -92.527 1.00 92.69 298 LYS A CA 1
ATOM 2381 C C . LYS A 1 298 ? 74.045 16.649 -93.150 1.00 92.69 298 LYS A C 1
ATOM 2383 O O . LYS A 1 298 ? 74.510 17.314 -94.072 1.00 92.69 298 LYS A O 1
ATOM 2388 N N . GLN A 1 299 ? 74.650 15.535 -92.725 1.00 91.94 299 GLN A N 1
ATOM 2389 C CA . GLN A 1 299 ? 75.872 15.017 -93.360 1.00 91.94 299 GLN A CA 1
ATOM 2390 C C . GLN A 1 299 ? 75.642 14.648 -94.841 1.00 91.94 299 GLN A C 1
ATOM 2392 O O . GLN A 1 299 ? 76.538 14.814 -95.673 1.00 91.94 299 GLN A O 1
ATOM 2397 N N . MET A 1 300 ? 74.454 14.153 -95.193 1.00 87.44 300 MET A N 1
ATOM 2398 C CA . MET A 1 300 ? 74.080 13.864 -96.580 1.00 87.44 300 MET A CA 1
ATOM 2399 C C . MET A 1 300 ? 73.806 15.136 -97.397 1.00 87.44 300 MET A C 1
ATOM 2401 O O . MET A 1 300 ? 74.213 15.188 -98.555 1.00 87.44 300 MET A O 1
ATOM 2405 N N . GLU A 1 301 ? 73.215 16.181 -96.813 1.00 90.56 301 GLU A N 1
ATOM 2406 C CA . GLU A 1 301 ? 73.064 17.504 -97.439 1.00 90.56 301 GLU A CA 1
ATOM 2407 C C . GLU A 1 301 ? 74.421 18.176 -97.694 1.00 90.56 301 GLU A C 1
ATOM 2409 O O . GLU A 1 301 ? 74.658 18.702 -98.781 1.00 90.56 301 GLU A O 1
ATOM 2414 N N . GLU A 1 302 ? 75.350 18.110 -96.736 1.00 90.75 302 GLU A N 1
ATOM 2415 C CA . GLU A 1 302 ? 76.722 18.608 -96.898 1.00 90.75 302 GLU A CA 1
ATOM 2416 C C . GLU A 1 302 ? 77.451 17.870 -98.037 1.00 90.75 302 GLU A C 1
ATOM 2418 O O . GLU A 1 302 ? 78.057 18.506 -98.905 1.00 90.75 302 GLU A O 1
ATOM 2423 N N . ARG A 1 303 ? 77.324 16.535 -98.107 1.00 90.81 303 ARG A N 1
ATOM 2424 C CA . ARG A 1 303 ? 77.831 15.727 -99.234 1.00 90.81 303 ARG A CA 1
ATOM 2425 C C . ARG A 1 303 ? 77.177 16.107 -100.564 1.00 90.81 303 ARG A C 1
ATOM 2427 O O . ARG A 1 303 ? 77.886 16.216 -101.565 1.00 90.81 303 ARG A O 1
ATOM 2434 N N . LEU A 1 304 ? 75.862 16.333 -100.581 1.00 89.25 304 LEU A N 1
ATOM 2435 C CA . LEU A 1 304 ? 75.121 16.742 -101.776 1.00 89.25 304 LEU A CA 1
ATOM 2436 C C . LEU A 1 304 ? 75.608 18.106 -102.281 1.00 89.25 304 LEU A C 1
ATOM 2438 O O . LEU A 1 304 ? 75.920 18.232 -103.460 1.00 89.25 304 LEU A O 1
ATOM 2442 N N . GLN A 1 305 ? 75.774 19.098 -101.398 1.00 90.00 305 GLN A N 1
ATOM 2443 C CA . GLN A 1 305 ? 76.318 20.408 -101.773 1.00 90.00 305 GLN A CA 1
ATOM 2444 C C . GLN A 1 305 ? 77.747 20.325 -102.324 1.00 90.00 305 GLN A C 1
ATOM 2446 O O . GLN A 1 305 ? 78.086 21.061 -103.250 1.00 90.00 305 GLN A O 1
ATOM 2451 N N . VAL A 1 306 ? 78.602 19.463 -101.763 1.00 90.81 306 VAL A N 1
ATOM 2452 C CA . VAL A 1 306 ? 79.965 19.249 -102.281 1.00 90.81 306 VAL A CA 1
ATOM 2453 C C . VAL A 1 306 ? 79.922 18.605 -103.671 1.00 90.81 306 VAL A C 1
ATOM 2455 O O . VAL A 1 306 ? 80.631 19.060 -104.570 1.00 90.81 306 VAL A O 1
ATOM 2458 N N . ALA A 1 307 ? 79.056 17.610 -103.881 1.00 85.69 307 ALA A N 1
ATOM 2459 C CA . ALA A 1 307 ? 78.858 16.977 -105.184 1.00 85.69 307 ALA A CA 1
ATOM 2460 C C . ALA A 1 307 ? 78.265 17.944 -106.229 1.00 85.69 307 ALA A C 1
ATOM 2462 O O . ALA A 1 307 ? 78.733 17.973 -107.365 1.00 85.69 307 ALA A O 1
ATOM 2463 N N . GLU A 1 308 ? 77.297 18.784 -105.852 1.00 88.12 308 GLU A N 1
ATOM 2464 C CA . GLU A 1 308 ? 76.696 19.811 -106.716 1.00 88.12 308 GLU A CA 1
ATOM 2465 C C . GLU A 1 308 ? 77.724 20.885 -107.109 1.00 88.12 308 GLU A C 1
ATOM 2467 O O . GLU A 1 308 ? 77.857 21.201 -108.290 1.00 88.12 308 GLU A O 1
ATOM 2472 N N . LYS A 1 309 ? 78.526 21.389 -106.160 1.00 89.38 309 LYS A N 1
ATOM 2473 C CA . LYS A 1 309 ? 79.629 22.326 -106.450 1.00 89.38 309 LYS A CA 1
ATOM 2474 C C . LYS A 1 309 ? 80.671 21.700 -107.383 1.00 89.38 309 LYS A C 1
ATOM 2476 O O . LYS A 1 309 ? 81.151 22.362 -108.301 1.00 89.38 309 LYS A O 1
ATOM 2481 N N . ALA A 1 310 ? 80.990 20.416 -107.203 1.00 87.69 310 ALA A N 1
ATOM 2482 C CA . ALA A 1 310 ? 81.867 19.684 -108.116 1.00 87.69 310 ALA A CA 1
ATOM 2483 C C . ALA A 1 310 ? 81.243 19.511 -109.516 1.00 87.69 310 ALA A C 1
ATOM 2485 O O . ALA A 1 310 ? 81.946 19.666 -110.517 1.00 87.69 310 ALA A O 1
ATOM 2486 N N . ARG A 1 311 ? 79.928 19.259 -109.601 1.00 87.62 311 ARG A N 1
ATOM 2487 C CA . ARG A 1 311 ? 79.165 19.185 -110.858 1.00 87.62 311 ARG A CA 1
ATOM 2488 C C . ARG A 1 311 ? 79.175 20.527 -111.596 1.00 87.62 311 ARG A C 1
ATOM 2490 O O . ARG A 1 311 ? 79.513 20.553 -112.774 1.00 87.62 311 ARG A O 1
ATOM 2497 N N . GLN A 1 312 ? 78.890 21.629 -110.902 1.00 86.00 312 GLN A N 1
ATOM 2498 C CA . GLN A 1 312 ? 78.943 22.991 -111.448 1.00 86.00 312 GLN A CA 1
ATOM 2499 C C . GLN A 1 312 ? 80.352 23.342 -111.949 1.00 86.00 312 GLN A C 1
ATOM 2501 O O . GLN A 1 312 ? 80.510 23.783 -113.084 1.00 86.00 312 GLN A O 1
ATOM 2506 N N . ALA A 1 313 ? 81.399 23.053 -111.169 1.00 86.75 313 ALA A N 1
ATOM 2507 C CA . ALA A 1 313 ? 82.782 23.284 -111.590 1.00 86.75 313 ALA A CA 1
ATOM 2508 C C . ALA A 1 313 ? 83.204 22.422 -112.801 1.00 86.75 313 ALA A C 1
ATOM 2510 O O . ALA A 1 313 ? 84.042 22.846 -113.599 1.00 86.75 313 ALA A O 1
ATOM 2511 N N . ALA A 1 314 ? 82.640 21.221 -112.968 1.00 82.62 314 ALA A N 1
ATOM 2512 C CA . ALA A 1 314 ? 82.834 20.401 -114.166 1.00 82.62 314 ALA A CA 1
ATOM 2513 C C . ALA A 1 314 ? 82.053 20.946 -115.379 1.00 82.62 314 ALA A C 1
ATOM 2515 O O . ALA A 1 314 ? 82.572 20.944 -116.496 1.00 82.62 314 ALA A O 1
ATOM 2516 N N . GLU A 1 315 ? 80.844 21.462 -115.162 1.00 83.94 315 GLU A N 1
ATOM 2517 C CA . GLU A 1 315 ? 79.995 22.089 -116.180 1.00 83.94 315 GLU A CA 1
ATOM 2518 C C . GLU A 1 315 ? 80.602 23.403 -116.703 1.00 83.94 315 GLU A C 1
ATOM 2520 O O . GLU A 1 315 ? 80.688 23.597 -117.915 1.00 83.94 315 GLU A O 1
ATOM 2525 N N . GLU A 1 316 ? 81.161 24.245 -115.826 1.00 83.62 316 GLU A N 1
ATOM 2526 C CA . GLU A 1 316 ? 81.960 25.416 -116.215 1.00 83.62 316 GLU A CA 1
ATOM 2527 C C . GLU A 1 316 ? 83.174 25.044 -117.075 1.00 83.62 316 GLU A C 1
ATOM 2529 O O . GLU A 1 316 ? 83.438 25.692 -118.087 1.00 83.62 316 GLU A O 1
ATOM 2534 N N . ARG A 1 317 ? 83.928 24.002 -116.689 1.00 85.56 317 ARG A N 1
ATOM 2535 C CA . ARG A 1 317 ? 85.079 23.513 -117.473 1.00 85.56 317 ARG A CA 1
ATOM 2536 C C . ARG A 1 317 ? 84.636 22.996 -118.840 1.00 85.56 317 ARG A C 1
ATOM 2538 O O . ARG A 1 317 ? 85.309 23.258 -119.832 1.00 85.56 317 ARG A O 1
ATOM 2545 N N . CYS A 1 318 ? 83.500 22.301 -118.903 1.00 80.69 318 CYS A N 1
ATOM 2546 C CA . CYS A 1 318 ? 82.912 21.836 -120.156 1.00 80.69 318 CYS A CA 1
ATOM 2547 C C . CYS A 1 318 ? 82.498 23.012 -121.054 1.00 80.69 318 CYS A C 1
ATOM 2549 O O . CYS A 1 318 ? 82.777 22.990 -122.250 1.00 80.69 318 CYS A O 1
ATOM 2551 N N . ASN A 1 319 ? 81.890 24.061 -120.496 1.00 83.00 319 ASN A N 1
ATOM 2552 C CA . ASN A 1 319 ? 81.479 25.232 -121.268 1.00 83.00 319 ASN A CA 1
ATOM 2553 C C . ASN A 1 319 ? 82.680 26.066 -121.748 1.00 83.00 319 ASN A C 1
ATOM 2555 O O . ASN A 1 319 ? 82.732 26.376 -122.934 1.00 83.00 319 ASN A O 1
ATOM 2559 N N . LYS A 1 320 ? 83.708 26.286 -120.916 1.00 83.25 320 LYS A N 1
ATOM 2560 C CA . LYS A 1 320 ? 84.983 26.900 -121.350 1.00 83.25 320 LYS A CA 1
ATOM 2561 C C . LYS A 1 320 ? 85.654 26.097 -122.475 1.00 83.25 320 LYS A C 1
ATOM 2563 O O . LYS A 1 320 ? 86.107 26.667 -123.461 1.00 83.25 320 LYS A O 1
ATOM 2568 N N . MET A 1 321 ? 85.637 24.763 -122.393 1.00 79.25 321 MET A N 1
ATOM 2569 C CA . MET A 1 321 ? 86.136 23.897 -123.469 1.00 79.25 321 MET A CA 1
ATOM 2570 C C . MET A 1 321 ? 85.304 24.016 -124.761 1.00 79.25 321 MET A C 1
ATOM 2572 O O . MET A 1 321 ? 85.874 23.986 -125.850 1.00 79.25 321 MET A O 1
ATOM 2576 N N . LYS A 1 322 ? 83.975 24.192 -124.675 1.00 76.88 322 LYS A N 1
ATOM 2577 C CA . LYS A 1 322 ? 83.128 24.486 -125.850 1.00 76.88 322 LYS A CA 1
ATOM 2578 C C . LYS A 1 322 ? 83.454 25.852 -126.459 1.00 76.88 322 LYS A C 1
ATOM 2580 O O . LYS A 1 322 ? 83.505 25.949 -127.679 1.00 76.88 322 LYS A O 1
ATOM 2585 N N . GLU A 1 323 ? 83.694 26.877 -125.642 1.00 79.12 323 GLU A N 1
ATOM 2586 C CA . GLU A 1 323 ? 84.082 28.222 -126.096 1.00 79.12 323 GLU A CA 1
ATOM 2587 C C . GLU A 1 323 ? 85.445 28.203 -126.810 1.00 79.12 323 GLU A C 1
ATOM 2589 O O . GLU A 1 323 ? 85.569 28.731 -127.916 1.00 79.12 323 GLU A O 1
AT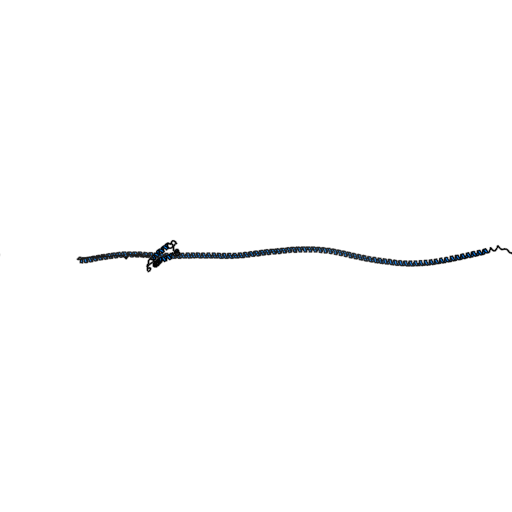OM 2594 N N . GLU A 1 324 ? 86.445 27.508 -126.254 1.00 79.75 324 GLU A N 1
ATOM 2595 C CA . GLU A 1 324 ? 87.740 27.293 -126.919 1.00 79.75 324 GLU A CA 1
ATOM 2596 C C . GLU A 1 324 ? 87.598 26.535 -128.250 1.00 79.75 324 GLU A C 1
ATOM 2598 O O . GLU A 1 324 ? 88.234 26.895 -129.245 1.00 79.75 324 GLU A O 1
ATOM 2603 N N . LEU A 1 325 ? 86.761 25.492 -128.296 1.00 74.50 325 LEU A N 1
ATOM 2604 C CA . LEU A 1 325 ? 86.496 24.733 -129.521 1.00 74.50 325 LEU A CA 1
ATOM 2605 C C . LEU A 1 325 ? 85.741 25.565 -130.569 1.00 74.50 325 LEU A C 1
ATOM 2607 O O . LEU A 1 325 ? 86.057 25.458 -131.753 1.00 74.50 325 LEU A O 1
ATOM 2611 N N . ALA A 1 326 ? 84.808 26.427 -130.155 1.00 78.12 326 ALA A N 1
ATOM 2612 C CA . ALA A 1 326 ? 84.112 27.359 -131.039 1.00 78.12 326 ALA A CA 1
ATOM 2613 C C . ALA A 1 326 ? 85.080 28.391 -131.645 1.00 78.12 326 ALA A C 1
ATOM 2615 O O . ALA A 1 326 ? 85.117 28.551 -132.863 1.00 78.12 326 ALA A O 1
ATOM 2616 N N . GLY A 1 327 ? 85.952 29.004 -130.835 1.00 79.50 327 GLY A N 1
ATOM 2617 C CA . GLY A 1 327 ? 86.975 29.938 -131.328 1.00 79.50 327 GLY A CA 1
ATOM 2618 C C . GLY A 1 327 ? 87.983 29.295 -132.295 1.00 79.50 327 GLY A C 1
ATOM 2619 O O . GLY A 1 327 ? 88.405 29.920 -133.274 1.00 79.50 327 GLY A O 1
ATOM 2620 N N . ARG A 1 328 ? 88.331 28.016 -132.080 1.00 79.31 328 ARG A N 1
ATOM 2621 C CA . ARG A 1 328 ? 89.132 27.217 -133.031 1.00 79.31 328 ARG A CA 1
ATOM 2622 C C . ARG A 1 328 ? 88.369 26.899 -134.322 1.00 79.31 328 ARG A C 1
ATOM 2624 O O . ARG A 1 328 ? 88.965 26.907 -135.397 1.00 79.31 328 ARG A O 1
ATOM 2631 N N . LEU A 1 329 ? 87.062 26.648 -134.237 1.00 77.62 329 LEU A N 1
ATOM 2632 C CA . LEU A 1 329 ? 86.200 26.443 -135.403 1.00 77.62 329 LEU A CA 1
ATOM 2633 C C . LEU A 1 329 ? 86.081 27.712 -136.253 1.00 77.62 329 LEU A C 1
ATOM 2635 O O . LEU A 1 329 ? 86.259 27.630 -137.465 1.00 77.62 329 LEU A O 1
ATOM 2639 N N . ASP A 1 330 ? 85.857 28.881 -135.649 1.00 75.19 330 ASP A N 1
ATOM 2640 C CA . ASP A 1 330 ? 85.733 30.138 -136.398 1.00 75.19 330 ASP A CA 1
ATOM 2641 C C . ASP A 1 330 ? 87.060 30.592 -137.026 1.00 75.19 330 ASP A C 1
ATOM 2643 O O . ASP A 1 330 ? 87.069 31.061 -138.165 1.00 75.19 330 ASP A O 1
ATOM 2647 N N . THR A 1 331 ? 88.203 30.381 -136.363 1.00 77.81 331 THR A N 1
ATOM 2648 C CA . THR A 1 331 ? 89.518 30.634 -136.989 1.00 77.81 331 THR A CA 1
ATOM 2649 C C . THR A 1 331 ? 89.800 29.679 -138.154 1.00 77.81 331 THR A C 1
ATOM 2651 O O . THR A 1 331 ? 90.267 30.122 -139.205 1.00 77.81 331 THR A O 1
ATOM 2654 N N . CYS A 1 332 ? 89.435 28.397 -138.041 1.00 75.44 332 CYS A N 1
ATOM 2655 C CA . CYS A 1 332 ? 89.509 27.450 -139.159 1.00 75.44 332 CYS A CA 1
ATOM 2656 C C . CYS A 1 332 ? 88.547 27.832 -140.308 1.00 75.44 332 CYS A C 1
ATOM 2658 O O . CYS A 1 332 ? 88.914 27.787 -141.483 1.00 75.44 332 CYS A O 1
ATOM 2660 N N . ARG A 1 333 ? 87.340 28.310 -139.986 1.00 78.44 333 ARG A N 1
ATOM 2661 C CA . ARG A 1 333 ? 86.344 28.801 -140.953 1.00 78.44 333 ARG A CA 1
ATOM 2662 C C . ARG A 1 333 ? 86.820 30.048 -141.706 1.00 78.44 333 ARG A C 1
ATOM 2664 O O . ARG A 1 333 ? 86.596 30.156 -142.910 1.00 78.44 333 ARG A O 1
ATOM 2671 N N . GLN A 1 334 ? 87.520 30.961 -141.031 1.00 76.94 334 GLN A N 1
ATOM 2672 C CA . GLN A 1 334 ? 88.175 32.103 -141.678 1.00 76.94 334 GLN A CA 1
ATOM 2673 C C . GLN A 1 334 ? 89.297 31.652 -142.625 1.00 76.94 334 GLN A C 1
ATOM 2675 O O . GLN A 1 334 ? 89.390 32.172 -143.736 1.00 76.94 334 GLN A O 1
ATOM 2680 N N . GLN A 1 335 ? 90.106 30.657 -142.241 1.00 78.00 335 GLN A N 1
ATOM 2681 C CA . GLN A 1 335 ? 91.137 30.083 -143.119 1.00 78.00 335 GLN A CA 1
ATOM 2682 C C . GLN A 1 335 ? 90.532 29.434 -144.375 1.00 78.00 335 GLN A C 1
ATOM 2684 O O . GLN A 1 335 ? 91.014 29.697 -145.474 1.00 78.00 335 GLN A O 1
ATOM 2689 N N . MET A 1 336 ? 89.439 28.673 -144.238 1.00 71.25 336 MET A N 1
ATOM 2690 C CA . MET A 1 336 ? 88.680 28.133 -145.379 1.00 71.25 336 MET A CA 1
ATOM 2691 C C . MET A 1 336 ? 88.201 29.251 -146.318 1.00 71.25 336 MET A C 1
ATOM 2693 O O . MET A 1 336 ? 88.505 29.230 -147.507 1.00 71.25 336 MET A O 1
ATOM 2697 N N . SER A 1 337 ? 87.568 30.302 -145.783 1.00 73.81 337 SER A N 1
ATOM 2698 C CA . SER A 1 337 ? 87.100 31.439 -146.592 1.00 73.81 337 SER A CA 1
ATOM 2699 C C . SER A 1 337 ? 88.237 32.210 -147.292 1.00 73.81 337 SER A C 1
ATOM 2701 O O . SER A 1 337 ? 88.021 32.800 -148.356 1.00 73.81 337 SER A O 1
ATOM 2703 N N . GLN A 1 338 ? 89.452 32.213 -146.730 1.00 74.88 338 GLN A N 1
ATOM 2704 C CA . GLN A 1 338 ? 90.654 32.776 -147.366 1.00 74.88 338 GLN A CA 1
ATOM 2705 C C . GLN A 1 338 ? 91.256 31.872 -148.456 1.00 74.88 338 GLN A C 1
ATOM 2707 O O . GLN A 1 338 ? 92.049 32.353 -149.268 1.00 74.88 338 GLN A O 1
ATOM 2712 N N . LEU A 1 339 ? 90.910 30.583 -148.485 1.00 74.81 339 LEU A N 1
ATOM 2713 C CA . LEU A 1 339 ? 91.275 29.657 -149.559 1.00 74.81 339 LEU A CA 1
ATOM 2714 C C . LEU A 1 339 ? 90.242 29.711 -150.692 1.00 74.81 339 LEU A C 1
ATOM 2716 O O . LEU A 1 339 ? 90.634 29.933 -151.836 1.00 74.81 339 LEU A O 1
ATOM 2720 N N . ASP A 1 340 ? 88.943 29.652 -150.377 1.00 76.00 340 ASP A N 1
ATOM 2721 C CA . ASP A 1 340 ? 87.852 29.763 -151.363 1.00 76.00 340 ASP A CA 1
ATOM 2722 C C . ASP A 1 340 ? 87.944 31.057 -152.189 1.00 76.00 340 ASP A C 1
ATOM 2724 O O . ASP A 1 340 ? 87.807 31.049 -153.415 1.00 76.00 340 ASP A O 1
ATOM 2728 N N . SER A 1 341 ? 88.238 32.185 -151.532 1.00 73.81 341 SER A N 1
ATOM 2729 C CA . SER A 1 341 ? 88.420 33.470 -152.217 1.00 73.81 341 SER A CA 1
ATOM 2730 C C . SER A 1 341 ? 89.613 33.462 -153.181 1.00 73.81 341 SER A C 1
ATOM 2732 O O . SER A 1 341 ? 89.479 33.965 -154.295 1.00 73.81 341 SER A O 1
ATOM 2734 N N . LYS A 1 342 ? 90.744 32.837 -152.818 1.00 73.31 342 LYS A N 1
ATOM 2735 C CA . LYS A 1 342 ? 91.905 32.672 -153.715 1.00 73.31 342 LYS A CA 1
ATOM 2736 C C . LYS A 1 342 ? 91.584 31.772 -154.908 1.00 73.31 342 LYS A C 1
ATOM 2738 O O . LYS A 1 342 ? 91.955 32.111 -156.030 1.00 73.31 342 LYS A O 1
ATOM 2743 N N . CYS A 1 343 ? 90.864 30.671 -154.689 1.00 74.19 343 CYS A N 1
ATOM 2744 C CA . CYS A 1 343 ? 90.397 29.799 -155.766 1.00 74.19 343 CYS A CA 1
ATOM 2745 C C . CYS A 1 343 ? 89.494 30.560 -156.751 1.00 74.19 343 CYS A C 1
ATOM 2747 O O . CYS A 1 343 ? 89.739 30.514 -157.955 1.00 74.19 343 CYS A O 1
ATOM 2749 N N . SER A 1 344 ? 88.532 31.349 -156.256 1.00 73.69 344 SER A N 1
ATOM 2750 C CA . SER A 1 344 ? 87.631 32.141 -157.109 1.00 73.69 344 SER A CA 1
ATOM 2751 C C . SER A 1 344 ? 88.349 33.207 -157.953 1.00 73.69 344 SER A C 1
ATOM 2753 O O . SER A 1 344 ? 87.875 33.540 -159.041 1.00 73.69 344 SER A O 1
ATOM 2755 N N . THR A 1 345 ? 89.478 33.758 -157.491 1.00 72.62 345 THR A N 1
ATOM 2756 C CA . THR A 1 345 ? 90.300 34.675 -158.303 1.00 72.62 345 THR A CA 1
ATOM 2757 C C . THR A 1 345 ? 90.988 33.927 -159.447 1.00 72.62 345 THR A C 1
ATOM 2759 O O . THR A 1 345 ? 90.845 34.318 -160.605 1.00 72.62 345 THR A O 1
ATOM 2762 N N . LEU A 1 346 ? 91.643 32.802 -159.144 1.00 73.31 346 LEU A N 1
ATOM 2763 C CA . LEU A 1 346 ? 92.362 31.981 -160.128 1.00 73.31 346 LEU A CA 1
ATOM 2764 C C . LEU A 1 346 ? 91.427 31.396 -161.204 1.00 73.31 346 LEU A C 1
ATOM 2766 O O . LEU A 1 346 ? 91.790 31.336 -162.378 1.00 73.31 346 LEU A O 1
ATOM 2770 N N . GLU A 1 347 ? 90.198 31.014 -160.842 1.00 73.38 347 GLU A N 1
ATOM 2771 C CA . GLU A 1 347 ? 89.184 30.569 -161.811 1.00 73.38 347 GLU A CA 1
ATOM 2772 C C . GLU A 1 347 ? 88.767 31.675 -162.793 1.00 73.38 347 GLU A C 1
ATOM 2774 O O . GLU A 1 347 ? 88.531 31.396 -163.972 1.00 73.38 347 GLU A O 1
ATOM 2779 N N . LYS A 1 348 ? 88.691 32.934 -162.336 1.00 74.50 348 LYS A N 1
ATOM 2780 C CA . LYS A 1 348 ? 88.356 34.083 -163.193 1.00 74.50 348 LYS A CA 1
ATOM 2781 C C . LYS A 1 348 ? 89.489 34.398 -164.163 1.00 74.50 348 LYS A C 1
ATOM 2783 O O . LYS A 1 348 ? 89.224 34.553 -165.352 1.00 74.50 348 LYS A O 1
ATOM 2788 N N . GLU A 1 349 ? 90.731 34.409 -163.681 1.00 75.19 349 GLU A N 1
ATOM 2789 C CA . GLU A 1 349 ? 91.931 34.612 -164.505 1.00 75.19 349 GLU A CA 1
ATOM 2790 C C . GLU A 1 349 ? 92.038 33.542 -165.609 1.00 75.19 349 GLU A C 1
ATOM 2792 O O . GLU A 1 349 ? 92.152 33.870 -166.795 1.00 75.19 349 GLU A O 1
ATOM 2797 N N . LEU A 1 350 ? 91.871 32.263 -165.244 1.00 74.56 350 LEU A N 1
ATOM 2798 C CA . LEU A 1 350 ? 91.853 31.134 -166.183 1.00 74.56 350 LEU A CA 1
ATOM 2799 C C . LEU A 1 350 ? 90.719 31.231 -167.219 1.00 74.56 350 LEU A C 1
ATOM 2801 O O . LEU A 1 350 ? 90.861 30.745 -168.345 1.00 74.56 350 LEU A O 1
ATOM 2805 N N . LYS A 1 351 ? 89.583 31.840 -166.859 1.00 74.94 351 LYS A N 1
ATOM 2806 C CA . LYS A 1 351 ? 88.466 32.055 -167.784 1.00 74.94 351 LYS A CA 1
ATOM 2807 C C . LYS A 1 351 ? 88.772 33.164 -168.795 1.00 74.94 351 LYS A C 1
ATOM 2809 O O . LYS A 1 351 ? 88.554 32.947 -169.985 1.00 74.94 351 LYS A O 1
ATOM 2814 N N . SER A 1 352 ? 89.342 34.290 -168.359 1.00 71.94 352 SER A N 1
ATOM 2815 C CA . SER A 1 352 ? 89.758 35.370 -169.269 1.00 71.94 352 SER A CA 1
ATOM 2816 C C . SER A 1 352 ? 90.831 34.934 -170.275 1.00 71.94 352 SER A C 1
ATOM 2818 O O . SER A 1 352 ? 90.756 35.324 -171.438 1.00 71.94 352 SER A O 1
ATOM 2820 N N . GLU A 1 353 ? 91.775 34.073 -169.878 1.00 71.88 353 GLU A N 1
ATOM 2821 C CA . GLU A 1 353 ? 92.807 33.535 -170.785 1.00 71.88 353 GLU A CA 1
ATOM 2822 C C . GLU A 1 353 ? 92.177 32.656 -171.885 1.00 71.88 353 GLU A C 1
ATOM 2824 O O . GLU A 1 353 ? 92.417 32.858 -173.078 1.00 71.88 353 GLU A O 1
ATOM 2829 N N . LYS A 1 354 ? 91.247 31.763 -171.506 1.00 71.94 354 LYS A N 1
ATOM 2830 C CA . LYS A 1 354 ? 90.473 30.946 -172.460 1.00 71.94 354 LYS A CA 1
ATOM 2831 C C . LYS A 1 354 ? 89.658 31.784 -173.447 1.00 71.94 354 LYS A C 1
ATOM 2833 O O . LYS A 1 354 ? 89.556 31.399 -174.611 1.00 71.94 354 LYS A O 1
ATOM 2838 N N . GLU A 1 355 ? 89.074 32.894 -173.000 1.00 71.38 355 GLU A N 1
ATOM 2839 C CA . GLU A 1 355 ? 88.283 33.785 -173.856 1.00 71.38 355 GLU A CA 1
ATOM 2840 C C . GLU A 1 355 ? 89.180 34.551 -174.849 1.00 71.38 355 GLU A C 1
ATOM 2842 O O . GLU A 1 355 ? 88.899 34.524 -176.048 1.00 71.38 355 GLU A O 1
ATOM 2847 N N . GLN A 1 356 ? 90.319 35.106 -174.407 1.00 70.00 356 GLN A N 1
ATOM 2848 C CA . GLN A 1 356 ? 91.318 35.735 -175.295 1.00 70.00 356 GLN A CA 1
ATOM 2849 C C . GLN A 1 356 ? 91.882 34.762 -176.344 1.00 70.00 356 GLN A C 1
ATOM 2851 O O . GLN A 1 356 ? 92.088 35.118 -177.508 1.00 70.00 356 GLN A O 1
ATOM 2856 N N . ARG A 1 357 ? 92.100 33.501 -175.958 1.00 71.50 357 ARG A N 1
ATOM 2857 C CA . ARG A 1 357 ? 92.596 32.461 -176.865 1.00 71.50 357 ARG A CA 1
ATOM 2858 C C . ARG A 1 357 ? 91.579 32.067 -177.944 1.00 71.50 357 ARG A C 1
ATOM 2860 O O . ARG A 1 357 ? 91.989 31.639 -179.023 1.00 71.50 357 ARG A O 1
ATOM 2867 N N . GLN A 1 358 ? 90.275 32.229 -177.697 1.00 69.31 358 GLN A N 1
ATOM 2868 C CA . GLN A 1 358 ? 89.233 31.969 -178.698 1.00 69.31 358 GLN A CA 1
ATOM 2869 C C . GLN A 1 358 ? 89.078 33.093 -179.733 1.00 69.31 358 GLN A C 1
ATOM 2871 O O . GLN A 1 358 ? 88.773 32.789 -180.887 1.00 69.31 358 GLN A O 1
ATOM 2876 N N . THR A 1 359 ? 89.293 34.365 -179.378 1.00 71.31 359 THR A N 1
ATOM 2877 C CA . THR A 1 359 ? 89.276 35.470 -180.359 1.00 71.31 359 THR A CA 1
ATOM 2878 C C . THR A 1 359 ? 90.428 35.349 -181.353 1.00 71.31 359 THR A C 1
ATOM 2880 O O . THR A 1 359 ? 90.180 35.311 -182.558 1.00 71.31 359 THR A O 1
ATOM 2883 N N . LEU A 1 360 ? 91.657 35.142 -180.868 1.00 66.19 360 LEU A N 1
ATOM 2884 C CA . LEU A 1 360 ? 92.846 34.980 -181.720 1.00 66.19 360 LEU A CA 1
ATOM 2885 C C . LEU A 1 360 ? 92.731 33.800 -182.707 1.00 66.19 360 LEU A C 1
ATOM 2887 O O . LEU A 1 360 ? 93.246 33.862 -183.823 1.00 66.19 360 LEU A O 1
ATOM 2891 N N . GLN A 1 361 ? 92.022 32.724 -182.341 1.00 65.19 361 GLN A N 1
ATOM 2892 C CA . GLN A 1 361 ? 91.764 31.606 -183.260 1.00 65.19 361 GLN A CA 1
ATOM 2893 C C . GLN A 1 361 ? 90.738 31.920 -184.363 1.00 65.19 361 GLN A C 1
ATOM 2895 O O . GLN A 1 361 ? 90.788 31.275 -185.411 1.00 65.19 361 GLN A O 1
ATOM 2900 N N . LYS A 1 362 ? 89.831 32.889 -184.167 1.00 68.25 362 LYS A N 1
ATOM 2901 C CA . LYS A 1 362 ? 88.876 33.321 -185.205 1.00 68.25 362 LYS A CA 1
ATOM 2902 C C . LYS A 1 362 ? 89.535 34.230 -186.238 1.00 68.25 362 LYS A C 1
ATOM 2904 O O . LYS A 1 362 ? 89.355 34.013 -187.434 1.00 68.25 362 LYS A O 1
ATOM 2909 N N . GLU A 1 363 ? 90.337 35.189 -185.784 1.00 68.69 363 GLU A N 1
ATOM 2910 C CA . GLU A 1 363 ? 91.075 36.124 -186.648 1.00 68.69 363 GLU A CA 1
ATOM 2911 C C . GLU A 1 363 ? 92.029 35.366 -187.592 1.00 68.69 363 GLU A C 1
ATOM 2913 O O . GLU A 1 363 ? 92.016 35.576 -188.805 1.00 68.69 363 GLU A O 1
ATOM 2918 N N . LEU A 1 364 ? 92.748 34.363 -187.067 1.00 69.00 364 LEU A N 1
ATOM 2919 C CA . LEU A 1 364 ? 93.629 33.480 -187.846 1.00 69.00 364 LEU A CA 1
ATOM 2920 C C . LEU A 1 364 ? 92.894 32.605 -188.891 1.00 69.00 364 LEU A C 1
ATOM 2922 O O . LEU A 1 364 ? 93.537 32.044 -189.781 1.00 69.00 364 LEU A O 1
ATOM 2926 N N . HIS A 1 365 ? 91.571 32.446 -188.784 1.00 67.00 365 HIS A N 1
ATOM 2927 C CA . HIS A 1 365 ? 90.761 31.744 -189.786 1.00 67.00 365 HIS A CA 1
ATOM 2928 C C . HIS A 1 365 ? 90.377 32.689 -190.934 1.00 67.00 365 HIS A C 1
ATOM 2930 O O . HIS A 1 365 ? 90.594 32.361 -192.098 1.00 67.00 365 HIS A O 1
ATOM 2936 N N . GLN A 1 366 ? 89.917 33.899 -190.602 1.00 67.31 366 GLN A N 1
ATOM 2937 C CA . GLN A 1 366 ? 89.490 34.915 -191.574 1.00 67.31 366 GLN A CA 1
ATOM 2938 C C . GLN A 1 366 ? 90.627 35.348 -192.519 1.00 67.31 366 GLN A C 1
ATOM 2940 O O . GLN A 1 366 ? 90.417 35.454 -193.727 1.00 67.31 366 GLN A O 1
ATOM 2945 N N . GLU A 1 367 ? 91.848 35.500 -191.995 1.00 63.16 367 GLU A N 1
ATOM 2946 C CA . GLU A 1 367 ? 93.070 35.739 -192.786 1.00 63.16 367 GLU A CA 1
ATOM 2947 C C . GLU A 1 367 ? 93.338 34.636 -193.830 1.00 63.16 367 GLU A C 1
ATOM 2949 O O . GLU A 1 367 ? 93.729 34.907 -194.971 1.00 63.16 367 GLU A O 1
ATOM 2954 N N . LYS A 1 368 ? 93.100 33.367 -193.471 1.00 64.31 368 LYS A N 1
ATOM 2955 C CA . LYS A 1 368 ? 93.319 32.236 -194.384 1.00 64.31 368 LYS A CA 1
ATOM 2956 C C . LYS A 1 368 ? 92.285 32.201 -195.499 1.00 64.31 368 LYS A C 1
ATOM 2958 O O . LYS A 1 368 ? 92.669 32.006 -196.651 1.00 64.31 368 LYS A O 1
ATOM 2963 N N . ASP A 1 369 ? 91.018 32.435 -195.179 1.00 65.50 369 ASP A N 1
ATOM 2964 C CA . ASP A 1 369 ? 89.944 32.445 -196.173 1.00 65.50 369 ASP A CA 1
ATOM 2965 C C . ASP A 1 369 ? 90.165 33.572 -197.199 1.00 65.50 369 ASP A C 1
ATOM 2967 O O . ASP A 1 369 ? 90.169 33.314 -198.407 1.00 65.50 369 ASP A O 1
ATOM 2971 N N . ALA A 1 370 ? 90.500 34.786 -196.739 1.00 64.25 370 ALA A N 1
ATOM 2972 C CA . ALA A 1 370 ? 90.877 35.907 -197.607 1.00 64.25 370 ALA A CA 1
ATOM 2973 C C . ALA A 1 370 ? 92.081 35.574 -198.515 1.00 64.25 370 ALA A C 1
ATOM 2975 O O . ALA A 1 370 ? 92.055 35.844 -199.720 1.00 64.25 370 ALA A O 1
ATOM 2976 N N . THR A 1 371 ? 93.102 34.906 -197.965 1.00 61.44 371 THR A N 1
ATOM 2977 C CA . THR A 1 371 ? 94.275 34.436 -198.724 1.00 61.44 371 THR A CA 1
ATOM 2978 C C . THR A 1 371 ? 93.904 33.408 -199.803 1.00 61.44 371 THR A C 1
ATOM 2980 O O . THR A 1 371 ? 94.539 33.377 -200.861 1.00 61.44 371 THR A O 1
ATOM 2983 N N . THR A 1 372 ? 92.885 32.564 -199.588 1.00 62.38 372 THR A N 1
ATOM 2984 C CA . THR A 1 372 ? 92.433 31.621 -200.629 1.00 62.38 372 THR A CA 1
ATOM 2985 C C . THR A 1 372 ? 91.687 32.312 -201.770 1.00 62.38 372 THR A C 1
ATOM 2987 O O . THR A 1 372 ? 91.944 31.977 -202.927 1.00 62.38 372 THR A O 1
ATOM 2990 N N . LEU A 1 373 ? 90.849 33.314 -201.476 1.00 64.88 373 LEU A N 1
ATOM 2991 C CA . LEU A 1 373 ? 90.029 34.011 -202.476 1.00 64.88 373 LEU A CA 1
ATOM 2992 C C . LEU A 1 373 ? 90.889 34.697 -203.553 1.00 64.88 373 LEU A C 1
ATOM 2994 O O . LEU A 1 373 ? 90.725 34.438 -204.749 1.00 64.88 373 LEU A O 1
ATOM 2998 N N . LEU A 1 374 ? 91.884 35.478 -203.118 1.00 59.53 374 LEU A N 1
ATOM 2999 C CA . LEU A 1 374 ? 92.854 36.154 -203.994 1.00 59.53 374 LEU A CA 1
ATOM 3000 C C . LEU A 1 374 ? 93.663 35.173 -204.859 1.00 59.53 374 LEU A C 1
ATOM 3002 O O . LEU A 1 374 ? 94.079 35.502 -205.971 1.00 59.53 374 LEU A O 1
ATOM 3006 N N . LYS A 1 375 ? 93.873 33.944 -204.375 1.00 58.69 375 LYS A N 1
ATOM 3007 C CA . LYS A 1 375 ? 94.610 32.905 -205.104 1.00 58.69 375 LYS A CA 1
ATOM 3008 C C . LYS A 1 375 ? 93.792 32.308 -206.253 1.00 58.69 375 LYS A C 1
ATOM 3010 O O . LYS A 1 375 ? 94.371 31.954 -207.278 1.00 58.69 375 LYS A O 1
ATOM 3015 N N . THR A 1 376 ? 92.465 32.243 -206.115 1.00 60.22 376 THR A N 1
ATOM 3016 C CA . THR A 1 376 ? 91.551 31.857 -207.204 1.00 60.22 376 THR A CA 1
ATOM 3017 C C . THR A 1 376 ? 91.419 32.928 -208.288 1.00 60.22 376 THR A C 1
ATOM 3019 O O . THR A 1 376 ? 91.427 32.580 -209.469 1.00 60.22 376 THR A O 1
ATOM 3022 N N . GLU A 1 377 ? 91.359 34.216 -207.935 1.00 57.47 377 GLU A N 1
ATOM 3023 C CA . GLU A 1 377 ? 91.279 35.305 -208.928 1.00 57.47 377 GLU A CA 1
ATOM 3024 C C . GLU A 1 377 ? 92.532 35.361 -209.819 1.00 57.47 377 GLU A C 1
ATOM 3026 O O . GLU A 1 377 ? 92.433 35.471 -211.045 1.00 57.47 377 GLU A O 1
ATOM 3031 N N . LEU A 1 378 ? 93.714 35.166 -209.221 1.00 54.78 378 LEU A N 1
ATOM 3032 C CA . LEU A 1 378 ? 94.991 35.096 -209.939 1.00 54.78 378 LEU A CA 1
ATOM 3033 C C . LEU A 1 378 ? 95.028 33.982 -211.004 1.00 54.78 378 LEU A C 1
ATOM 3035 O O . LEU A 1 378 ? 95.621 34.173 -212.065 1.00 54.78 378 LEU A O 1
ATOM 3039 N N . GLN A 1 379 ? 94.365 32.844 -210.765 1.00 56.97 379 GLN A N 1
ATOM 3040 C CA . GLN A 1 379 ? 94.306 31.741 -211.734 1.00 56.97 379 GLN A CA 1
ATOM 3041 C C . GLN A 1 379 ? 93.308 31.977 -212.880 1.00 56.97 379 GLN A C 1
ATOM 3043 O O . GLN A 1 379 ? 93.511 31.445 -213.973 1.00 56.97 379 GLN A O 1
ATOM 3048 N N . GLN A 1 380 ? 92.263 32.790 -212.689 1.00 55.94 380 GLN A N 1
ATOM 3049 C CA . GLN A 1 380 ? 91.319 33.105 -213.772 1.00 55.94 380 GLN A CA 1
ATOM 3050 C C . GLN A 1 380 ? 91.937 34.047 -214.818 1.00 55.94 380 GLN A C 1
ATOM 3052 O O . GLN A 1 380 ? 91.749 33.844 -216.022 1.00 55.94 380 GLN A O 1
ATOM 3057 N N . MET A 1 381 ? 92.746 35.018 -214.383 1.00 52.94 381 MET A N 1
ATOM 3058 C CA . MET A 1 381 ? 93.417 35.971 -215.280 1.00 52.94 381 MET A CA 1
ATOM 3059 C C . MET A 1 381 ? 94.441 35.319 -216.224 1.00 52.94 381 MET A C 1
ATOM 3061 O O . MET A 1 381 ? 94.653 35.809 -217.334 1.00 52.94 381 MET A O 1
ATOM 3065 N N . GLU A 1 382 ? 95.054 34.197 -215.837 1.00 51.31 382 GLU A N 1
ATOM 3066 C CA . GLU A 1 382 ? 96.025 33.497 -216.690 1.00 51.31 382 GLU A CA 1
ATOM 3067 C C . GLU A 1 382 ? 95.355 32.641 -217.788 1.00 51.31 382 GLU A C 1
ATOM 3069 O O . GLU A 1 382 ? 95.933 32.434 -218.860 1.00 51.31 382 GLU A O 1
ATOM 3074 N N . GLY A 1 383 ? 94.100 32.216 -217.586 1.00 49.88 383 GLY A N 1
ATOM 3075 C CA . GLY A 1 383 ? 93.325 31.452 -218.572 1.00 49.88 383 GLY A CA 1
ATOM 3076 C C . GLY A 1 383 ? 92.949 32.258 -219.822 1.00 49.88 383 GLY A C 1
ATOM 3077 O O . GLY A 1 383 ? 93.098 31.777 -220.949 1.00 49.88 383 GLY A O 1
ATOM 3078 N N . LEU A 1 384 ? 92.545 33.522 -219.651 1.00 49.03 384 LEU A N 1
ATOM 3079 C CA . LEU A 1 384 ? 92.163 34.409 -220.763 1.00 49.03 384 LEU A CA 1
ATOM 3080 C C . LEU A 1 384 ? 93.343 34.838 -221.657 1.00 49.03 384 LEU A C 1
ATOM 3082 O O . LEU A 1 384 ? 93.137 35.419 -222.721 1.00 49.03 384 LEU A O 1
ATOM 3086 N N . LYS A 1 385 ? 94.578 34.457 -221.307 1.00 45.53 385 LYS A N 1
ATOM 3087 C CA . LYS A 1 385 ? 95.777 34.647 -222.137 1.00 45.53 385 LYS A CA 1
ATOM 3088 C C . LYS A 1 385 ? 95.927 33.608 -223.268 1.00 45.53 385 LYS A C 1
ATOM 3090 O O . LYS A 1 385 ? 96.863 33.715 -224.055 1.00 45.53 385 LYS A O 1
ATOM 3095 N N . LYS A 1 386 ? 95.043 32.598 -223.356 1.00 50.31 386 LYS A N 1
ATOM 3096 C CA . LYS A 1 386 ? 95.159 31.461 -224.303 1.00 50.31 386 LYS A CA 1
ATOM 3097 C C . LYS A 1 386 ? 94.042 31.311 -225.348 1.00 50.31 386 LYS A C 1
ATOM 3099 O O . LYS A 1 386 ? 94.140 30.409 -226.172 1.00 50.31 386 LYS A O 1
ATOM 3104 N N . VAL A 1 387 ? 93.006 32.156 -225.342 1.00 49.75 387 VAL A N 1
ATOM 3105 C CA . VAL A 1 387 ? 91.857 32.026 -226.274 1.00 49.75 387 VAL A CA 1
ATOM 3106 C C . VAL A 1 387 ? 91.901 33.038 -227.432 1.00 49.75 387 VAL A C 1
ATOM 3108 O O . VAL A 1 387 ? 91.428 32.742 -228.525 1.00 49.75 387 VAL A O 1
ATOM 3111 N N . CYS A 1 388 ? 92.551 34.194 -227.263 1.00 43.53 388 CYS A N 1
ATOM 3112 C CA . CYS A 1 388 ? 92.661 35.222 -228.312 1.00 43.53 388 CYS A CA 1
ATOM 3113 C C . CYS A 1 388 ? 93.729 34.937 -229.396 1.00 43.53 388 CYS A C 1
ATOM 3115 O O . CYS A 1 388 ? 94.096 35.843 -230.138 1.00 43.53 388 CYS A O 1
ATOM 3117 N N . THR A 1 389 ? 94.253 33.711 -229.494 1.00 41.12 389 THR A N 1
ATOM 3118 C CA . THR A 1 389 ? 95.422 33.366 -230.329 1.00 41.12 389 THR A CA 1
ATOM 3119 C C . THR A 1 389 ? 95.135 32.418 -231.502 1.00 41.12 389 THR A C 1
ATOM 3121 O O . THR A 1 389 ? 96.085 31.933 -232.113 1.00 41.12 389 THR A O 1
ATOM 3124 N N . SER A 1 390 ? 93.869 32.142 -231.859 1.00 38.88 390 SER A N 1
ATOM 3125 C CA . SER A 1 390 ? 93.571 31.170 -232.935 1.00 38.88 390 SER A CA 1
ATOM 3126 C C . SER A 1 390 ? 92.395 31.451 -233.887 1.00 38.88 390 SER A C 1
ATOM 3128 O O . SER A 1 390 ? 92.190 30.637 -234.783 1.00 38.88 390 SER A O 1
ATOM 3130 N N . PHE A 1 391 ? 91.662 32.576 -233.800 1.00 33.31 391 PHE A N 1
ATOM 3131 C CA . PHE A 1 391 ? 90.594 32.879 -234.783 1.00 33.31 391 PHE A CA 1
ATOM 3132 C C . PHE A 1 391 ? 90.445 34.352 -235.222 1.00 33.31 391 PHE A C 1
ATOM 3134 O O . PHE A 1 391 ? 89.354 34.918 -235.215 1.00 33.31 391 PHE A O 1
ATOM 3141 N N . LYS A 1 392 ? 91.535 34.944 -235.736 1.00 33.56 392 LYS A N 1
ATOM 3142 C CA . LYS A 1 392 ? 91.466 35.722 -236.993 1.00 33.56 392 LYS A CA 1
ATOM 3143 C C . LYS A 1 392 ? 92.846 35.923 -237.632 1.00 33.56 392 LYS A C 1
ATOM 3145 O O . LYS A 1 392 ? 93.704 36.595 -237.077 1.00 33.56 392 LYS A O 1
ATOM 3150 N N . CYS A 1 393 ? 93.019 35.375 -238.832 1.00 50.66 393 CYS A N 1
ATOM 3151 C CA . CYS A 1 393 ? 94.094 35.715 -239.763 1.00 50.66 393 CYS A CA 1
ATOM 3152 C C . CYS A 1 393 ? 93.456 35.887 -241.151 1.00 50.66 393 CYS A C 1
ATOM 3154 O O . CYS A 1 393 ? 93.270 34.913 -241.874 1.00 50.66 393 CYS A O 1
ATOM 3156 N N . SER A 1 394 ? 92.975 37.104 -241.423 1.00 31.09 394 SER A N 1
ATOM 3157 C CA . SER A 1 394 ? 92.348 37.625 -242.657 1.00 31.09 394 SER A CA 1
ATOM 3158 C C . SER A 1 394 ? 91.869 39.047 -242.316 1.00 31.09 394 SER A C 1
ATOM 3160 O O . SER A 1 394 ? 91.186 39.193 -241.299 1.00 31.09 394 SER A O 1
ATOM 3162 N N . GLU A 1 395 ? 92.157 40.118 -243.052 1.00 28.41 395 GLU A N 1
ATOM 3163 C CA . GLU A 1 395 ? 93.003 40.341 -244.248 1.00 28.41 395 GLU A CA 1
ATOM 3164 C C . GLU A 1 395 ? 94.332 41.022 -243.810 1.00 28.41 395 GLU A C 1
ATOM 3166 O O . GLU A 1 395 ? 94.420 41.504 -242.685 1.00 28.41 395 GLU A O 1
ATOM 3171 N N . GLN A 1 396 ? 95.492 40.841 -244.453 1.00 34.16 396 GLN A N 1
ATOM 3172 C CA . GLN A 1 396 ? 95.969 41.303 -245.772 1.00 34.16 396 GLN A CA 1
ATOM 3173 C C . GLN A 1 396 ? 96.281 42.821 -245.835 1.00 34.16 396 GLN A C 1
ATOM 3175 O O . GLN A 1 396 ? 95.365 43.630 -245.890 1.00 34.16 396 GLN A O 1
ATOM 3180 N N . GLN A 1 397 ? 97.595 43.117 -245.915 1.00 37.22 397 GLN A N 1
ATOM 3181 C CA . GLN A 1 397 ? 98.296 44.419 -246.036 1.00 37.22 397 GLN A CA 1
ATOM 3182 C C . GLN A 1 397 ? 98.221 45.397 -244.850 1.00 37.22 397 GLN A C 1
ATOM 3184 O O . GLN A 1 397 ? 97.137 45.929 -244.547 1.00 37.22 397 GLN A O 1
#

Foldseek 3Di:
DDPQLVVVVVCLVCLQVLCPLVVLVVVLVPVVVVVVPDDCPDCSNDPNSVVVSVVSNVSSVDNRPDDPPPDDSVDDDDDDDPPVPDDDDDYYDYYDDADPNPVVVVVVVVVVVVVVVVVVVVVVVVVVVVVVVVVVVVVVVVVVVVVVVVVVVVVVVVVVVVVVVVVVVVVVVVVVVVVVVVVVVVVVVVVVVVVVVVVVVVVVVVVVVVVVVVVVVVVVVVVVVVVVVVVVVVVVVVVVVVVVVVVVVVVVVVVVVVVVVVVVVVVVVVVVVVVVVVVVVVVVVVVVVVVVVVVVVVVVVVVVVVVVVVVVVVVVVVVVVVVVVVVVVVVVVVVVVVVVVVVVVVVVVVVVVVVVVVVVVVVVVVVVVVVVVVVVVVVVVVVVVPPVPPPDDDDDD

Organism: NCBI:txid254563

Radius of gyration: 125.94 Å; chains: 1; bounding box: 192×62×388 Å

pLDDT: mean 83.46, std 16.34, range [28.41, 98.44]

Secondary structure (DSSP, 8-state):
--HHHHHHHHHHHHHHTT-HHHHHHHHHHTHHHHTTTS-TTSTTTSSHHHHHHHHHGGGGGS------SS--TTSPPPPPP-GGG-------------SSHHHHHHHHHHHHHHHHHHHHHHHHHHHHHHHHHHHHHHHHHHHHHHHHHHHHHHHHHHHHHHHHHHHHHHHHHHHHHHHHHHHHHHHHHHHHHHHHHHHHHHHHHHHHHHHHHHHHHHHHHHHHHHHHHHHHHHHHHHHHHHHHHHHHHHHHHHHHHHHHHHHHHHHHHHHHHHHHHHHHHHHHHHHHHHHHHHHHHHHHHHHHHHHHHHHHHHHHHHHHHHHHHHHHHHHHHHHHHHHHHHHHHHHHHHHHHHHHHHHHHHHHHHHHHHHHHHHHHHHHHHHTTTTTTSS------

InterPro domains:
  IPR004012 RUN domain [PF02759] (3-69)
  IPR004012 RUN domain [PS50826] (1-71)
  IPR004012 RUN domain [SM00593] (7-69)
  IPR037213 RUN domain superfamily [G3DSA:1.20.58.900] (1-81)
  IPR037213 RUN domain superfamily [SSF140741] (2-75)
  IPR047335 RUN and FYVE domain-containing protein 1-3 [PTHR45956] (1-393)

Sequence (397 aa):
RTAVGRGRAWLYLALMQKKLADYLKVLLDHKHLLSEFYEPDALMMEEEGAVIVGLLVGLNVIDANLCLKGEDLDSQVGVIDFSLYLKDTQDSDGKQDGGITAVLDQKHYVEELNRHLSCTVADLQNKIDCLEKTNSKLQEELAAATDRIGSLQEEQQQLKQQNELIRERSEKSVEVTKEDTKVELDTYKQSRQGLDEMYSDVWKQLKEEKKIRLELEKELELQIGMKTEMEIAMKLLEKDTHEKQDTLVALRQQLEEVKAINLQMFHKSQNAECSLQQKTEAISSFEGKTNEMMSSMKQMEERLQVAEKARQAAEERCNKMKEELAGRLDTCRQQMSQLDSKCSTLEKELKSEKEQRQTLQKELHQEKDATTLLKTELQQMEGLKKVCTSFKCSEQQ